Protein AF-0000000079003278 (afdb_homodimer)

Structure (mmCIF, N/CA/C/O backbone):
data_AF-0000000079003278-model_v1
#
loop_
_entity.id
_entity.type
_entity.pdbx_description
1 polymer 'Ribonuclease Z'
#
loop_
_atom_site.group_PDB
_atom_site.id
_atom_site.type_symbol
_atom_site.label_atom_id
_atom_site.label_alt_id
_atom_site.label_comp_id
_atom_site.label_asym_id
_atom_site.label_entity_id
_atom_site.label_seq_id
_atom_site.pdbx_PDB_ins_code
_atom_site.Cartn_x
_atom_site.Cartn_y
_atom_site.Cartn_z
_atom_site.occupancy
_atom_site.B_iso_or_equiv
_atom_site.auth_seq_id
_atom_site.auth_comp_id
_atom_site.auth_asym_id
_atom_site.auth_atom_id
_atom_site.pdbx_PDB_model_num
ATOM 1 N N . MET A 1 1 ? 17.031 28.234 -1.533 1 84.12 1 MET A N 1
ATOM 2 C CA . MET A 1 1 ? 16.438 26.969 -1.109 1 84.12 1 MET A CA 1
ATOM 3 C C . MET A 1 1 ? 15.188 26.656 -1.931 1 84.12 1 MET A C 1
ATOM 5 O O . MET A 1 1 ? 14.258 27.469 -1.985 1 84.12 1 MET A O 1
ATOM 9 N N . ASN A 1 2 ? 15.305 25.578 -2.766 1 93.12 2 ASN A N 1
ATOM 10 C CA . ASN A 1 2 ? 14.148 25.125 -3.52 1 93.12 2 ASN A CA 1
ATOM 11 C C . ASN A 1 2 ? 13.227 24.25 -2.66 1 93.12 2 ASN A C 1
ATOM 13 O O . ASN A 1 2 ? 13.633 23.203 -2.174 1 93.12 2 ASN A O 1
ATOM 17 N N . THR A 1 3 ? 12.016 24.797 -2.357 1 97.81 3 THR A N 1
ATOM 18 C CA . THR A 1 3 ? 11.102 24.141 -1.442 1 97.81 3 THR A CA 1
ATOM 19 C C . THR A 1 3 ? 9.773 23.828 -2.131 1 97.81 3 THR A C 1
ATOM 21 O O . THR A 1 3 ? 9.148 24.719 -2.711 1 97.81 3 THR A O 1
ATOM 24 N N . LYS A 1 4 ? 9.391 22.562 -2.125 1 98.38 4 LYS A N 1
ATOM 25 C CA . LYS A 1 4 ? 8.125 22.109 -2.697 1 98.38 4 LYS A CA 1
ATOM 26 C C . LYS A 1 4 ? 7.391 21.172 -1.735 1 98.38 4 LYS A C 1
ATOM 28 O O . LYS A 1 4 ? 8.016 20.359 -1.06 1 98.38 4 LYS A O 1
ATOM 33 N N . ILE A 1 5 ? 6.109 21.297 -1.705 1 98.88 5 ILE A N 1
ATOM 34 C CA . ILE A 1 5 ? 5.246 20.328 -1.026 1 98.88 5 ILE A CA 1
ATOM 35 C C . ILE A 1 5 ? 4.52 19.469 -2.059 1 98.88 5 ILE A C 1
ATOM 37 O O . ILE A 1 5 ? 3.855 20 -2.955 1 98.88 5 ILE A O 1
ATOM 41 N N . TYR A 1 6 ? 4.684 18.172 -1.958 1 98.94 6 TYR A N 1
ATOM 42 C CA . TYR A 1 6 ? 3.959 17.234 -2.797 1 98.94 6 TYR A CA 1
ATOM 43 C C . TYR A 1 6 ? 2.809 16.594 -2.027 1 98.94 6 TYR A C 1
ATOM 45 O O . TYR A 1 6 ? 3.027 15.867 -1.052 1 98.94 6 TYR A O 1
ATOM 53 N N . MET A 1 7 ? 1.602 16.906 -2.465 1 98.94 7 MET A N 1
ATOM 54 C CA . MET A 1 7 ? 0.432 16.219 -1.92 1 98.94 7 MET A CA 1
ATOM 55 C C . MET A 1 7 ? 0.232 14.867 -2.594 1 98.94 7 MET A C 1
ATOM 57 O O . MET A 1 7 ? -0.585 14.734 -3.508 1 98.94 7 MET A O 1
ATOM 61 N N . LEU A 1 8 ? 0.857 13.828 -2.072 1 98.88 8 LEU A N 1
ATOM 62 C CA . LEU A 1 8 ? 0.947 12.547 -2.77 1 98.88 8 LEU A CA 1
ATOM 63 C C . LEU A 1 8 ? -0.34 11.75 -2.605 1 98.88 8 LEU A C 1
ATOM 65 O O . LEU A 1 8 ? -0.763 11.047 -3.527 1 98.88 8 LEU A O 1
ATOM 69 N N . GLY A 1 9 ? -0.891 11.742 -1.476 1 98.81 9 GLY A N 1
ATOM 70 C CA . GLY A 1 9 ? -2.182 11.148 -1.172 1 98.81 9 GLY A CA 1
ATOM 71 C C . GLY A 1 9 ? -3.07 12.039 -0.329 1 98.81 9 GLY A C 1
ATOM 72 O O . GLY A 1 9 ? -2.631 12.578 0.69 1 98.81 9 GLY A O 1
ATOM 73 N N . THR A 1 10 ? -4.352 12.188 -0.745 1 98.81 10 THR A N 1
ATOM 74 C CA . THR A 1 10 ? -5.172 13.242 -0.155 1 98.81 10 THR A CA 1
ATOM 75 C C . THR A 1 10 ? -6.52 12.688 0.296 1 98.81 10 THR A C 1
ATOM 77 O O . THR A 1 10 ? -7.426 13.445 0.643 1 98.81 10 THR A O 1
ATOM 80 N N . GLY A 1 11 ? -6.629 11.352 0.242 1 98.5 11 GLY A N 1
ATOM 81 C CA . GLY A 1 11 ? -7.879 10.711 0.625 1 98.5 11 GLY A CA 1
ATOM 82 C C . GLY A 1 11 ? -7.906 10.273 2.076 1 98.5 11 GLY A C 1
ATOM 83 O O . GLY A 1 11 ? -6.867 10.242 2.74 1 98.5 11 GLY A O 1
ATOM 84 N N . ALA A 1 12 ? -9.133 9.953 2.516 1 98.25 12 ALA A N 1
ATOM 85 C CA . ALA A 1 12 ? -9.344 9.539 3.9 1 98.25 12 ALA A CA 1
ATOM 86 C C . ALA A 1 12 ? -9.758 8.07 3.975 1 98.25 12 ALA A C 1
ATOM 88 O O . ALA A 1 12 ? -10.562 7.605 3.162 1 98.25 12 ALA A O 1
ATOM 89 N N . ALA A 1 13 ? -9.211 7.301 4.848 1 97.5 13 ALA A N 1
ATOM 90 C CA . ALA A 1 13 ? -9.68 6.016 5.363 1 97.5 13 ALA A CA 1
ATOM 91 C C . ALA A 1 13 ? -9.438 4.898 4.359 1 97.5 13 ALA A C 1
ATOM 93 O O . ALA A 1 13 ? -8.695 3.951 4.641 1 97.5 13 ALA A O 1
ATOM 94 N N . MET A 1 14 ? -10.023 5 3.197 1 97.62 14 MET A N 1
ATOM 95 C CA . MET A 1 14 ? -9.898 3.969 2.17 1 97.62 14 MET A CA 1
ATOM 96 C C . MET A 1 14 ? -9.398 4.57 0.858 1 97.62 14 MET A C 1
ATOM 98 O O . MET A 1 14 ? -9.82 5.664 0.474 1 97.62 14 MET A O 1
ATOM 102 N N . PRO A 1 15 ? -8.523 3.854 0.21 1 97.75 15 PRO A N 1
ATOM 103 C CA . PRO A 1 15 ? -7.98 4.383 -1.043 1 97.75 15 PRO A CA 1
ATOM 104 C C . PRO A 1 15 ? -8.867 4.066 -2.248 1 97.75 15 PRO A C 1
ATOM 106 O O . PRO A 1 15 ? -8.422 3.395 -3.184 1 97.75 15 PRO A O 1
ATOM 109 N N . ILE A 1 16 ? -10.016 4.598 -2.311 1 96.25 16 ILE A N 1
ATOM 110 C CA . ILE A 1 16 ? -10.977 4.316 -3.367 1 96.25 16 ILE A CA 1
ATOM 111 C C . ILE A 1 16 ? -10.641 5.145 -4.605 1 96.25 16 ILE A C 1
ATOM 113 O O . ILE A 1 16 ? -10.211 4.602 -5.625 1 96.25 16 ILE A O 1
ATOM 117 N N . SER A 1 17 ? -10.719 6.512 -4.469 1 95.12 17 SER A N 1
ATOM 118 C CA . SER A 1 17 ? -10.453 7.391 -5.605 1 95.12 17 SER A CA 1
ATOM 119 C C . SER A 1 17 ? -9.195 8.219 -5.371 1 95.12 17 SER A C 1
ATOM 121 O O . SER A 1 17 ? -8.594 8.734 -6.324 1 95.12 17 SER A O 1
ATOM 123 N N . ARG A 1 18 ? -8.742 8.391 -4.184 1 97.62 18 ARG A N 1
ATOM 124 C CA . ARG A 1 18 ? -7.551 9.125 -3.779 1 97.62 18 ARG A CA 1
ATOM 125 C C . ARG A 1 18 ? -6.574 8.219 -3.029 1 97.62 18 ARG A C 1
ATOM 127 O O . ARG A 1 18 ? -6.98 7.215 -2.443 1 97.62 18 ARG A O 1
ATOM 134 N N . GLY A 1 19 ? -5.34 8.523 -3.154 1 98.25 19 GLY A N 1
ATOM 135 C CA . GLY A 1 19 ? -4.379 7.863 -2.283 1 98.25 19 GLY A CA 1
ATOM 136 C C . GLY A 1 19 ? -4.562 8.211 -0.819 1 98.25 19 GLY A C 1
ATOM 137 O O . GLY A 1 19 ? -5.207 9.211 -0.489 1 98.25 19 GLY A O 1
ATOM 138 N N . LEU A 1 20 ? -4.047 7.398 -0.023 1 98.88 20 LEU A N 1
ATOM 139 C CA . LEU A 1 20 ? -4.121 7.645 1.413 1 98.88 20 LEU A CA 1
ATOM 140 C C . LEU A 1 20 ? -3.119 8.711 1.834 1 98.88 20 LEU A C 1
ATOM 142 O O . LEU A 1 20 ? -2.23 9.078 1.059 1 98.88 20 LEU A O 1
ATOM 146 N N . PRO A 1 21 ? -3.266 9.273 3.029 1 98.94 21 PRO A N 1
ATOM 147 C CA . PRO A 1 21 ? -2.461 10.422 3.455 1 98.94 21 PRO A CA 1
ATOM 148 C C . PRO A 1 21 ? -0.96 10.18 3.299 1 98.94 21 PRO A C 1
ATOM 150 O O . PRO A 1 21 ? -0.43 9.203 3.836 1 98.94 21 PRO A O 1
ATOM 153 N N . CYS A 1 22 ? -0.345 10.961 2.584 1 98.94 22 CYS A N 1
ATOM 154 C CA . CYS A 1 22 ? 1.082 10.992 2.283 1 98.94 22 CYS A CA 1
ATOM 155 C C . CYS A 1 22 ? 1.487 12.336 1.698 1 98.94 22 CYS A C 1
ATOM 157 O O . CYS A 1 22 ? 1.108 12.672 0.573 1 98.94 22 CYS A O 1
ATOM 159 N N . ILE A 1 23 ? 2.24 13.148 2.453 1 98.94 23 ILE A N 1
ATOM 160 C CA . ILE A 1 23 ? 2.709 14.461 2.023 1 98.94 23 ILE A CA 1
ATOM 161 C C . ILE A 1 23 ? 4.234 14.516 2.09 1 98.94 23 ILE A C 1
ATOM 163 O O . ILE A 1 23 ? 4.832 14.102 3.088 1 98.94 23 ILE A O 1
ATOM 167 N N . ALA A 1 24 ? 4.859 14.961 1.03 1 98.94 24 ALA A N 1
ATOM 168 C CA . ALA A 1 24 ? 6.312 15.086 0.993 1 98.94 24 ALA A CA 1
ATOM 169 C C . ALA A 1 24 ? 6.734 16.547 0.904 1 98.94 24 ALA A C 1
ATOM 171 O O . ALA A 1 24 ? 6.273 17.281 0.025 1 98.94 24 ALA A O 1
ATOM 172 N N . LEU A 1 25 ? 7.484 17 1.872 1 98.94 25 LEU A N 1
ATOM 173 C CA . LEU A 1 25 ? 8.18 18.281 1.794 1 98.94 25 LEU A CA 1
ATOM 174 C C . LEU A 1 25 ? 9.602 18.094 1.286 1 98.94 25 LEU A C 1
ATOM 176 O O . LEU A 1 25 ? 10.406 17.406 1.916 1 98.94 25 LEU A O 1
ATOM 180 N N . ARG A 1 26 ? 9.914 18.578 0.165 1 98.75 26 ARG A N 1
ATOM 181 C CA . ARG A 1 26 ? 11.266 18.547 -0.381 1 98.75 26 ARG A CA 1
ATOM 182 C C . ARG A 1 26 ? 11.953 19.891 -0.242 1 98.75 26 ARG A C 1
ATOM 184 O O . ARG A 1 26 ? 11.43 20.922 -0.689 1 98.75 26 ARG A O 1
ATOM 191 N N . ILE A 1 27 ? 12.992 19.984 0.428 1 98.44 27 ILE A N 1
ATOM 192 C CA . ILE A 1 27 ? 13.867 21.141 0.509 1 98.44 27 ILE A CA 1
ATOM 193 C C . ILE A 1 27 ? 15.219 20.797 -0.119 1 98.44 27 ILE A C 1
ATOM 195 O O . ILE A 1 27 ? 16.016 20.062 0.467 1 98.44 27 ILE A O 1
ATOM 199 N N . ASP A 1 28 ? 15.469 21.344 -1.331 1 97.19 28 ASP A N 1
ATOM 200 C CA . ASP A 1 28 ? 16.625 20.938 -2.137 1 97.19 28 ASP A CA 1
ATOM 201 C C . ASP A 1 28 ? 16.609 19.438 -2.391 1 97.19 28 ASP A C 1
ATOM 203 O O . ASP A 1 28 ? 15.695 18.906 -3.027 1 97.19 28 ASP A O 1
ATOM 207 N N . SER A 1 29 ? 17.531 18.656 -1.759 1 96.12 29 SER A N 1
ATOM 208 C CA . SER A 1 29 ? 17.594 17.234 -2.014 1 96.12 29 SER A CA 1
ATOM 209 C C . SER A 1 29 ? 16.984 16.438 -0.863 1 96.12 29 SER A C 1
ATOM 211 O O . SER A 1 29 ? 16.75 15.227 -0.987 1 96.12 29 SER A O 1
ATOM 213 N N . ASN A 1 30 ? 16.688 17.172 0.27 1 98.12 30 ASN A N 1
ATOM 214 C CA . ASN A 1 30 ? 16.156 16.5 1.453 1 98.12 30 ASN A CA 1
ATOM 215 C C . ASN A 1 30 ? 14.641 16.328 1.366 1 98.12 30 ASN A C 1
ATOM 217 O O . ASN A 1 30 ? 13.93 17.234 0.911 1 98.12 30 ASN A O 1
ATOM 221 N N . ILE A 1 31 ? 14.188 15.188 1.794 1 98.81 31 ILE A N 1
ATOM 222 C CA . ILE A 1 31 ? 12.75 14.93 1.784 1 98.81 31 ILE A CA 1
ATOM 223 C C . ILE A 1 31 ? 12.273 14.625 3.201 1 98.81 31 ILE A C 1
ATOM 225 O O . ILE A 1 31 ? 12.945 13.906 3.947 1 98.81 31 ILE A O 1
ATOM 229 N N . TYR A 1 32 ? 11.133 15.195 3.584 1 98.94 32 TYR A N 1
ATOM 230 C CA . TYR A 1 32 ? 10.438 14.961 4.84 1 98.94 32 TYR A CA 1
ATOM 231 C C . TYR A 1 32 ? 8.992 14.531 4.586 1 98.94 32 TYR A C 1
ATOM 233 O O . TYR A 1 32 ? 8.281 15.164 3.797 1 98.94 32 TYR A O 1
ATOM 241 N N . LEU A 1 33 ? 8.617 13.453 5.234 1 98.94 33 LEU A N 1
ATOM 242 C CA . LEU A 1 33 ? 7.277 12.953 4.969 1 98.94 33 LEU A CA 1
ATOM 243 C C . LEU A 1 33 ? 6.348 13.234 6.148 1 98.94 33 LEU A C 1
ATOM 245 O O . LEU A 1 33 ? 6.754 13.109 7.305 1 98.94 33 LEU A O 1
ATOM 249 N N . LEU A 1 34 ? 5.141 13.633 5.824 1 98.94 34 LEU A N 1
ATOM 250 C CA . LEU A 1 34 ? 4.027 13.727 6.758 1 98.94 34 LEU A CA 1
ATOM 251 C C . LEU A 1 34 ? 2.99 12.641 6.477 1 98.94 34 LEU A C 1
ATOM 253 O O . LEU A 1 34 ? 2.328 12.664 5.438 1 98.94 34 LEU A O 1
ATOM 257 N N . ASP A 1 35 ? 2.855 11.672 7.406 1 98.94 35 ASP A N 1
ATOM 258 C CA . ASP A 1 35 ? 2.045 10.461 7.289 1 98.94 35 ASP A CA 1
ATOM 259 C C . ASP A 1 35 ? 2.447 9.648 6.062 1 98.94 35 ASP A C 1
ATOM 261 O O . ASP A 1 35 ? 2.953 10.195 5.086 1 98.94 35 ASP A O 1
ATOM 265 N N . VAL A 1 36 ? 2.301 8.383 6.203 1 98.88 36 VAL A N 1
ATOM 266 C CA . VAL A 1 36 ? 2.68 7.414 5.176 1 98.88 36 VAL A CA 1
ATOM 267 C C . VAL A 1 36 ? 1.614 6.324 5.074 1 98.88 36 VAL A C 1
ATOM 269 O O . VAL A 1 36 ? 1.79 5.227 5.602 1 98.88 36 VAL A O 1
ATOM 272 N N . GLY A 1 37 ? 0.569 6.652 4.359 1 98.81 37 GLY A N 1
ATOM 273 C CA . GLY A 1 37 ? -0.448 5.641 4.105 1 98.81 37 GLY A CA 1
ATOM 274 C C . GLY A 1 37 ? -0.027 4.617 3.072 1 98.81 37 GLY A C 1
ATOM 275 O O . GLY A 1 37 ? 0.965 4.809 2.367 1 98.81 37 GLY A O 1
ATOM 276 N N . GLU A 1 38 ? -0.725 3.553 3.053 1 98.62 38 GLU A N 1
ATOM 277 C CA . GLU A 1 38 ? -0.488 2.504 2.064 1 98.62 38 GLU A CA 1
ATOM 278 C C . GLU A 1 38 ? -0.344 3.09 0.662 1 98.62 38 GLU A C 1
ATOM 280 O O . GLU A 1 38 ? -1.167 3.902 0.236 1 98.62 38 GLU A O 1
ATOM 285 N N . GLY A 1 39 ? 0.739 2.629 -0.07 1 98.5 39 GLY A N 1
ATOM 286 C CA . GLY A 1 39 ? 0.949 3.066 -1.44 1 98.5 39 GLY A CA 1
ATOM 287 C C . GLY A 1 39 ? 1.789 4.324 -1.544 1 98.5 39 GLY A C 1
ATOM 288 O O . GLY A 1 39 ? 2.098 4.785 -2.646 1 98.5 39 GLY A O 1
ATOM 289 N N . CYS A 1 40 ? 2.205 4.887 -0.444 1 98.75 40 CYS A N 1
ATOM 290 C CA . CYS A 1 40 ? 2.967 6.129 -0.432 1 98.75 40 CYS A CA 1
ATOM 291 C C . CYS A 1 40 ? 4.23 6 -1.272 1 98.75 40 CYS A C 1
ATOM 293 O O . CYS A 1 40 ? 4.539 6.883 -2.074 1 98.75 40 CYS A O 1
ATOM 295 N N . GLN A 1 41 ? 4.953 4.895 -1.107 1 98.75 41 GLN A N 1
ATOM 296 C CA . GLN A 1 41 ? 6.23 4.777 -1.806 1 98.75 41 GLN A CA 1
ATOM 297 C C . GLN A 1 41 ? 6.027 4.734 -3.318 1 98.75 41 GLN A C 1
ATOM 299 O O . GLN A 1 41 ? 6.836 5.277 -4.074 1 98.75 41 GLN A O 1
ATOM 304 N N . GLN A 1 42 ? 5.02 4.09 -3.748 1 98.25 42 GLN A N 1
ATOM 305 C CA . GLN A 1 42 ? 4.754 4.086 -5.184 1 98.25 42 GLN A CA 1
ATOM 306 C C . GLN A 1 42 ? 4.48 5.496 -5.695 1 98.25 42 GLN A C 1
ATOM 308 O O . GLN A 1 42 ? 4.926 5.863 -6.785 1 98.25 42 GLN A O 1
ATOM 313 N N . ARG A 1 43 ? 3.758 6.273 -4.945 1 98.5 43 ARG A N 1
ATOM 314 C CA . ARG A 1 43 ? 3.453 7.645 -5.34 1 98.5 43 ARG A CA 1
ATOM 315 C C . ARG A 1 43 ? 4.703 8.516 -5.285 1 98.5 43 ARG A C 1
ATOM 317 O O . ARG A 1 43 ? 4.855 9.438 -6.09 1 98.5 43 ARG A O 1
ATOM 324 N N . LEU A 1 44 ? 5.59 8.234 -4.34 1 98.75 44 LEU A N 1
ATOM 325 C CA . LEU A 1 44 ? 6.887 8.898 -4.32 1 98.75 44 LEU A CA 1
ATOM 326 C C . LEU A 1 44 ? 7.645 8.648 -5.617 1 98.75 44 LEU A C 1
ATOM 328 O O . LEU A 1 44 ? 8.117 9.594 -6.258 1 98.75 44 LEU A O 1
ATOM 332 N N . PHE A 1 45 ? 7.727 7.395 -6.039 1 98.06 45 PHE A N 1
ATOM 333 C CA . PHE A 1 45 ? 8.445 7.039 -7.258 1 98.06 45 PHE A CA 1
ATOM 334 C C . PHE A 1 45 ? 7.84 7.75 -8.461 1 98.06 45 PHE A C 1
ATOM 336 O O . PHE A 1 45 ? 8.562 8.312 -9.289 1 98.06 45 PHE A O 1
ATOM 343 N N . LYS A 1 46 ? 6.527 7.727 -8.539 1 97.56 46 LYS A N 1
ATOM 344 C CA . LYS A 1 46 ? 5.824 8.359 -9.648 1 97.56 46 LYS A CA 1
ATOM 345 C C . LYS A 1 46 ? 6.105 9.859 -9.695 1 97.56 46 LYS A C 1
ATOM 347 O O . LYS A 1 46 ? 6.164 10.453 -10.773 1 97.56 46 LYS A O 1
ATOM 352 N N . ALA A 1 47 ? 6.27 10.445 -8.547 1 98.25 47 ALA A N 1
ATOM 353 C CA . ALA A 1 47 ? 6.52 11.883 -8.453 1 98.25 47 ALA A CA 1
ATOM 354 C C . ALA A 1 47 ? 8 12.195 -8.656 1 98.25 47 ALA A C 1
ATOM 356 O O . ALA A 1 47 ? 8.414 13.352 -8.57 1 98.25 47 ALA A O 1
ATOM 357 N N . GLY A 1 48 ? 8.828 11.164 -8.852 1 97.38 48 GLY A N 1
ATOM 358 C CA . GLY A 1 48 ? 10.25 11.359 -9.078 1 97.38 48 GLY A CA 1
ATOM 359 C C . GLY A 1 48 ? 11.031 11.594 -7.805 1 97.38 48 GLY A C 1
ATOM 360 O O . GLY A 1 48 ? 12.102 12.203 -7.832 1 97.38 48 GLY A O 1
ATOM 361 N N . LEU A 1 49 ? 10.492 11.195 -6.66 1 98.06 49 LEU A N 1
ATOM 362 C CA . LEU A 1 49 ? 11.133 11.391 -5.363 1 98.06 49 LEU A CA 1
ATOM 363 C C . LEU A 1 49 ? 11.797 10.102 -4.887 1 98.06 49 LEU A C 1
ATOM 365 O O . LEU A 1 49 ? 11.148 9.055 -4.812 1 98.06 49 LEU A O 1
ATOM 369 N N . GLY A 1 50 ? 13.055 10.125 -4.512 1 96.69 50 GLY A N 1
ATOM 370 C CA . GLY A 1 50 ? 13.805 8.945 -4.109 1 96.69 50 GLY A CA 1
ATOM 371 C C . GLY A 1 50 ? 13.688 8.641 -2.627 1 96.69 50 GLY A C 1
ATOM 372 O O . GLY A 1 50 ? 13.727 9.555 -1.797 1 96.69 50 GLY A O 1
ATOM 373 N N . LEU A 1 51 ? 13.617 7.438 -2.326 1 97.62 51 LEU A N 1
ATOM 374 C CA . LEU A 1 51 ? 13.453 7 -0.945 1 97.62 51 LEU A CA 1
ATOM 375 C C . LEU A 1 51 ? 14.688 7.332 -0.115 1 97.62 51 LEU A C 1
ATOM 377 O O . LEU A 1 51 ? 14.586 7.594 1.085 1 97.62 51 LEU A O 1
ATOM 381 N N . VAL A 1 52 ? 15.875 7.281 -0.755 1 95.75 52 VAL A N 1
ATOM 382 C CA . VAL A 1 52 ? 17.141 7.43 -0.044 1 95.75 52 VAL A CA 1
ATOM 383 C C . VAL A 1 52 ? 17.297 8.867 0.439 1 95.75 52 VAL A C 1
ATOM 385 O O . VAL A 1 52 ? 18.109 9.148 1.323 1 95.75 52 VAL A O 1
ATOM 388 N N . LYS A 1 53 ? 16.531 9.812 -0.137 1 97.19 53 LYS A N 1
ATOM 389 C CA . LYS A 1 53 ? 16.641 11.234 0.187 1 97.19 53 LYS A CA 1
ATOM 390 C C . LYS A 1 53 ? 15.742 11.602 1.36 1 97.19 53 LYS A C 1
ATOM 392 O O . LYS A 1 53 ? 15.75 12.75 1.824 1 97.19 53 LYS A O 1
ATOM 397 N N . ILE A 1 54 ? 14.961 10.664 1.883 1 98.75 54 ILE A N 1
ATOM 398 C CA . ILE A 1 54 ? 14.055 10.914 2.998 1 98.75 54 ILE A CA 1
ATOM 399 C C . ILE A 1 54 ? 14.844 10.953 4.305 1 98.75 54 ILE A C 1
ATOM 401 O O . ILE A 1 54 ? 15.5 9.977 4.676 1 98.75 54 ILE A O 1
ATOM 405 N N . ASN A 1 55 ? 14.734 12.039 5 1 98.75 55 ASN A N 1
ATOM 406 C CA . ASN A 1 55 ? 15.484 12.227 6.234 1 98.75 55 ASN A CA 1
ATOM 407 C C . ASN A 1 55 ? 14.633 11.914 7.465 1 98.75 55 ASN A C 1
ATOM 409 O O . ASN A 1 55 ? 15.141 11.398 8.461 1 98.75 55 ASN A O 1
ATOM 413 N N . ALA A 1 56 ? 13.383 12.281 7.371 1 98.88 56 ALA A N 1
ATOM 414 C CA . ALA A 1 56 ? 12.5 12.102 8.516 1 98.88 56 ALA A CA 1
ATOM 415 C C . ALA A 1 56 ? 11.07 11.812 8.062 1 98.88 56 ALA A C 1
ATOM 417 O O . ALA A 1 56 ? 10.633 12.312 7.027 1 98.88 56 ALA A O 1
ATOM 418 N N . VAL A 1 57 ? 10.43 10.984 8.773 1 98.94 57 VAL A N 1
ATOM 419 C CA . VAL A 1 57 ? 9.016 10.656 8.602 1 98.94 57 VAL A CA 1
ATOM 420 C C . VAL A 1 57 ? 8.25 10.992 9.875 1 98.94 57 VAL A C 1
ATOM 422 O O . VAL A 1 57 ? 8.633 10.578 10.977 1 98.94 57 VAL A O 1
ATOM 425 N N . MET A 1 58 ? 7.219 11.789 9.766 1 98.94 58 MET A N 1
ATOM 426 C CA . MET A 1 58 ? 6.355 12.164 10.883 1 98.94 58 MET A CA 1
ATOM 427 C C . MET A 1 58 ? 4.977 11.531 10.742 1 98.94 58 MET A C 1
ATOM 429 O O . MET A 1 58 ? 4.238 11.844 9.805 1 98.94 58 MET A O 1
ATOM 433 N N . ILE A 1 59 ? 4.621 10.656 11.648 1 98.94 59 ILE A N 1
ATOM 434 C CA . ILE A 1 59 ? 3.311 10.016 11.672 1 98.94 59 ILE A CA 1
ATOM 435 C C . ILE A 1 59 ? 2.416 10.711 12.695 1 98.94 59 ILE A C 1
ATOM 437 O O . ILE A 1 59 ? 2.775 10.828 13.875 1 98.94 59 ILE A O 1
ATOM 441 N N . THR A 1 60 ? 1.271 11.133 12.258 1 98.94 60 THR A N 1
ATOM 442 C CA . THR A 1 60 ? 0.383 11.898 13.125 1 98.94 60 THR A CA 1
ATOM 443 C C . THR A 1 60 ? -0.27 11 14.172 1 98.94 60 THR A C 1
ATOM 445 O O . THR A 1 60 ? -0.343 11.359 15.344 1 98.94 60 THR A O 1
ATOM 448 N N . HIS A 1 61 ? -0.783 9.859 13.711 1 98.81 61 HIS A N 1
ATOM 449 C CA . HIS A 1 61 ? -1.449 8.93 14.609 1 98.81 61 HIS A CA 1
ATOM 450 C C . HIS A 1 61 ? -1.569 7.543 13.977 1 98.81 61 HIS A C 1
ATOM 452 O O . HIS A 1 61 ? -1.195 7.355 12.812 1 98.81 61 HIS A O 1
ATOM 458 N N . LEU A 1 62 ? -2.125 6.605 14.781 1 98.5 62 LEU A N 1
ATOM 459 C CA . LEU A 1 62 ? -2 5.215 14.359 1 98.5 62 LEU A CA 1
ATOM 460 C C . LEU A 1 62 ? -3.336 4.68 13.852 1 98.5 62 LEU A C 1
ATOM 462 O O . LEU A 1 62 ? -3.736 3.566 14.211 1 98.5 62 LEU A O 1
ATOM 466 N N . HIS A 1 63 ? -4.117 5.469 13.164 1 98.38 63 HIS A N 1
ATOM 467 C CA . HIS A 1 63 ? -5.055 4.887 12.211 1 98.38 63 HIS A CA 1
ATOM 468 C C . HIS A 1 63 ? -4.328 4.383 10.969 1 98.38 63 HIS A C 1
ATOM 470 O O . HIS A 1 63 ? -3.355 4.992 10.523 1 98.38 63 HIS A O 1
ATOM 476 N N . GLY A 1 64 ? -4.809 3.342 10.438 1 98.25 64 GLY A N 1
ATOM 477 C CA . GLY A 1 64 ? -4.086 2.604 9.414 1 98.25 64 GLY A CA 1
ATOM 478 C C . GLY A 1 64 ? -3.766 3.441 8.188 1 98.25 64 GLY A C 1
ATOM 479 O O . GLY A 1 64 ? -2.691 3.303 7.602 1 98.25 64 GLY A O 1
ATOM 480 N N . ASP A 1 65 ? -4.695 4.293 7.816 1 98.5 65 ASP A N 1
ATOM 481 C CA . ASP A 1 65 ? -4.512 5.043 6.578 1 98.5 65 ASP A CA 1
ATOM 482 C C . ASP A 1 65 ? -3.402 6.078 6.723 1 98.5 65 ASP A C 1
ATOM 484 O O . ASP A 1 65 ? -3.008 6.715 5.746 1 98.5 65 ASP A O 1
ATOM 488 N N . HIS A 1 66 ? -2.783 6.191 7.863 1 98.88 66 HIS A N 1
ATOM 489 C CA . HIS A 1 66 ? -1.755 7.207 8.047 1 98.88 66 HIS A CA 1
ATOM 490 C C . HIS A 1 66 ? -0.37 6.578 8.156 1 98.88 66 HIS A C 1
ATOM 492 O O . HIS A 1 66 ? 0.643 7.273 8.055 1 98.88 66 HIS A O 1
ATOM 498 N N . TYR A 1 67 ? -0.273 5.223 8.336 1 98.75 67 TYR A N 1
ATOM 499 C CA . TYR A 1 67 ? 1.081 4.754 8.609 1 98.75 67 TYR A CA 1
ATOM 500 C C . TYR A 1 67 ? 1.341 3.408 7.949 1 98.75 67 TYR A C 1
ATOM 502 O O . TYR A 1 67 ? 2.488 2.961 7.867 1 98.75 67 TYR A O 1
ATOM 510 N N . LEU A 1 68 ? 0.398 2.754 7.398 1 98.56 68 LEU A N 1
ATOM 511 C CA . LEU A 1 68 ? 0.544 1.359 6.992 1 98.56 68 LEU A CA 1
ATOM 512 C C . LEU A 1 68 ? 1.425 1.244 5.754 1 98.56 68 LEU A C 1
ATOM 514 O O . LEU A 1 68 ? 1.822 0.142 5.371 1 98.56 68 LEU A O 1
ATOM 518 N N . GLY A 1 69 ? 1.762 2.295 5.109 1 98.69 69 GLY A N 1
ATOM 519 C CA . GLY A 1 69 ? 2.719 2.287 4.016 1 98.69 69 GLY A CA 1
ATOM 520 C C . GLY A 1 69 ? 4.16 2.207 4.484 1 98.69 69 GLY A C 1
ATOM 521 O O . GLY A 1 69 ? 5.066 1.968 3.682 1 98.69 69 GLY A O 1
ATOM 522 N N . LEU A 1 70 ? 4.449 2.344 5.777 1 98.5 70 LEU A N 1
ATOM 523 C CA . LEU A 1 70 ? 5.793 2.428 6.332 1 98.5 70 LEU A CA 1
ATOM 524 C C . LEU A 1 70 ? 6.562 1.134 6.094 1 98.5 70 LEU A C 1
ATOM 526 O O . LEU A 1 70 ? 7.742 1.165 5.738 1 98.5 70 LEU A O 1
ATOM 530 N N . PHE A 1 71 ? 5.895 0.046 6.281 1 97.88 71 PHE A N 1
ATOM 531 C CA . PHE A 1 71 ? 6.582 -1.24 6.297 1 97.88 71 PHE A CA 1
ATOM 532 C C . PHE A 1 71 ? 7.156 -1.564 4.922 1 97.88 71 PHE A C 1
ATOM 534 O O . PHE A 1 71 ? 8.312 -1.985 4.809 1 97.88 71 PHE A O 1
ATOM 541 N N . GLY A 1 72 ? 6.285 -1.363 3.912 1 98 72 GLY A N 1
ATOM 542 C CA . GLY A 1 72 ? 6.797 -1.525 2.561 1 98 72 GLY A CA 1
ATOM 543 C C . GLY A 1 72 ? 7.934 -0.574 2.232 1 98 72 GLY A C 1
ATOM 544 O O . GLY A 1 72 ? 8.906 -0.96 1.584 1 98 72 GLY A O 1
ATOM 545 N N . MET A 1 73 ? 7.812 0.613 2.705 1 98.38 73 MET A N 1
ATOM 546 C CA . MET A 1 73 ? 8.82 1.632 2.438 1 98.38 73 MET A CA 1
ATOM 547 C C . MET A 1 73 ? 10.148 1.271 3.1 1 98.38 73 MET A C 1
ATOM 549 O O . MET A 1 73 ? 11.211 1.424 2.496 1 98.38 73 MET A O 1
ATOM 553 N N . PHE A 1 74 ? 10.117 0.795 4.387 1 97.94 74 PHE A N 1
ATOM 554 C CA . PHE A 1 74 ? 11.328 0.372 5.082 1 97.94 74 PHE A CA 1
ATOM 555 C C . PHE A 1 74 ? 12.047 -0.721 4.305 1 97.94 74 PHE A C 1
ATOM 557 O O . PHE A 1 74 ? 13.273 -0.685 4.16 1 97.94 74 PHE A O 1
ATOM 564 N N . GLN A 1 75 ? 11.297 -1.641 3.818 1 96.94 75 GLN A N 1
ATOM 565 C CA . GLN A 1 75 ? 11.859 -2.738 3.043 1 96.94 75 GLN A CA 1
ATOM 566 C C . GLN A 1 75 ? 12.516 -2.225 1.765 1 96.94 75 GLN A C 1
ATOM 568 O O . GLN A 1 75 ? 13.633 -2.635 1.424 1 96.94 75 GLN A O 1
ATOM 573 N N . SER A 1 76 ? 11.789 -1.371 1.067 1 98 76 SER A N 1
ATOM 574 C CA . SER A 1 76 ? 12.328 -0.805 -0.166 1 98 76 SER A CA 1
ATOM 575 C C . SER A 1 76 ? 13.609 -0.02 0.097 1 98 76 SER A C 1
ATOM 577 O O . SER A 1 76 ? 14.539 -0.062 -0.705 1 98 76 SER A O 1
ATOM 579 N N . MET A 1 77 ? 13.656 0.709 1.216 1 98.06 77 MET A N 1
ATOM 580 C CA . MET A 1 77 ? 14.852 1.451 1.595 1 98.06 77 MET A CA 1
ATOM 581 C C . MET A 1 77 ? 16.031 0.506 1.828 1 98.06 77 MET A C 1
ATOM 583 O O . MET A 1 77 ? 17.156 0.801 1.431 1 98.06 77 MET A O 1
ATOM 587 N N . HIS A 1 78 ? 15.766 -0.6 2.482 1 96.94 78 HIS A N 1
ATOM 588 C CA . HIS A 1 78 ? 16.797 -1.616 2.695 1 96.94 78 HIS A CA 1
ATOM 589 C C . HIS A 1 78 ? 17.297 -2.176 1.369 1 96.94 78 HIS A C 1
ATOM 591 O O . HIS A 1 78 ? 18.5 -2.256 1.145 1 96.94 78 HIS A O 1
ATOM 597 N N . LEU A 1 79 ? 16.391 -2.523 0.488 1 96.19 79 LEU A N 1
ATOM 598 C CA . LEU A 1 79 ? 16.719 -3.119 -0.802 1 96.19 79 LEU A CA 1
ATOM 599 C C . LEU A 1 79 ? 17.484 -2.127 -1.681 1 96.19 79 LEU A C 1
ATOM 601 O O . LEU A 1 79 ? 18.219 -2.525 -2.58 1 96.19 79 LEU A O 1
ATOM 605 N N . SER A 1 80 ? 17.266 -0.842 -1.383 1 96 80 SER A N 1
ATOM 606 C CA . SER A 1 80 ? 17.953 0.209 -2.123 1 96 80 SER A CA 1
ATOM 607 C C . SER A 1 80 ? 19.328 0.505 -1.515 1 96 80 SER A C 1
ATOM 609 O O . SER A 1 80 ? 19.984 1.48 -1.889 1 96 80 SER A O 1
ATOM 611 N N . ASN A 1 81 ? 19.734 -0.247 -0.542 1 95.75 81 ASN A N 1
ATOM 612 C CA . ASN A 1 81 ? 21.031 -0.153 0.127 1 95.75 81 ASN A CA 1
ATOM 613 C C . ASN A 1 81 ? 21.219 1.202 0.803 1 95.75 81 ASN A C 1
ATOM 615 O O . ASN A 1 81 ? 22.281 1.809 0.708 1 95.75 81 ASN A O 1
ATOM 619 N N . ARG A 1 82 ? 20.078 1.68 1.37 1 96.56 82 ARG A N 1
ATOM 620 C CA . ARG A 1 82 ? 20.172 2.912 2.148 1 96.56 82 ARG A CA 1
ATOM 621 C C . ARG A 1 82 ? 21.234 2.803 3.227 1 96.56 82 ARG A C 1
ATOM 623 O O . ARG A 1 82 ? 21.344 1.781 3.908 1 96.56 82 ARG A O 1
ATOM 630 N N . LYS A 1 83 ? 22.016 3.885 3.326 1 96.38 83 LYS A N 1
ATOM 631 C CA . LYS A 1 83 ? 23.047 3.938 4.359 1 96.38 83 LYS A CA 1
ATOM 632 C C . LYS A 1 83 ? 22.781 5.074 5.344 1 96.38 83 LYS A C 1
ATOM 634 O O . LYS A 1 83 ? 23.188 5 6.504 1 96.38 83 LYS A O 1
ATOM 639 N N . ASN A 1 84 ? 22.141 6.078 4.883 1 96.5 84 ASN A N 1
ATOM 640 C CA . ASN A 1 84 ? 21.875 7.25 5.715 1 96.5 84 ASN A CA 1
ATOM 641 C C . ASN A 1 84 ? 20.828 6.961 6.777 1 96.5 84 ASN A C 1
ATOM 643 O O . ASN A 1 84 ? 19.984 6.082 6.598 1 96.5 84 ASN A O 1
ATOM 647 N N . GLU A 1 85 ? 20.844 7.723 7.809 1 97.81 85 GLU A N 1
ATOM 648 C CA . GLU A 1 85 ? 19.891 7.57 8.914 1 97.81 85 GLU A CA 1
ATOM 649 C C . GLU A 1 85 ? 18.5 8.016 8.508 1 97.81 85 GLU A C 1
ATOM 651 O O . GLU A 1 85 ? 18.344 8.875 7.641 1 97.81 85 GLU A O 1
ATOM 656 N N . LEU A 1 86 ? 17.562 7.402 9.062 1 98.69 86 LEU A N 1
ATOM 657 C CA . LEU A 1 86 ? 16.156 7.785 8.969 1 98.69 86 LEU A CA 1
ATOM 658 C C . LEU A 1 86 ? 15.562 8.039 10.352 1 98.69 86 LEU A C 1
ATOM 660 O O . LEU A 1 86 ? 15.711 7.223 11.258 1 98.69 86 LEU A O 1
ATOM 664 N N . TYR A 1 87 ? 14.961 9.234 10.531 1 98.88 87 TYR A N 1
ATOM 665 C CA . TYR A 1 87 ? 14.234 9.523 11.766 1 98.88 87 TYR A CA 1
ATOM 666 C C . TYR A 1 87 ? 12.742 9.266 11.586 1 98.88 87 TYR A C 1
ATOM 668 O O . TYR A 1 87 ? 12.133 9.75 10.633 1 98.88 87 TYR A O 1
ATOM 676 N N . LEU A 1 88 ? 12.195 8.445 12.445 1 98.88 88 LEU A N 1
ATOM 677 C CA . LEU A 1 88 ? 10.766 8.172 12.477 1 98.88 88 LEU A CA 1
ATOM 678 C C . LEU A 1 88 ? 10.125 8.742 13.734 1 98.88 88 LEU A C 1
ATOM 680 O O . LEU A 1 88 ? 10.352 8.234 14.836 1 98.88 88 LEU A O 1
ATOM 684 N N . ILE A 1 89 ? 9.383 9.797 13.586 1 98.94 89 ILE A N 1
ATOM 685 C CA . ILE A 1 89 ? 8.602 10.383 14.672 1 98.94 89 ILE A CA 1
ATOM 686 C C . ILE A 1 89 ? 7.188 9.805 14.664 1 98.94 89 ILE A C 1
ATOM 688 O O . ILE A 1 89 ? 6.453 9.977 13.688 1 98.94 89 ILE A O 1
ATOM 692 N N . ALA A 1 90 ? 6.781 9.109 15.703 1 98.81 90 ALA A N 1
ATOM 693 C CA . ALA A 1 90 ? 5.484 8.438 15.719 1 98.81 90 ALA A CA 1
ATOM 694 C C . ALA A 1 90 ? 5.051 8.117 17.141 1 98.81 90 ALA A C 1
ATOM 696 O O . ALA A 1 90 ? 5.863 8.156 18.078 1 98.81 90 ALA A O 1
ATOM 697 N N . PRO A 1 91 ? 3.715 7.863 17.344 1 98.31 91 PRO A N 1
ATOM 698 C CA . PRO A 1 91 ? 3.256 7.391 18.656 1 98.31 91 PRO A CA 1
ATOM 699 C C . PRO A 1 91 ? 3.959 6.109 19.094 1 98.31 91 PRO A C 1
ATOM 701 O O . PRO A 1 91 ? 4.309 5.273 18.266 1 98.31 91 PRO A O 1
ATOM 704 N N . ALA A 1 92 ? 4.074 5.879 20.391 1 97.19 92 ALA A N 1
ATOM 705 C CA . ALA A 1 92 ? 4.934 4.879 21.016 1 97.19 92 ALA A CA 1
ATOM 706 C C . ALA A 1 92 ? 4.531 3.467 20.594 1 97.19 92 ALA A C 1
ATOM 708 O O . ALA A 1 92 ? 5.387 2.594 20.422 1 97.19 92 ALA A O 1
ATOM 709 N N . LYS A 1 93 ? 3.262 3.217 20.375 1 96.69 93 LYS A N 1
ATOM 710 C CA . LYS A 1 93 ? 2.775 1.873 20.078 1 96.69 93 LYS A CA 1
ATOM 711 C C . LYS A 1 93 ? 3.365 1.355 18.766 1 96.69 93 LYS A C 1
ATOM 713 O O . LYS A 1 93 ? 3.496 0.145 18.578 1 96.69 93 LYS A O 1
ATOM 718 N N . LEU A 1 94 ? 3.701 2.273 17.891 1 97.81 94 LEU A N 1
ATOM 719 C CA . LEU A 1 94 ? 4.289 1.85 16.625 1 97.81 94 LEU A CA 1
ATOM 720 C C . LEU A 1 94 ? 5.645 1.186 16.859 1 97.81 94 LEU A C 1
ATOM 722 O O . LEU A 1 94 ? 6.02 0.269 16.125 1 97.81 94 LEU A O 1
ATOM 726 N N . LYS A 1 95 ? 6.391 1.691 17.828 1 97.56 95 LYS A N 1
ATOM 727 C CA . LYS A 1 95 ? 7.688 1.105 18.141 1 97.56 95 LYS A CA 1
ATOM 728 C C . LYS A 1 95 ? 7.551 -0.375 18.484 1 97.56 95 LYS A C 1
ATOM 730 O O . LYS A 1 95 ? 8.359 -1.196 18.062 1 97.56 95 LYS A O 1
ATOM 735 N N . ASP A 1 96 ? 6.543 -0.682 19.297 1 96.06 96 ASP A N 1
ATOM 736 C CA . ASP A 1 96 ? 6.297 -2.061 19.703 1 96.06 96 ASP A CA 1
ATOM 737 C C . ASP A 1 96 ? 5.965 -2.938 18.484 1 96.06 96 ASP A C 1
ATOM 739 O O . ASP A 1 96 ? 6.43 -4.078 18.406 1 96.06 96 ASP A O 1
ATOM 743 N N . LEU A 1 97 ? 5.211 -2.432 17.641 1 95.81 97 LEU A N 1
ATOM 744 C CA . LEU A 1 97 ? 4.859 -3.188 16.453 1 95.81 97 LEU A CA 1
ATOM 745 C C . LEU A 1 97 ? 6.086 -3.436 15.578 1 95.81 97 LEU A C 1
ATOM 747 O O . LEU A 1 97 ? 6.281 -4.543 15.07 1 95.81 97 LEU A O 1
ATOM 751 N N . LEU A 1 98 ? 6.875 -2.398 15.383 1 96.44 98 LEU A N 1
ATOM 752 C CA . LEU A 1 98 ? 8.094 -2.518 14.602 1 96.44 98 LEU A CA 1
ATOM 753 C C . LEU A 1 98 ? 9.031 -3.564 15.195 1 96.44 98 LEU A C 1
ATOM 755 O O . LEU A 1 98 ? 9.625 -4.363 14.469 1 96.44 98 LEU A O 1
ATOM 759 N N . LYS A 1 99 ? 9.133 -3.559 16.469 1 95.88 99 LYS A N 1
ATOM 760 C CA . LYS A 1 99 ? 9.953 -4.547 17.172 1 95.88 99 LYS A CA 1
ATOM 761 C C . LYS A 1 99 ? 9.484 -5.965 16.859 1 95.88 99 LYS A C 1
ATOM 763 O O . LYS A 1 99 ? 10.297 -6.848 16.562 1 95.88 99 LYS A O 1
ATOM 768 N N . GLU A 1 100 ? 8.18 -6.172 16.969 1 95.12 100 GLU A N 1
ATOM 769 C CA . GLU A 1 100 ? 7.625 -7.488 16.688 1 95.12 100 GLU A CA 1
ATOM 770 C C . GLU A 1 100 ? 7.879 -7.887 15.227 1 95.12 100 GLU A C 1
ATOM 772 O O . GLU A 1 100 ? 8.195 -9.047 14.945 1 95.12 100 GLU A O 1
ATOM 777 N N . PHE A 1 101 ? 7.711 -6.945 14.383 1 95.31 101 PHE A N 1
ATOM 778 C CA . PHE A 1 101 ? 7.926 -7.145 12.953 1 95.31 101 PHE A CA 1
ATOM 779 C C . PHE A 1 101 ? 9.352 -7.617 12.68 1 95.31 101 PHE A C 1
ATOM 781 O O . PHE A 1 101 ? 9.562 -8.531 11.883 1 95.31 101 PHE A O 1
ATOM 788 N N . ILE A 1 102 ? 10.305 -7.082 13.336 1 94.94 102 ILE A N 1
ATOM 789 C CA . ILE A 1 102 ? 11.711 -7.414 13.188 1 94.94 102 ILE A CA 1
ATOM 790 C C . ILE A 1 102 ? 12 -8.742 13.891 1 94.94 102 ILE A C 1
ATOM 792 O O . ILE A 1 102 ? 12.672 -9.609 13.328 1 94.94 102 ILE A O 1
ATOM 796 N N . GLU A 1 103 ? 11.523 -8.93 15.086 1 94.81 103 GLU A N 1
ATOM 797 C CA . GLU A 1 103 ? 11.781 -10.117 15.891 1 94.81 103 GLU A CA 1
ATOM 798 C C . GLU A 1 103 ? 11.266 -11.375 15.203 1 94.81 103 GLU A C 1
ATOM 800 O O . GLU A 1 103 ? 11.852 -12.453 15.328 1 94.81 103 GLU A O 1
ATOM 805 N N . LEU A 1 104 ? 10.156 -11.211 14.461 1 95.25 104 LEU A N 1
ATOM 806 C CA . LEU A 1 104 ? 9.578 -12.344 13.75 1 95.25 104 LEU A CA 1
ATOM 807 C C . LEU A 1 104 ? 10.336 -12.625 12.461 1 95.25 104 LEU A C 1
ATOM 809 O O . LEU A 1 104 ? 10 -13.562 11.727 1 95.25 104 LEU A O 1
ATOM 813 N N . GLY A 1 105 ? 11.383 -11.781 12.117 1 93.81 105 GLY A N 1
ATOM 814 C CA . GLY A 1 105 ? 12.172 -11.961 10.914 1 93.81 105 GLY A CA 1
ATOM 815 C C . GLY A 1 105 ? 11.461 -11.5 9.656 1 93.81 105 GLY A C 1
ATOM 816 O O . GLY A 1 105 ? 11.773 -11.953 8.555 1 93.81 105 GLY A O 1
ATOM 817 N N . LEU A 1 106 ? 10.445 -10.617 9.805 1 94.25 106 LEU A N 1
ATOM 818 C CA . LEU A 1 106 ? 9.602 -10.203 8.688 1 94.25 106 LEU A CA 1
ATOM 819 C C . LEU A 1 106 ? 10.133 -8.922 8.055 1 94.25 106 LEU A C 1
ATOM 821 O O . LEU A 1 106 ? 9.625 -8.477 7.023 1 94.25 106 LEU A O 1
ATOM 825 N N . ALA A 1 107 ? 11.055 -8.336 8.664 1 91.62 107 ALA A N 1
ATOM 826 C CA . ALA A 1 107 ? 11.672 -7.133 8.117 1 91.62 107 ALA A CA 1
ATOM 827 C C . ALA A 1 107 ? 13.188 -7.152 8.328 1 91.62 107 ALA A C 1
ATOM 829 O O . ALA A 1 107 ? 13.672 -7.598 9.375 1 91.62 107 ALA A O 1
ATOM 830 N N . LYS A 1 108 ? 13.875 -6.766 7.234 1 91.5 108 LYS A N 1
ATOM 831 C CA . LYS A 1 108 ? 15.305 -6.504 7.32 1 91.5 108 LYS A CA 1
ATOM 832 C C . LYS A 1 108 ? 15.602 -5.016 7.141 1 91.5 108 LYS A C 1
ATOM 834 O O . LYS A 1 108 ? 15.234 -4.422 6.125 1 91.5 108 LYS A O 1
ATOM 839 N N . ILE A 1 109 ? 16.062 -4.359 8.203 1 94.12 109 ILE A N 1
ATOM 840 C CA . ILE A 1 109 ? 16.453 -2.955 8.188 1 94.12 109 ILE A CA 1
ATOM 841 C C . ILE A 1 109 ? 17.938 -2.832 8.531 1 94.12 109 ILE A C 1
ATOM 843 O O . ILE A 1 109 ? 18.344 -3.059 9.672 1 94.12 109 ILE A O 1
ATOM 847 N N . GLU A 1 110 ? 18.734 -2.471 7.555 1 94.56 110 GLU A N 1
ATOM 848 C CA . GLU A 1 110 ? 20.188 -2.463 7.738 1 94.56 110 GLU A CA 1
ATOM 849 C C . GLU A 1 110 ? 20.75 -1.043 7.691 1 94.56 110 GLU A C 1
ATOM 851 O O . GLU A 1 110 ? 21.906 -0.837 7.348 1 94.56 110 GLU A O 1
ATOM 856 N N . TYR A 1 111 ? 20.016 -0.073 7.816 1 97 111 TYR A N 1
ATOM 857 C CA . TYR A 1 111 ? 20.391 1.327 7.977 1 97 111 TYR A CA 1
ATOM 858 C C . TYR A 1 111 ? 19.938 1.859 9.336 1 97 111 TYR A C 1
ATOM 860 O O . TYR A 1 111 ? 19.062 1.272 9.977 1 97 111 TYR A O 1
ATOM 868 N N . PRO A 1 112 ? 20.562 2.922 9.844 1 97.75 112 PRO A N 1
ATOM 869 C CA . PRO A 1 112 ? 20.172 3.451 11.148 1 97.75 112 PRO A CA 1
ATOM 870 C C . PRO A 1 112 ? 18.75 4.039 11.141 1 97.75 112 PRO A C 1
ATOM 872 O O . PRO A 1 112 ? 18.5 5.012 10.43 1 97.75 112 PRO A O 1
ATOM 875 N N . LEU A 1 113 ? 17.859 3.412 11.812 1 97.81 113 LEU A N 1
ATOM 876 C CA . LEU A 1 113 ? 16.5 3.906 12.039 1 97.81 113 LEU A CA 1
ATOM 877 C C . LEU A 1 113 ? 16.344 4.414 13.469 1 97.81 113 LEU A C 1
ATOM 879 O O . LEU A 1 113 ? 16.391 3.631 14.422 1 97.81 113 LEU A O 1
ATOM 883 N N . TYR A 1 114 ? 16.156 5.719 13.625 1 98.44 114 TYR A N 1
ATOM 884 C CA . TYR A 1 114 ? 15.977 6.332 14.938 1 98.44 114 TYR A CA 1
ATOM 885 C C . TYR A 1 114 ? 14.508 6.621 15.211 1 98.44 114 TYR A C 1
ATOM 887 O O . TYR A 1 114 ? 13.906 7.488 14.57 1 98.44 114 TYR A O 1
ATOM 895 N N . PHE A 1 115 ? 13.922 5.938 16.172 1 98.62 115 PHE A N 1
ATOM 896 C CA . PHE A 1 115 ? 12.539 6.152 16.578 1 98.62 115 PHE A CA 1
ATOM 897 C C . PHE A 1 115 ? 12.445 7.281 17.594 1 98.62 115 PHE A C 1
ATOM 899 O O . PHE A 1 115 ? 13.117 7.254 18.625 1 98.62 115 PHE A O 1
ATOM 906 N N . VAL A 1 116 ? 11.703 8.289 17.266 1 98.75 116 VAL A N 1
ATOM 907 C CA . VAL A 1 116 ? 11.414 9.398 18.172 1 98.75 116 VAL A CA 1
ATOM 908 C C . VAL A 1 116 ? 9.938 9.367 18.578 1 98.75 116 VAL A C 1
ATOM 910 O O . VAL A 1 116 ? 9.055 9.523 17.719 1 98.75 116 VAL A O 1
ATOM 913 N N . GLU A 1 117 ? 9.734 9.172 19.859 1 98.62 117 GLU A N 1
ATOM 914 C CA . GLU A 1 117 ? 8.352 9.148 20.328 1 98.62 117 GLU A CA 1
ATOM 915 C C . GLU A 1 117 ? 7.691 10.516 20.188 1 98.62 117 GLU A C 1
ATOM 917 O O . GLU A 1 117 ? 8.25 11.531 20.609 1 98.62 117 GLU A O 1
ATOM 922 N N . ALA A 1 118 ? 6.512 10.523 19.547 1 98.38 118 ALA A N 1
ATOM 923 C CA . ALA A 1 118 ? 5.773 11.773 19.375 1 98.38 118 ALA A CA 1
ATOM 924 C C . ALA A 1 118 ? 5.344 12.336 20.719 1 98.38 118 ALA A C 1
ATOM 926 O O . ALA A 1 118 ? 4.801 11.609 21.562 1 98.38 118 ALA A O 1
ATOM 927 N N . ARG A 1 119 ? 5.566 13.539 20.938 1 98.25 119 ARG A N 1
ATOM 928 C CA . ARG A 1 119 ? 5.184 14.352 22.094 1 98.25 119 ARG A CA 1
ATOM 929 C C . ARG A 1 119 ? 5.207 15.836 21.75 1 98.25 119 ARG A C 1
ATOM 931 O O . ARG A 1 119 ? 5.762 16.234 20.734 1 98.25 119 ARG A O 1
ATOM 938 N N . GLU A 1 120 ? 4.602 16.609 22.594 1 98.25 120 GLU A N 1
ATOM 939 C CA . GLU A 1 120 ? 4.594 18.031 22.328 1 98.25 120 GLU A CA 1
ATOM 940 C C . GLU A 1 120 ? 5.996 18.625 22.422 1 98.25 120 GLU A C 1
ATOM 942 O O . GLU A 1 120 ? 6.789 18.234 23.266 1 98.25 120 GLU A O 1
ATOM 947 N N . GLY A 1 121 ? 6.258 19.531 21.5 1 98.12 121 GLY A N 1
ATOM 948 C CA . GLY A 1 121 ? 7.539 20.219 21.5 1 98.12 121 GLY A CA 1
ATOM 949 C C . GLY A 1 121 ? 8.414 19.844 20.328 1 98.12 121 GLY A C 1
ATOM 950 O O . GLY A 1 121 ? 7.945 19.234 19.359 1 98.12 121 GLY A O 1
ATOM 951 N N . GLU A 1 122 ? 9.672 20.344 20.344 1 98.19 122 GLU A N 1
ATOM 952 C CA . GLU A 1 122 ? 10.586 20.078 19.234 1 98.19 122 GLU A CA 1
ATOM 953 C C . GLU A 1 122 ? 11.07 18.625 19.266 1 98.19 122 GLU A C 1
ATOM 955 O O . GLU A 1 122 ? 11.531 18.141 20.297 1 98.19 122 GLU A O 1
ATOM 960 N N . LEU A 1 123 ? 11.047 17.984 18.109 1 98.44 123 LEU A N 1
ATOM 961 C CA . LEU A 1 123 ? 11.344 16.547 18.047 1 98.44 123 LEU A CA 1
ATOM 962 C C . LEU A 1 123 ? 12.477 16.266 17.078 1 98.44 123 LEU A C 1
ATOM 964 O O . LEU A 1 123 ? 13.086 15.195 17.125 1 98.44 123 LEU A O 1
ATOM 968 N N . TYR 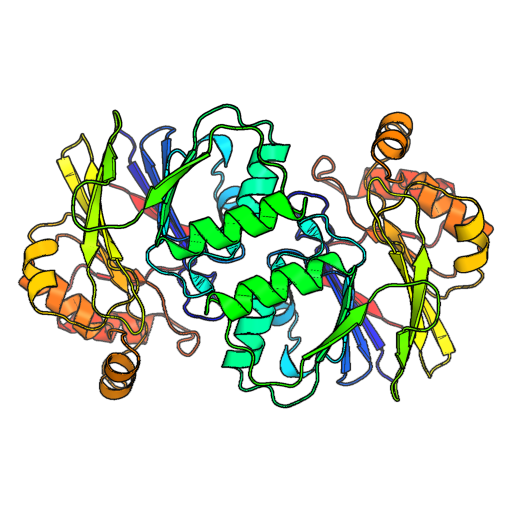A 1 124 ? 12.688 17.156 16.156 1 98.62 124 TYR A N 1
ATOM 969 C CA . TYR A 1 124 ? 13.656 16.938 15.094 1 98.62 124 TYR A CA 1
ATOM 970 C C . TYR A 1 124 ? 14.203 18.266 14.586 1 98.62 124 TYR A C 1
ATOM 972 O O . TYR A 1 124 ? 13.484 19.266 14.539 1 98.62 124 TYR A O 1
ATOM 980 N N . ARG A 1 125 ? 15.492 18.312 14.289 1 98.56 125 ARG A N 1
ATOM 981 C CA . ARG A 1 125 ? 16.125 19.469 13.68 1 98.56 125 ARG A CA 1
ATOM 982 C C . ARG A 1 125 ? 17.312 19.047 12.812 1 98.56 125 ARG A C 1
ATOM 984 O O . ARG A 1 125 ? 18.078 18.156 13.188 1 98.56 125 ARG A O 1
ATOM 991 N N . ASP A 1 126 ? 17.438 19.609 11.656 1 98 126 ASP A N 1
ATOM 992 C CA . ASP A 1 126 ? 18.641 19.484 10.844 1 98 126 ASP A CA 1
ATOM 993 C C . ASP A 1 126 ? 18.984 20.812 10.18 1 98 126 ASP A C 1
ATOM 995 O O . ASP A 1 126 ? 18.594 21.875 10.656 1 98 126 ASP A O 1
ATOM 999 N N . SER A 1 127 ? 19.766 20.844 9.164 1 97.19 127 SER A N 1
ATOM 1000 C CA . SER A 1 127 ? 20.281 22.078 8.562 1 97.19 127 SER A CA 1
ATOM 1001 C C . SER A 1 127 ? 19.188 22.797 7.773 1 97.19 127 SER A C 1
ATOM 1003 O O . SER A 1 127 ? 19.344 23.969 7.406 1 97.19 127 SER A O 1
ATOM 1005 N N . LYS A 1 128 ? 18 22.062 7.59 1 98.12 128 LYS A N 1
ATOM 1006 C CA . LYS A 1 128 ? 17 22.641 6.699 1 98.12 128 LYS A CA 1
ATOM 1007 C C . LYS A 1 128 ? 15.75 23.031 7.469 1 98.12 128 LYS A C 1
ATOM 1009 O O . LYS A 1 128 ? 15.047 23.984 7.09 1 98.12 128 LYS A O 1
ATOM 1014 N N . ILE A 1 129 ? 15.477 22.203 8.531 1 98.44 129 ILE A N 1
ATOM 1015 C CA . ILE A 1 129 ? 14.195 22.453 9.188 1 98.44 129 ILE A CA 1
ATOM 1016 C C . ILE A 1 129 ? 14.281 22.078 10.664 1 98.44 129 ILE A C 1
ATOM 1018 O O . ILE A 1 129 ? 15.211 21.391 11.078 1 98.44 129 ILE A O 1
ATOM 1022 N N . SER A 1 130 ? 13.383 22.625 11.398 1 98.69 130 SER A N 1
ATOM 1023 C CA . SER A 1 130 ? 13.016 22.062 12.703 1 98.69 130 SER A CA 1
ATOM 1024 C C . SER A 1 130 ? 11.555 21.641 12.727 1 98.69 130 SER A C 1
ATOM 1026 O O . SER A 1 130 ? 10.719 22.234 12.047 1 98.69 130 SER A O 1
ATOM 1028 N N . VAL A 1 131 ? 11.242 20.547 13.5 1 98.88 131 VAL A N 1
ATOM 1029 C CA . VAL A 1 131 ? 9.898 19.969 13.555 1 98.88 131 VAL A CA 1
ATOM 1030 C C . VAL A 1 131 ? 9.406 19.953 14.992 1 98.88 131 VAL A C 1
ATOM 1032 O O . VAL A 1 131 ? 10.078 19.438 15.883 1 98.88 131 VAL A O 1
ATOM 1035 N N . GLU A 1 132 ? 8.273 20.562 15.211 1 98.81 132 GLU A N 1
ATOM 1036 C CA . GLU A 1 132 ? 7.578 20.516 16.5 1 98.81 132 GLU A CA 1
ATOM 1037 C C . GLU A 1 132 ? 6.234 19.797 16.375 1 98.81 132 GLU A C 1
ATOM 1039 O O . GLU A 1 132 ? 5.562 19.906 15.344 1 98.81 132 GLU A O 1
ATOM 1044 N N . ALA A 1 133 ? 5.906 19.062 17.422 1 98.88 133 ALA A N 1
ATOM 1045 C CA . ALA A 1 133 ? 4.586 18.438 17.453 1 98.88 133 ALA A CA 1
ATOM 1046 C C . ALA A 1 133 ? 3.672 19.141 18.453 1 98.88 133 ALA A C 1
ATOM 1048 O O . ALA A 1 133 ? 4.145 19.75 19.406 1 98.88 133 ALA A O 1
ATOM 1049 N N . PHE A 1 134 ? 2.408 19.125 18.188 1 98.75 134 PHE A N 1
ATOM 1050 C CA . PHE A 1 134 ? 1.375 19.578 19.109 1 98.75 134 PHE A CA 1
ATOM 1051 C C . PHE A 1 134 ? 0.226 18.578 19.172 1 98.75 134 PHE A C 1
ATOM 1053 O O . PHE A 1 134 ? -0.02 17.844 18.203 1 98.75 134 PHE A O 1
ATOM 1060 N N . LYS A 1 135 ? -0.46 18.5 20.266 1 98.44 135 LYS A N 1
ATOM 1061 C CA . LYS A 1 135 ? -1.582 17.578 20.422 1 98.44 135 LYS A CA 1
ATOM 1062 C C . LYS A 1 135 ? -2.816 18.078 19.688 1 98.44 135 LYS A C 1
ATOM 1064 O O . LYS A 1 135 ? -3.104 19.281 19.688 1 98.44 135 LYS A O 1
ATOM 1069 N N . VAL A 1 136 ? -3.461 17.188 19.031 1 98.81 136 VAL A N 1
ATOM 1070 C CA . VAL A 1 136 ? -4.738 17.5 18.406 1 98.81 136 VAL A CA 1
ATOM 1071 C C . VAL A 1 136 ? -5.859 16.719 19.094 1 98.81 136 VAL A C 1
ATOM 1073 O O . VAL A 1 136 ? -5.617 16 20.062 1 98.81 136 VAL A O 1
ATOM 1076 N N . VAL A 1 137 ? -7.121 16.953 18.672 1 98.62 137 VAL A N 1
ATOM 1077 C CA . VAL A 1 137 ? -8.266 16.297 19.297 1 98.62 137 VAL A CA 1
ATOM 1078 C C . VAL A 1 137 ? -8.852 15.258 18.344 1 98.62 137 VAL A C 1
ATOM 1080 O O . VAL A 1 137 ? -9.562 15.609 17.391 1 98.62 137 VAL A O 1
ATOM 1083 N N . HIS A 1 138 ? -8.555 14.07 18.578 1 98.19 138 HIS A N 1
ATOM 1084 C CA . HIS A 1 138 ? -9 12.922 17.797 1 98.19 138 HIS A CA 1
ATOM 1085 C C . HIS A 1 138 ? -9.328 11.734 18.688 1 98.19 138 HIS A C 1
ATOM 1087 O O . HIS A 1 138 ? -9.25 11.828 19.922 1 98.19 138 HIS A O 1
ATOM 1093 N N . GLY A 1 139 ? -9.922 10.648 18.172 1 95.81 139 GLY A N 1
ATOM 1094 C CA . GLY A 1 139 ? -10.391 9.508 18.938 1 95.81 139 GLY A CA 1
ATOM 1095 C C . GLY A 1 139 ? -9.266 8.703 19.578 1 95.81 139 GLY A C 1
ATOM 1096 O O . GLY A 1 139 ? -9.492 7.957 20.531 1 95.81 139 GLY A O 1
ATOM 1097 N N . ILE A 1 140 ? -8.094 8.797 19.141 1 97.31 140 ILE A N 1
ATOM 1098 C CA . ILE A 1 140 ? -6.891 8.172 19.672 1 97.31 140 ILE A CA 1
ATOM 1099 C C . ILE A 1 140 ? -5.777 9.203 19.797 1 97.31 140 ILE A C 1
ATOM 1101 O O . ILE A 1 140 ? -5.934 10.352 19.359 1 97.31 140 ILE A O 1
ATOM 1105 N N . GLU A 1 141 ? -4.66 8.852 20.484 1 98 141 GLU A N 1
ATOM 1106 C CA . GLU A 1 141 ? -3.512 9.742 20.562 1 98 141 GLU A CA 1
ATOM 1107 C C . GLU A 1 141 ? -3.094 10.227 19.172 1 98 141 GLU A C 1
ATOM 1109 O O . GLU A 1 141 ? -2.85 9.414 18.281 1 98 141 GLU A O 1
ATOM 1114 N N . ALA A 1 142 ? -3.045 11.5 19 1 98.69 142 ALA A N 1
ATOM 1115 C CA . ALA A 1 142 ? -2.768 12.078 17.688 1 98.69 142 ALA A CA 1
ATOM 1116 C C . ALA A 1 142 ? -2.047 13.414 17.812 1 98.69 142 ALA A C 1
ATOM 1118 O O . ALA A 1 142 ? -2.258 14.148 18.781 1 98.69 142 ALA A O 1
ATOM 1119 N N . TYR A 1 143 ? -1.235 13.727 16.859 1 98.88 143 TYR A N 1
ATOM 1120 C CA . TYR A 1 143 ? -0.42 14.938 16.859 1 98.88 143 TYR A CA 1
ATOM 1121 C C . TYR A 1 143 ? -0.477 15.625 15.508 1 98.88 143 TYR A C 1
ATOM 1123 O O . TYR A 1 143 ? -0.621 14.969 14.469 1 98.88 143 TYR A O 1
ATOM 1131 N N . GLY A 1 144 ? -0.429 16.938 15.508 1 98.88 144 GLY A N 1
ATOM 1132 C CA . GLY A 1 144 ? -0.037 17.719 14.352 1 98.88 144 GLY A CA 1
ATOM 1133 C C . GLY A 1 144 ? 1.421 18.141 14.383 1 98.88 144 GLY A C 1
ATOM 1134 O O . GLY A 1 144 ? 2.117 17.906 15.375 1 98.88 144 GLY A O 1
ATOM 1135 N N . TYR A 1 145 ? 1.873 18.734 13.266 1 98.94 145 TYR A N 1
ATOM 1136 C CA . TYR A 1 145 ? 3.285 19.078 13.18 1 98.94 145 TYR A CA 1
ATOM 1137 C C . TYR A 1 145 ? 3.463 20.5 12.656 1 98.94 145 TYR A C 1
ATOM 1139 O O . TYR A 1 145 ? 2.719 20.953 11.781 1 98.94 145 TYR A O 1
ATOM 1147 N N . ILE A 1 146 ? 4.398 21.203 13.266 1 98.94 146 ILE A N 1
ATOM 1148 C CA . ILE A 1 146 ? 4.883 22.484 12.781 1 98.94 146 ILE A CA 1
ATOM 1149 C C . ILE A 1 146 ? 6.273 22.328 12.18 1 98.94 146 ILE A C 1
ATOM 1151 O O . ILE A 1 146 ? 7.195 21.844 12.852 1 98.94 146 ILE A O 1
ATOM 1155 N N . LEU A 1 147 ? 6.406 22.594 10.938 1 98.88 147 LEU A N 1
ATOM 1156 C CA . LEU A 1 147 ? 7.699 22.594 10.258 1 98.88 147 LEU A CA 1
ATOM 1157 C C . LEU A 1 147 ? 8.203 24.016 10.055 1 98.88 147 LEU A C 1
ATOM 1159 O O . LEU A 1 147 ? 7.578 24.812 9.344 1 98.88 147 LEU A O 1
ATOM 1163 N N . MET A 1 148 ? 9.242 24.344 10.758 1 98.56 148 MET A N 1
ATOM 1164 C CA . MET A 1 148 ? 9.906 25.641 10.586 1 98.56 148 MET A CA 1
ATOM 1165 C C . MET A 1 148 ? 11.117 25.5 9.664 1 98.56 148 MET A C 1
ATOM 1167 O O . MET A 1 148 ? 12.094 24.844 10 1 98.56 148 MET A O 1
ATOM 1171 N N . LEU A 1 149 ? 11.023 26.125 8.516 1 98.31 149 LEU A N 1
ATOM 1172 C CA . LEU A 1 149 ? 12.094 26.031 7.527 1 98.31 149 LEU A CA 1
ATOM 1173 C C . LEU A 1 149 ? 13.164 27.094 7.785 1 98.31 149 LEU A C 1
ATOM 1175 O O . LEU A 1 149 ? 12.867 28.172 8.305 1 98.31 149 LEU A O 1
ATOM 1179 N N . LYS A 1 150 ? 14.352 26.812 7.383 1 95.81 150 LYS A N 1
ATOM 1180 C CA . LYS A 1 150 ? 15.469 27.734 7.602 1 95.81 150 LYS A CA 1
ATOM 1181 C C . LYS A 1 150 ? 15.273 29.031 6.84 1 95.81 150 LYS A C 1
ATOM 1183 O O . LYS A 1 150 ? 15.781 30.078 7.246 1 95.81 150 LYS A O 1
ATOM 1188 N N . ASN A 1 151 ? 14.539 29.031 5.797 1 93.56 151 ASN A N 1
ATOM 1189 C CA . ASN A 1 151 ? 14.32 30.25 5.02 1 93.56 151 ASN A CA 1
ATOM 1190 C C . ASN A 1 151 ? 13.227 31.109 5.629 1 93.56 151 ASN A C 1
ATOM 1192 O O . ASN A 1 151 ? 12.797 32.094 5.023 1 93.56 151 ASN A O 1
ATOM 1196 N N . GLY A 1 152 ? 12.625 30.672 6.73 1 95.75 152 GLY A N 1
ATOM 1197 C CA . GLY A 1 152 ? 11.68 31.5 7.461 1 95.75 152 GLY A CA 1
ATOM 1198 C C . GLY A 1 152 ? 10.234 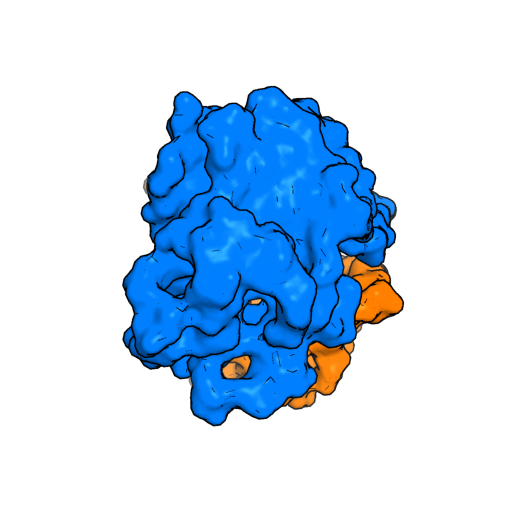31.078 7.254 1 95.75 152 GLY A C 1
ATOM 1199 O O . GLY A 1 152 ? 9.328 31.609 7.906 1 95.75 152 GLY A O 1
ATOM 1200 N N . LYS A 1 153 ? 10 30.141 6.383 1 97.75 153 LYS A N 1
ATOM 1201 C CA . LYS A 1 153 ? 8.633 29.672 6.125 1 97.75 153 LYS A CA 1
ATOM 1202 C C . LYS A 1 153 ? 8.164 28.719 7.219 1 97.75 153 LYS A C 1
ATOM 1204 O O . LYS A 1 153 ? 8.953 27.953 7.773 1 97.75 153 LYS A O 1
ATOM 1209 N N . ARG A 1 154 ? 6.891 28.844 7.48 1 98.5 154 ARG A N 1
ATOM 1210 C CA . ARG A 1 154 ? 6.266 28.047 8.523 1 98.5 154 ARG A CA 1
ATOM 1211 C C . ARG A 1 154 ? 5.082 27.25 7.965 1 98.5 154 ARG A C 1
ATOM 1213 O O . ARG A 1 154 ? 4.16 27.828 7.383 1 98.5 154 ARG A O 1
ATOM 1220 N N . ILE A 1 155 ? 5.141 25.922 8.086 1 98.88 155 ILE A N 1
ATOM 1221 C CA . ILE A 1 155 ? 4.078 25.016 7.629 1 98.88 155 ILE A CA 1
ATOM 1222 C C . ILE A 1 155 ? 3.453 24.312 8.828 1 98.88 155 ILE A C 1
ATOM 1224 O O . ILE A 1 155 ? 4.164 23.812 9.703 1 98.88 155 ILE A O 1
ATOM 1228 N N . VAL A 1 156 ? 2.182 24.297 8.898 1 98.94 156 VAL A N 1
ATOM 1229 C CA . VAL A 1 156 ? 1.464 23.578 9.945 1 98.94 156 VAL A CA 1
ATOM 1230 C C . VAL A 1 156 ? 0.599 22.484 9.32 1 98.94 156 VAL A C 1
ATOM 1232 O O . VAL A 1 156 ? -0.161 22.75 8.383 1 98.94 156 VAL A O 1
ATOM 1235 N N . TYR A 1 157 ? 0.745 21.297 9.75 1 98.94 157 TYR A N 1
ATOM 1236 C CA . TYR A 1 157 ? -0.04 20.141 9.328 1 98.94 157 TYR A CA 1
ATOM 1237 C C . TYR A 1 157 ? -0.838 19.578 10.492 1 98.94 157 TYR A C 1
ATOM 1239 O O . TYR A 1 157 ? -0.262 19.125 11.484 1 98.94 157 TYR A O 1
ATOM 1247 N N . THR A 1 158 ? -2.115 19.516 10.359 1 98.88 158 THR A N 1
ATOM 1248 C CA . THR A 1 158 ? -2.945 19.203 11.516 1 98.88 158 THR A CA 1
ATOM 1249 C C . THR A 1 158 ? -3.041 17.688 11.727 1 98.88 158 THR A C 1
ATOM 1251 O O . THR A 1 158 ? -3.297 17.219 12.836 1 98.88 158 THR A O 1
ATOM 1254 N N . GLY A 1 159 ? -2.871 16.875 10.633 1 98.81 159 GLY A N 1
ATOM 1255 C CA . GLY A 1 159 ? -3.412 15.523 10.734 1 98.81 159 GLY A CA 1
ATOM 1256 C C . GLY A 1 159 ? -4.914 15.5 10.945 1 98.81 159 GLY A C 1
ATOM 1257 O O . GLY A 1 159 ? -5.625 16.406 10.5 1 98.81 159 GLY A O 1
ATOM 1258 N N . ASP A 1 160 ? -5.391 14.43 11.523 1 98.88 160 ASP A N 1
ATOM 1259 C CA . ASP A 1 160 ? -6.82 14.328 11.797 1 98.88 160 ASP A CA 1
ATOM 1260 C C . ASP A 1 160 ? -7.176 15.008 13.117 1 98.88 160 ASP A C 1
ATOM 1262 O O . ASP A 1 160 ? -6.531 14.773 14.141 1 98.88 160 ASP A O 1
ATOM 1266 N N . THR A 1 161 ? -8.219 15.836 13.078 1 98.88 161 THR A N 1
ATOM 1267 C CA . THR A 1 161 ? -8.633 16.516 14.297 1 98.88 161 THR A CA 1
ATOM 1268 C C . THR A 1 161 ? -10.016 17.125 14.141 1 98.88 161 THR A C 1
ATOM 1270 O O . THR A 1 161 ? -10.375 17.594 13.055 1 98.88 161 THR A O 1
ATOM 1273 N N . LYS A 1 162 ? -10.773 17.156 15.195 1 98.62 162 LYS A N 1
ATOM 1274 C CA . LYS A 1 162 ? -11.875 18.109 15.273 1 98.62 162 LYS A CA 1
ATOM 1275 C C . LYS A 1 162 ? -11.391 19.484 15.695 1 98.62 162 LYS A C 1
ATOM 1277 O O . LYS A 1 162 ? -10.25 19.641 16.141 1 98.62 162 LYS A O 1
ATOM 1282 N N . PRO A 1 163 ? -12.203 20.547 15.453 1 98.12 163 PRO A N 1
ATOM 1283 C CA . PRO A 1 163 ? -11.766 21.875 15.875 1 98.12 163 PRO A CA 1
ATOM 1284 C C . PRO A 1 163 ? -11.461 21.953 17.375 1 98.12 163 PRO A C 1
ATOM 1286 O O . PRO A 1 163 ? -12.125 21.297 18.172 1 98.12 163 PRO A O 1
ATOM 1289 N N . PHE A 1 164 ? -10.414 22.672 17.703 1 97.94 164 PHE A N 1
ATOM 1290 C CA . PHE A 1 164 ? -10.078 22.938 19.094 1 97.94 164 PHE A CA 1
ATOM 1291 C C . PHE A 1 164 ? -9.438 24.312 19.234 1 97.94 164 PHE A C 1
ATOM 1293 O O . PHE A 1 164 ? -8.836 24.828 18.297 1 97.94 164 PHE A O 1
ATOM 1300 N N . GLU A 1 165 ? -9.578 24.953 20.312 1 93.75 165 GLU A N 1
ATOM 1301 C CA . GLU A 1 165 ? -9.328 26.375 20.531 1 93.75 165 GLU A CA 1
ATOM 1302 C C . GLU A 1 165 ? -7.855 26.719 20.297 1 93.75 165 GLU A C 1
ATOM 1304 O O . GLU A 1 165 ? -7.539 27.766 19.719 1 93.75 165 GLU A O 1
ATOM 1309 N N . GLU A 1 166 ? -6.91 25.875 20.656 1 97.88 166 GLU A N 1
ATOM 1310 C CA . GLU A 1 166 ? -5.48 26.172 20.609 1 97.88 166 GLU A CA 1
ATOM 1311 C C . GLU A 1 166 ? -4.957 26.203 19.188 1 97.88 166 GLU A C 1
ATOM 1313 O O . GLU A 1 166 ? -3.867 26.719 18.922 1 97.88 166 GLU A O 1
ATOM 1318 N N . LEU A 1 167 ? -5.715 25.656 18.25 1 98.56 167 LEU A N 1
ATOM 1319 C CA . LEU A 1 167 ? -5.215 25.5 16.891 1 98.56 167 LEU A CA 1
ATOM 1320 C C . LEU A 1 167 ? -4.984 26.859 16.234 1 98.56 167 LEU A C 1
ATOM 1322 O O . LEU A 1 167 ? -4.039 27.016 15.461 1 98.56 167 LEU A O 1
ATOM 1326 N N . GLU A 1 168 ? -5.855 27.812 16.531 1 98.31 168 GLU A N 1
ATOM 1327 C CA . GLU A 1 168 ? -5.715 29.156 15.984 1 98.31 168 GLU A CA 1
ATOM 1328 C C . GLU A 1 168 ? -4.375 29.781 16.375 1 98.31 168 GLU A C 1
ATOM 1330 O O . GLU A 1 168 ? -3.688 30.359 15.523 1 98.31 168 GLU A O 1
ATOM 1335 N N . SER A 1 169 ? -4.059 29.641 17.625 1 98.62 169 SER A N 1
ATOM 1336 C CA . SER A 1 169 ? -2.793 30.172 18.109 1 98.62 169 SER A CA 1
ATOM 1337 C C . SER A 1 169 ? -1.605 29.406 17.531 1 98.62 169 SER A C 1
ATOM 1339 O O . SER A 1 169 ? -0.583 30.016 17.188 1 98.62 169 SER A O 1
ATOM 1341 N N . ILE A 1 170 ? -1.699 28.156 17.391 1 98.69 170 ILE A N 1
ATOM 1342 C CA . ILE A 1 170 ? -0.645 27.297 16.875 1 98.69 170 ILE A CA 1
ATOM 1343 C C . ILE A 1 170 ? -0.357 27.641 15.414 1 98.69 170 ILE A C 1
ATOM 1345 O O . ILE A 1 170 ? 0.804 27.719 15.008 1 98.69 170 ILE A O 1
ATOM 1349 N N . ALA A 1 171 ? -1.373 27.938 14.633 1 98.75 171 ALA A N 1
ATOM 1350 C CA . ALA A 1 171 ? -1.251 28.156 13.195 1 98.75 171 ALA A CA 1
ATOM 1351 C C . ALA A 1 171 ? -1.058 29.641 12.875 1 98.75 171 ALA A C 1
ATOM 1353 O O . ALA A 1 171 ? -1.047 30.031 11.703 1 98.75 171 ALA A O 1
ATOM 1354 N N . LYS A 1 172 ? -0.928 30.469 13.898 1 98.62 172 LYS A N 1
ATOM 1355 C CA . LYS A 1 172 ? -0.893 31.922 13.719 1 98.62 172 LYS A CA 1
ATOM 1356 C C . LYS A 1 172 ? 0.19 32.312 12.727 1 98.62 172 LYS A C 1
ATOM 1358 O O . LYS A 1 172 ? 1.35 31.922 12.867 1 98.62 172 LYS A O 1
ATOM 1363 N N . ASN A 1 173 ? -0.198 33 11.703 1 98.19 173 ASN A N 1
ATOM 1364 C CA . ASN A 1 173 ? 0.646 33.594 10.688 1 98.19 173 ASN A CA 1
ATOM 1365 C C . ASN A 1 173 ? 1.46 32.562 9.93 1 98.19 173 ASN A C 1
ATOM 1367 O O . ASN A 1 173 ? 2.553 32.844 9.438 1 98.19 173 ASN A O 1
ATOM 1371 N N . ALA A 1 174 ? 1.022 31.312 9.945 1 98.69 174 ALA A N 1
ATOM 1372 C CA . ALA A 1 174 ? 1.696 30.297 9.148 1 98.69 174 ALA A CA 1
ATOM 1373 C C . ALA A 1 174 ? 1.645 30.641 7.66 1 98.69 174 ALA A C 1
ATOM 1375 O O . ALA A 1 174 ? 0.686 31.266 7.195 1 98.69 174 ALA A O 1
ATOM 1376 N N . ASP A 1 175 ? 2.719 30.297 6.938 1 98.75 175 ASP A N 1
ATOM 1377 C CA . ASP A 1 175 ? 2.703 30.469 5.488 1 98.75 175 ASP A CA 1
ATOM 1378 C C . ASP A 1 175 ? 1.714 29.516 4.832 1 98.75 175 ASP A C 1
ATOM 1380 O O . ASP A 1 175 ? 1.031 29.875 3.873 1 98.75 175 ASP A O 1
ATOM 1384 N N . ILE A 1 176 ? 1.685 28.281 5.328 1 98.88 176 ILE A N 1
ATOM 1385 C CA . ILE A 1 176 ? 0.759 27.281 4.828 1 98.88 176 ILE A CA 1
ATOM 1386 C C . ILE A 1 176 ? 0.164 26.5 6 1 98.88 176 ILE A C 1
ATOM 1388 O O . ILE A 1 176 ? 0.89 26.062 6.895 1 98.88 176 ILE A O 1
ATOM 1392 N N . LEU A 1 177 ? -1.087 26.391 6.004 1 98.94 177 LEU A N 1
ATOM 1393 C CA . LEU A 1 177 ? -1.816 25.469 6.871 1 98.94 177 LEU A CA 1
ATOM 1394 C C . LEU A 1 177 ? -2.406 24.312 6.062 1 98.94 177 LEU A C 1
ATOM 1396 O O . LEU A 1 177 ? -3.285 24.531 5.223 1 98.94 177 LEU A O 1
ATOM 1400 N N . ILE A 1 178 ? -1.831 23.156 6.211 1 99 178 ILE A N 1
ATOM 1401 C CA . ILE A 1 178 ? -2.422 21.938 5.672 1 99 178 ILE A CA 1
ATOM 1402 C C . ILE A 1 178 ? -3.379 21.328 6.695 1 99 178 ILE A C 1
ATOM 1404 O O . ILE A 1 178 ? -2.949 20.844 7.75 1 99 178 ILE A O 1
ATOM 1408 N N . HIS A 1 179 ? -4.621 21.344 6.43 1 98.94 179 HIS A N 1
ATOM 1409 C CA . HIS A 1 179 ? -5.664 21 7.395 1 98.94 179 HIS A CA 1
ATOM 1410 C C . HIS A 1 179 ? -6.586 19.922 6.844 1 98.94 179 HIS A C 1
ATOM 1412 O O . HIS A 1 179 ? -6.969 19.953 5.672 1 98.94 179 HIS A O 1
ATOM 1418 N N . GLU A 1 180 ? -6.891 18.938 7.664 1 98.88 180 GLU A N 1
ATOM 1419 C CA . GLU A 1 180 ? -7.871 17.953 7.203 1 98.88 180 GLU A CA 1
ATOM 1420 C C . GLU A 1 180 ? -9.227 18.609 6.957 1 98.88 180 GLU A C 1
ATOM 1422 O O . GLU A 1 180 ? -9.586 19.578 7.629 1 98.88 180 GLU A O 1
ATOM 1427 N N . ALA A 1 181 ? -9.875 18.172 6.012 1 98.75 181 ALA A N 1
ATOM 1428 C CA . ALA A 1 181 ? -11.25 18.531 5.66 1 98.75 181 ALA A CA 1
ATOM 1429 C C . ALA A 1 181 ? -12.039 17.312 5.199 1 98.75 181 ALA A C 1
ATOM 1431 O O . ALA A 1 181 ? -12.555 17.297 4.078 1 98.75 181 ALA A O 1
ATOM 1432 N N . THR A 1 182 ? -12.18 16.406 6.121 1 98.56 182 THR A N 1
ATOM 1433 C CA . THR A 1 182 ? -12.797 15.125 5.801 1 98.56 182 THR A CA 1
ATOM 1434 C C . THR A 1 182 ? -14.234 15.32 5.305 1 98.56 182 THR A C 1
ATOM 1436 O O . THR A 1 182 ? -14.688 14.617 4.406 1 98.56 182 THR A O 1
ATOM 1439 N N . PHE A 1 183 ? -14.906 16.344 5.883 1 98.62 183 PHE A N 1
ATOM 1440 C CA . PHE A 1 183 ? -16.328 16.516 5.59 1 98.62 183 PHE A CA 1
ATOM 1441 C C . PHE A 1 183 ? -16.625 17.969 5.238 1 98.62 183 PHE A C 1
ATOM 1443 O O . PHE A 1 183 ? -15.773 18.844 5.402 1 98.62 183 PHE A O 1
ATOM 1450 N N . THR A 1 184 ? -17.828 18.172 4.629 1 98.69 184 THR A N 1
ATOM 1451 C CA . THR A 1 184 ? -18.375 19.5 4.5 1 98.69 184 THR A CA 1
ATOM 1452 C C . THR A 1 184 ? -19.266 19.844 5.703 1 98.69 184 THR A C 1
ATOM 1454 O O . THR A 1 184 ? -19.594 18.969 6.504 1 98.69 184 THR A O 1
ATOM 1457 N N . SER A 1 185 ? -19.641 21.078 5.805 1 98.5 185 SER A N 1
ATOM 1458 C CA . SER A 1 185 ? -20.312 21.609 6.98 1 98.5 185 SER A CA 1
ATOM 1459 C C . SER A 1 185 ? -21.672 20.953 7.203 1 98.5 185 SER A C 1
ATOM 1461 O O . SER A 1 185 ? -22.172 20.906 8.328 1 98.5 185 SER A O 1
ATOM 1463 N N . ASP A 1 186 ? -22.344 20.422 6.121 1 98.12 186 ASP A N 1
ATOM 1464 C CA . ASP A 1 186 ? -23.625 19.75 6.254 1 98.12 186 ASP A CA 1
ATOM 1465 C C . ASP A 1 186 ? -23.5 18.484 7.094 1 98.12 186 ASP A C 1
ATOM 1467 O O . ASP A 1 186 ? -24.484 17.969 7.602 1 98.12 186 ASP A O 1
ATOM 1471 N N . LEU A 1 187 ? -22.281 17.984 7.312 1 98.38 187 LEU A N 1
ATOM 1472 C CA . LEU A 1 187 ? -22.031 16.797 8.117 1 98.38 187 LEU A CA 1
ATOM 1473 C C . LEU A 1 187 ? -21.234 17.141 9.367 1 98.38 187 LEU A C 1
ATOM 1475 O O . LEU A 1 187 ? -20.469 16.312 9.867 1 98.38 187 LEU A O 1
ATOM 1479 N N . ARG A 1 188 ? -21.328 18.328 9.836 1 98.44 188 ARG A N 1
ATOM 1480 C CA . ARG A 1 188 ? -20.516 18.844 10.922 1 98.44 188 ARG A CA 1
ATOM 1481 C C . ARG A 1 188 ? -20.672 17.984 12.18 1 98.44 188 ARG A C 1
ATOM 1483 O O . ARG A 1 188 ? -19.672 17.641 12.828 1 98.44 188 ARG A O 1
ATOM 1490 N N . LYS A 1 189 ? -21.906 17.625 12.539 1 98.31 189 LYS A N 1
ATOM 1491 C CA . LYS A 1 189 ? -22.125 16.812 13.734 1 98.31 189 LYS A CA 1
ATOM 1492 C C . LYS A 1 189 ? -21.391 15.477 13.656 1 98.31 189 LYS A C 1
ATOM 1494 O O . LYS A 1 189 ? -20.703 15.094 14.594 1 98.31 189 LYS A O 1
ATOM 1499 N N . GLU A 1 190 ? -21.562 14.812 12.57 1 97.69 190 GLU A N 1
ATOM 1500 C CA . GLU A 1 190 ? -20.875 13.539 12.336 1 97.69 190 GLU A CA 1
ATOM 1501 C C . GLU A 1 190 ? -19.359 13.727 12.344 1 97.69 190 GLU A C 1
ATOM 1503 O O . GLU A 1 190 ? -18.641 12.898 12.906 1 97.69 190 GLU A O 1
ATOM 1508 N N . ALA A 1 191 ? -18.922 14.75 11.688 1 98.31 191 ALA A N 1
ATOM 1509 C CA . ALA A 1 191 ? -17.484 15.047 11.617 1 98.31 191 ALA A CA 1
ATOM 1510 C C . ALA A 1 191 ? -16.891 15.164 13.016 1 98.31 191 ALA A C 1
ATOM 1512 O O . ALA A 1 191 ? -15.914 14.484 13.344 1 98.31 191 ALA A O 1
ATOM 1513 N N . TRP A 1 192 ? -17.484 15.992 13.828 1 98.44 192 TRP A N 1
ATOM 1514 C CA . TRP A 1 192 ? -16.984 16.25 15.164 1 98.44 192 TRP A CA 1
ATOM 1515 C C . TRP A 1 192 ? -17.062 14.992 16.031 1 98.44 192 TRP A C 1
ATOM 1517 O O . TRP A 1 192 ? -16.156 14.711 16.812 1 98.44 192 TRP A O 1
ATOM 1527 N N . GLU A 1 193 ? -18.141 14.234 15.906 1 98.06 193 GLU A N 1
ATOM 1528 C CA . GLU A 1 193 ? -18.312 12.992 16.656 1 98.06 193 GLU A CA 1
ATOM 1529 C C . GLU A 1 193 ? -17.219 11.992 16.328 1 98.06 193 GLU A C 1
ATOM 1531 O O . GLU A 1 193 ? -16.766 11.242 17.188 1 98.06 193 GLU A O 1
ATOM 1536 N N . GLN A 1 194 ? -16.781 12.016 15.125 1 97.75 194 GLN A N 1
ATOM 1537 C CA . GLN A 1 194 ? -15.758 11.078 14.672 1 97.75 194 GLN A CA 1
ATOM 1538 C C . GLN A 1 19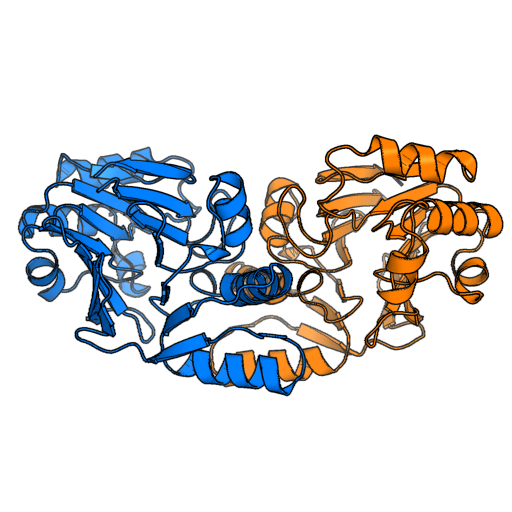4 ? -14.359 11.656 14.828 1 97.75 194 GLN A C 1
ATOM 1540 O O . GLN A 1 194 ? -13.375 11.055 14.398 1 97.75 194 GLN A O 1
ATOM 1545 N N . GLY A 1 195 ? -14.281 12.867 15.383 1 98.62 195 GLY A N 1
ATOM 1546 C CA . GLY A 1 195 ? -12.984 13.484 15.633 1 98.62 195 GLY A CA 1
ATOM 1547 C C . GLY A 1 195 ? -12.375 14.109 14.398 1 98.62 195 GLY A C 1
ATOM 1548 O O . GLY A 1 195 ? -11.156 14.117 14.242 1 98.62 195 GLY A O 1
ATOM 1549 N N . HIS A 1 196 ? -13.219 14.555 13.484 1 98.81 196 HIS A N 1
ATOM 1550 C CA . HIS A 1 196 ? -12.742 15.164 12.242 1 98.81 196 HIS A CA 1
ATOM 1551 C C . HIS A 1 196 ? -13.273 16.578 12.094 1 98.81 196 HIS A C 1
ATOM 1553 O O . HIS A 1 196 ? -14.078 17.047 12.914 1 98.81 196 HIS A O 1
ATOM 1559 N N . SER A 1 197 ? -12.812 17.312 11.109 1 98.88 197 SER A N 1
ATOM 1560 C CA . SER A 1 197 ? -13.219 18.672 10.812 1 98.88 197 SER A CA 1
ATOM 1561 C C . SER A 1 197 ? -13.961 18.766 9.484 1 98.88 197 SER A C 1
ATOM 1563 O O . SER A 1 197 ? -13.883 17.844 8.664 1 98.88 197 SER A O 1
ATOM 1565 N N . THR A 1 198 ? -14.703 19.844 9.328 1 98.88 198 THR A N 1
ATOM 1566 C CA . THR A 1 198 ? -15.266 20.203 8.031 1 98.88 198 THR A CA 1
ATOM 1567 C C . THR A 1 198 ? -14.359 21.203 7.305 1 98.88 198 THR A C 1
ATOM 1569 O O . THR A 1 198 ? -13.469 21.797 7.91 1 98.88 198 THR A O 1
ATOM 1572 N N . ALA A 1 199 ? -14.609 21.312 6.004 1 98.94 199 ALA A N 1
ATOM 1573 C CA . ALA A 1 199 ? -13.875 22.312 5.23 1 98.94 199 ALA A CA 1
ATOM 1574 C C . ALA A 1 199 ? -14.078 23.703 5.809 1 98.94 199 ALA A C 1
ATOM 1576 O O . ALA A 1 199 ? -13.141 24.5 5.859 1 98.94 199 ALA A O 1
ATOM 1577 N N . ALA A 1 200 ? -15.211 24.016 6.254 1 98.88 200 ALA A N 1
ATOM 1578 C CA . ALA A 1 200 ? -15.5 25.297 6.887 1 98.88 200 ALA A CA 1
ATOM 1579 C C . ALA A 1 200 ? -14.695 25.469 8.172 1 98.88 200 ALA A C 1
ATOM 1581 O O . ALA A 1 200 ? -14.172 26.547 8.445 1 98.88 200 ALA A O 1
ATOM 1582 N N . ASP A 1 201 ? -14.641 24.422 8.984 1 98.88 201 ASP A N 1
ATOM 1583 C CA . ASP A 1 201 ? -13.844 24.469 10.203 1 98.88 201 ASP A CA 1
ATOM 1584 C C . ASP A 1 201 ? -12.398 24.875 9.898 1 98.88 201 ASP A C 1
ATOM 1586 O O . ASP A 1 201 ? -11.836 25.734 10.57 1 98.88 201 ASP A O 1
ATOM 1590 N N . ALA A 1 202 ? -11.836 24.234 8.891 1 98.94 202 ALA A N 1
ATOM 1591 C CA . ALA A 1 202 ? -10.461 24.516 8.477 1 98.94 202 ALA A CA 1
ATOM 1592 C C . ALA A 1 202 ? -10.312 25.969 8.039 1 98.94 202 ALA A C 1
ATOM 1594 O O . ALA A 1 202 ? -9.352 26.641 8.414 1 98.94 202 ALA A O 1
ATOM 1595 N N . ALA A 1 203 ? -11.25 26.422 7.258 1 98.88 203 ALA A N 1
ATOM 1596 C CA . ALA A 1 203 ? -11.203 27.781 6.711 1 98.88 203 ALA A CA 1
ATOM 1597 C C . ALA A 1 203 ? -11.352 28.828 7.812 1 98.88 203 ALA A C 1
ATOM 1599 O O . ALA A 1 203 ? -10.672 29.859 7.793 1 98.88 203 ALA A O 1
ATOM 1600 N N . ILE A 1 204 ? -12.227 28.578 8.719 1 98.81 204 ILE A N 1
ATOM 1601 C CA . ILE A 1 204 ? -12.43 29.484 9.844 1 98.81 204 ILE A CA 1
ATOM 1602 C C . ILE A 1 204 ? -11.141 29.578 10.664 1 98.81 204 ILE A C 1
ATOM 1604 O O . ILE A 1 204 ? -10.719 30.672 11.047 1 98.81 204 ILE A O 1
ATOM 1608 N N . THR A 1 205 ? -10.531 28.422 10.914 1 98.81 205 THR A N 1
ATOM 1609 C CA . THR A 1 205 ? -9.25 28.406 11.602 1 98.81 205 THR A CA 1
ATOM 1610 C C . THR A 1 205 ? -8.219 29.234 10.844 1 98.81 205 THR A C 1
ATOM 1612 O O . THR A 1 205 ? -7.492 30.031 11.438 1 98.81 205 THR A O 1
ATOM 1615 N N . ALA A 1 206 ? -8.133 29.016 9.555 1 98.81 206 ALA A N 1
ATOM 1616 C CA . ALA A 1 206 ? -7.18 29.734 8.711 1 98.81 206 ALA A CA 1
ATOM 1617 C C . ALA A 1 206 ? -7.395 31.234 8.812 1 98.81 206 ALA A C 1
ATOM 1619 O O . ALA A 1 206 ? -6.438 32 8.961 1 98.81 206 ALA A O 1
ATOM 1620 N N . TYR A 1 207 ? -8.641 31.609 8.711 1 98.62 207 TYR A N 1
ATOM 1621 C CA . TYR A 1 207 ? -9 33.031 8.797 1 98.62 207 TYR A CA 1
ATOM 1622 C C . TYR A 1 207 ? -8.57 33.625 10.133 1 98.62 207 TYR A C 1
ATOM 1624 O O . TYR A 1 207 ? -7.875 34.625 10.164 1 98.62 207 TYR A O 1
ATOM 1632 N N . LYS A 1 208 ? -8.938 33 11.219 1 98.5 208 LYS A N 1
ATOM 1633 C CA . LYS A 1 208 ? -8.656 33.5 12.562 1 98.5 208 LYS A CA 1
ATOM 1634 C C . LYS A 1 208 ? -7.16 33.5 12.852 1 98.5 208 LYS A C 1
ATOM 1636 O O . LYS A 1 208 ? -6.664 34.375 13.57 1 98.5 208 LYS A O 1
ATOM 1641 N N . ALA A 1 209 ? -6.434 32.562 12.289 1 98.62 209 ALA A N 1
ATOM 1642 C CA . ALA A 1 209 ? -5 32.438 12.539 1 98.62 209 ALA A CA 1
ATOM 1643 C C . ALA A 1 209 ? -4.195 33.344 11.633 1 98.62 209 ALA A C 1
ATOM 1645 O O . ALA A 1 209 ? -2.998 33.562 11.852 1 98.62 209 ALA A O 1
ATOM 1646 N N . GLY A 1 210 ? -4.824 33.906 10.609 1 98.25 210 GLY A N 1
ATOM 1647 C CA . GLY A 1 210 ? -4.121 34.781 9.672 1 98.25 210 GLY A CA 1
ATOM 1648 C C . GLY A 1 210 ? -3.123 34.031 8.805 1 98.25 210 GLY A C 1
ATOM 1649 O O . GLY A 1 210 ? -2.016 34.5 8.562 1 98.25 210 GLY A O 1
ATOM 1650 N N . VAL A 1 211 ? -3.469 32.781 8.43 1 98.25 211 VAL A N 1
ATOM 1651 C CA . VAL A 1 211 ? -2.541 32.031 7.602 1 98.25 211 VAL A CA 1
ATOM 1652 C C . VAL A 1 211 ? -2.514 32.625 6.188 1 98.25 211 VAL A C 1
ATOM 1654 O O . VAL A 1 211 ? -3.455 33.281 5.773 1 98.25 211 VAL A O 1
ATOM 1657 N N . LYS A 1 212 ? -1.427 32.438 5.477 1 98.69 212 LYS A N 1
ATOM 1658 C CA . LYS A 1 212 ? -1.318 32.969 4.121 1 98.69 212 LYS A CA 1
ATOM 1659 C C . LYS A 1 212 ? -2.059 32.062 3.123 1 98.69 212 LYS A C 1
ATOM 1661 O O . LYS A 1 212 ? -2.723 32.562 2.215 1 98.69 212 LYS A O 1
ATOM 1666 N N . GLU A 1 213 ? -1.946 30.75 3.25 1 98.81 213 GLU A N 1
ATOM 1667 C CA . GLU A 1 213 ? -2.596 29.812 2.346 1 98.81 213 GLU A CA 1
ATOM 1668 C C . GLU A 1 213 ? -3.109 28.578 3.098 1 98.81 213 GLU A C 1
ATOM 1670 O O . GLU A 1 213 ? -2.422 28.047 3.971 1 98.81 213 GLU A O 1
ATOM 1675 N N . LEU A 1 214 ? -4.359 28.172 2.801 1 98.94 214 LEU A N 1
ATOM 1676 C CA . LEU A 1 214 ? -4.98 26.969 3.367 1 98.94 214 LEU A CA 1
ATOM 1677 C C . LEU A 1 214 ? -5.047 25.859 2.334 1 98.94 214 LEU A C 1
ATOM 1679 O O . LEU A 1 214 ? -5.531 26.062 1.219 1 98.94 214 LEU A O 1
ATOM 1683 N N . VAL A 1 215 ? -4.492 24.703 2.664 1 98.94 215 VAL A N 1
ATOM 1684 C CA . VAL A 1 215 ? -4.574 23.516 1.827 1 98.94 215 VAL A CA 1
ATOM 1685 C C . VAL A 1 215 ? -5.414 22.438 2.525 1 98.94 215 VAL A C 1
ATOM 1687 O O . VAL A 1 215 ? -5.07 22 3.621 1 98.94 215 VAL A O 1
ATOM 1690 N N . LEU A 1 216 ? -6.52 22.078 1.885 1 98.94 216 LEU A N 1
ATOM 1691 C CA . LEU A 1 216 ? -7.414 21.062 2.434 1 98.94 216 LEU A CA 1
ATOM 1692 C C . LEU A 1 216 ? -7.012 19.672 1.956 1 98.94 216 LEU A C 1
ATOM 1694 O O . LEU A 1 216 ? -6.738 19.469 0.77 1 98.94 216 LEU A O 1
ATOM 1698 N N . THR A 1 217 ? -6.98 18.703 2.914 1 98.88 217 THR A N 1
ATOM 1699 C CA . THR A 1 217 ? -6.633 17.328 2.58 1 98.88 217 THR A CA 1
ATOM 1700 C C . THR A 1 217 ? -7.473 16.344 3.393 1 98.88 217 THR A C 1
ATOM 1702 O O . THR A 1 217 ? -8.438 16.734 4.043 1 98.88 217 THR A O 1
ATOM 1705 N N . HIS A 1 218 ? -7.148 14.992 3.273 1 98.81 218 HIS A N 1
ATOM 1706 C CA . HIS A 1 218 ? -7.867 13.938 3.973 1 98.81 218 HIS A CA 1
ATOM 1707 C C . HIS A 1 218 ? -9.344 13.938 3.6 1 98.81 218 HIS A C 1
ATOM 1709 O O . HIS A 1 218 ? -10.211 13.984 4.477 1 98.81 218 HIS A O 1
ATOM 1715 N N . ILE A 1 219 ? -9.625 13.938 2.344 1 98.75 219 ILE A N 1
ATOM 1716 C CA . ILE A 1 219 ? -10.953 14.125 1.773 1 98.75 219 ILE A CA 1
ATOM 1717 C C . ILE A 1 219 ? -11.695 12.789 1.728 1 98.75 219 ILE A C 1
ATOM 1719 O O . ILE A 1 219 ? -11.188 11.812 1.175 1 98.75 219 ILE A O 1
ATOM 1723 N N . SER A 1 220 ? -12.867 12.766 2.242 1 98.06 220 SER A N 1
ATOM 1724 C CA . SER A 1 220 ? -13.703 11.562 2.225 1 98.06 220 SER A CA 1
ATOM 1725 C C . SER A 1 220 ? -14.008 11.125 0.798 1 98.06 220 SER A C 1
ATOM 1727 O O . SER A 1 220 ? -14.25 11.953 -0.077 1 98.06 220 SER A O 1
ATOM 1729 N N . SER A 1 221 ? -14.078 9.828 0.633 1 96.31 221 SER A N 1
ATOM 1730 C CA . SER A 1 221 ? -14.352 9.273 -0.688 1 96.31 221 SER A CA 1
ATOM 1731 C C . SER A 1 221 ? -15.781 9.578 -1.128 1 96.31 221 SER A C 1
ATOM 1733 O O . SER A 1 221 ? -16.125 9.391 -2.295 1 96.31 221 SER A O 1
ATOM 1735 N N . ARG A 1 222 ? -16.547 10.094 -0.242 1 96.44 222 ARG A N 1
ATOM 1736 C CA . ARG A 1 222 ? -17.938 10.445 -0.566 1 96.44 222 ARG A CA 1
ATOM 1737 C C . ARG A 1 222 ? -17.984 11.602 -1.562 1 96.44 222 ARG A C 1
ATOM 1739 O O . ARG A 1 222 ? -19 11.797 -2.238 1 96.44 222 ARG A O 1
ATOM 1746 N N . TYR A 1 223 ? -16.938 12.352 -1.567 1 96.69 223 TYR A N 1
ATOM 1747 C CA . TYR A 1 223 ? -16.875 13.492 -2.471 1 96.69 223 TYR A CA 1
ATOM 1748 C C . TYR A 1 223 ? -16.156 13.133 -3.764 1 96.69 223 TYR A C 1
ATOM 1750 O O . TYR A 1 223 ? -14.961 12.844 -3.754 1 96.69 223 TYR A O 1
ATOM 1758 N N . LYS A 1 224 ? -16.828 13.156 -4.883 1 90.12 224 LYS A N 1
ATOM 1759 C CA . LYS A 1 224 ? -16.266 12.805 -6.188 1 90.12 224 LYS A CA 1
ATOM 1760 C C . LYS A 1 224 ? -15.469 13.969 -6.77 1 90.12 224 LYS A C 1
ATOM 1762 O O . LYS A 1 224 ? -14.562 13.758 -7.578 1 90.12 224 LYS A O 1
ATOM 1767 N N . ASP A 1 225 ? -15.906 15.141 -6.426 1 93.56 225 ASP A N 1
ATOM 1768 C CA . ASP A 1 225 ? -15.188 16.344 -6.855 1 93.56 225 ASP A CA 1
ATOM 1769 C C . ASP A 1 225 ? -14.875 17.25 -5.668 1 93.56 225 ASP A C 1
ATOM 1771 O O . ASP A 1 225 ? -15.406 17.047 -4.574 1 93.56 225 ASP A O 1
ATOM 1775 N N . VAL A 1 226 ? -14.07 18.203 -5.957 1 95.81 226 VAL A N 1
ATOM 1776 C CA . VAL A 1 226 ? -13.547 19.016 -4.867 1 95.81 226 VAL A CA 1
ATOM 1777 C C . VAL A 1 226 ? -14.469 20.203 -4.605 1 95.81 226 VAL A C 1
ATOM 1779 O O . VAL A 1 226 ? -14.352 20.891 -3.586 1 95.81 226 VAL A O 1
ATOM 1782 N N . GLU A 1 227 ? -15.383 20.469 -5.434 1 97.81 227 GLU A N 1
ATOM 1783 C CA . GLU A 1 227 ? -16.156 21.719 -5.434 1 97.81 227 GLU A CA 1
ATOM 1784 C C . GLU A 1 227 ? -16.891 21.906 -4.113 1 97.81 227 GLU A C 1
ATOM 1786 O O . GLU A 1 227 ? -16.875 22.984 -3.529 1 97.81 227 GLU A O 1
ATOM 1791 N N . PRO A 1 228 ? -17.562 20.828 -3.625 1 98.38 228 PRO A N 1
ATOM 1792 C CA . PRO A 1 228 ? -18.281 21.031 -2.365 1 98.38 228 PRO A CA 1
ATOM 1793 C C . PRO A 1 228 ? -17.359 21.453 -1.223 1 98.38 228 PRO A C 1
ATOM 1795 O O . PRO A 1 228 ? -17.75 22.281 -0.388 1 98.38 228 PRO A O 1
ATOM 1798 N N . LEU A 1 229 ? -16.188 20.938 -1.192 1 98.88 229 LEU A N 1
ATOM 1799 C CA . LEU A 1 229 ? -15.234 21.297 -0.151 1 98.88 229 LEU A CA 1
ATOM 1800 C C . LEU A 1 229 ? -14.711 22.719 -0.36 1 98.88 229 LEU A C 1
ATOM 1802 O O . LEU A 1 229 ? -14.594 23.484 0.598 1 98.88 229 LEU A O 1
ATOM 1806 N N . PHE A 1 230 ? -14.406 23 -1.61 1 98.75 230 PHE A N 1
ATOM 1807 C CA . PHE A 1 230 ? -13.898 24.328 -1.953 1 98.75 230 PHE A CA 1
ATOM 1808 C C . PHE A 1 230 ? -14.898 25.406 -1.559 1 98.75 230 PHE A C 1
ATOM 1810 O O . PHE A 1 230 ? -14.539 26.375 -0.891 1 98.75 230 PHE A O 1
ATOM 1817 N N . VAL A 1 231 ? -16.141 25.234 -1.967 1 98.69 231 VAL A N 1
ATOM 1818 C CA . VAL A 1 231 ? -17.172 26.219 -1.708 1 98.69 231 VAL A CA 1
ATOM 1819 C C . VAL A 1 231 ? -17.391 26.359 -0.203 1 98.69 231 VAL A C 1
ATOM 1821 O O . VAL A 1 231 ? -17.516 27.484 0.31 1 98.69 231 VAL A O 1
ATOM 1824 N N . ASP A 1 232 ? -17.391 25.219 0.46 1 98.81 232 ASP A N 1
ATOM 1825 C CA . ASP A 1 232 ? -17.609 25.188 1.903 1 98.81 232 ASP A CA 1
ATOM 1826 C C . ASP A 1 232 ? -16.516 25.969 2.639 1 98.81 232 ASP A C 1
ATOM 1828 O O . ASP A 1 232 ? -16.781 26.594 3.666 1 98.81 232 ASP A O 1
ATOM 1832 N N . ALA A 1 233 ? -15.344 25.984 2.174 1 98.88 233 ALA A N 1
ATOM 1833 C CA . ALA A 1 233 ? -14.211 26.656 2.805 1 98.88 233 ALA A CA 1
ATOM 1834 C C . ALA A 1 233 ? -14.094 28.109 2.326 1 98.88 233 ALA A C 1
ATOM 1836 O O . ALA A 1 233 ? -13.844 29.016 3.121 1 98.88 233 ALA A O 1
ATOM 1837 N N . TYR A 1 234 ? -14.289 28.266 1.047 1 98.62 234 TYR A N 1
ATOM 1838 C CA . TYR A 1 234 ? -14.047 29.547 0.379 1 98.62 234 TYR A CA 1
ATOM 1839 C C . TYR A 1 234 ? -14.898 30.641 0.995 1 98.62 234 TYR A C 1
ATOM 1841 O O . TYR A 1 234 ? -14.477 31.812 1.036 1 98.62 234 TYR A O 1
ATOM 1849 N N . ARG A 1 235 ? -16.016 30.359 1.503 1 97.56 235 ARG A N 1
ATOM 1850 C CA . ARG A 1 235 ? -16.922 31.312 2.125 1 97.56 235 ARG A CA 1
ATOM 1851 C C . ARG A 1 235 ? -16.266 32 3.314 1 97.56 235 ARG A C 1
ATOM 1853 O O . ARG A 1 235 ? -16.641 33.125 3.666 1 97.56 235 ARG A O 1
ATOM 1860 N N . TYR A 1 236 ? -15.273 31.375 3.879 1 98.44 236 TYR A N 1
ATOM 1861 C CA . TYR A 1 236 ? -14.695 31.891 5.117 1 98.44 236 TYR A CA 1
ATOM 1862 C C . TYR A 1 236 ? -13.25 32.312 4.902 1 98.44 236 TYR A C 1
ATOM 1864 O O . TYR A 1 236 ? -12.727 33.156 5.656 1 98.44 236 TYR A O 1
ATOM 1872 N N . PHE A 1 237 ? -12.609 31.781 3.959 1 98.69 237 PHE A N 1
ATOM 1873 C CA . PHE A 1 237 ? -11.203 32.062 3.686 1 98.69 237 PHE A CA 1
ATOM 1874 C C . PHE A 1 237 ? -10.906 31.938 2.197 1 98.69 237 PHE A C 1
ATOM 1876 O O . PHE A 1 237 ? -11.016 30.844 1.631 1 98.69 237 PHE A O 1
ATOM 1883 N N . ARG A 1 238 ? -10.391 32.969 1.547 1 98.38 238 ARG A N 1
ATOM 1884 C CA . ARG A 1 238 ? -10.375 33.031 0.09 1 98.38 238 ARG A CA 1
ATOM 1885 C C . ARG A 1 238 ? -9.156 32.312 -0.481 1 98.38 238 ARG A C 1
ATOM 1887 O O . ARG A 1 238 ? -9.227 31.75 -1.571 1 98.38 238 ARG A O 1
ATOM 1894 N N . ASN A 1 239 ? -8.023 32.375 0.205 1 98.62 239 ASN A N 1
ATOM 1895 C CA . ASN A 1 239 ? -6.816 31.719 -0.303 1 98.62 239 ASN A CA 1
ATOM 1896 C C . ASN A 1 239 ? -6.746 30.25 0.117 1 98.62 239 ASN A C 1
ATOM 1898 O O . ASN A 1 239 ? -5.879 29.859 0.906 1 98.62 239 ASN A O 1
ATOM 1902 N N . VAL A 1 240 ? -7.703 29.484 -0.45 1 98.81 240 VAL A N 1
ATOM 1903 C CA . VAL A 1 240 ? -7.844 28.078 -0.097 1 98.81 240 VAL A CA 1
ATOM 1904 C C . VAL A 1 240 ? -7.73 27.219 -1.354 1 98.81 240 VAL A C 1
ATOM 1906 O O . VAL A 1 240 ? -8.203 27.594 -2.426 1 98.81 240 VAL A O 1
ATOM 1909 N N . VAL A 1 241 ? -7.051 26.078 -1.234 1 98.69 241 VAL A N 1
ATOM 1910 C CA . VAL A 1 241 ? -7.027 25.062 -2.289 1 98.69 241 VAL A CA 1
ATOM 1911 C C . VAL A 1 241 ? -7.395 23.703 -1.709 1 98.69 241 VAL A C 1
ATOM 1913 O O . VAL A 1 241 ? -7.027 23.391 -0.577 1 98.69 241 VAL A O 1
ATOM 1916 N N . VAL A 1 242 ? -8.188 22.938 -2.389 1 98.88 242 VAL A N 1
ATOM 1917 C CA . VAL A 1 242 ? -8.43 21.547 -2.055 1 98.88 242 VAL A CA 1
ATOM 1918 C C . VAL A 1 242 ? -7.391 20.656 -2.742 1 98.88 242 VAL A C 1
ATOM 1920 O O . VAL A 1 242 ? -7.344 20.594 -3.973 1 98.88 242 VAL A O 1
ATOM 1923 N N . ALA A 1 243 ? -6.621 19.984 -1.941 1 98.75 243 ALA A N 1
ATOM 1924 C CA . ALA A 1 243 ? -5.516 19.203 -2.484 1 98.75 243 ALA A CA 1
ATOM 1925 C C . ALA A 1 243 ? -6.031 18.047 -3.35 1 98.75 243 ALA A C 1
ATOM 1927 O O . ALA A 1 243 ? -7.09 17.484 -3.074 1 98.75 243 ALA A O 1
ATOM 1928 N N . GLU A 1 244 ? -5.336 17.75 -4.348 1 98.38 244 GLU A N 1
ATOM 1929 C CA . GLU A 1 244 ? -5.496 16.562 -5.172 1 98.38 244 GLU A CA 1
ATOM 1930 C C . GLU A 1 244 ? -4.219 15.719 -5.188 1 98.38 244 GLU A C 1
ATOM 1932 O O . GLU A 1 244 ? -3.127 16.25 -4.949 1 98.38 244 GLU A O 1
ATOM 1937 N N . ASP A 1 245 ? -4.391 14.461 -5.418 1 98.5 245 ASP A N 1
ATOM 1938 C CA . ASP A 1 245 ? -3.199 13.617 -5.496 1 98.5 245 ASP A CA 1
ATOM 1939 C C . ASP A 1 245 ? -2.195 14.188 -6.496 1 98.5 245 ASP A C 1
ATOM 1941 O O . ASP A 1 245 ? -2.568 14.586 -7.602 1 98.5 245 ASP A O 1
ATOM 1945 N N . TYR A 1 246 ? -0.904 14.297 -6.086 1 98.69 246 TYR A N 1
ATOM 1946 C CA . TYR A 1 246 ? 0.252 14.695 -6.883 1 98.69 246 TYR A CA 1
ATOM 1947 C C . TYR A 1 246 ? 0.298 16.203 -7.059 1 98.69 246 TYR A C 1
ATOM 1949 O O . TYR A 1 246 ? 1.152 16.734 -7.777 1 98.69 246 TYR A O 1
ATOM 1957 N N . MET A 1 247 ? -0.654 16.922 -6.461 1 98.69 247 MET A N 1
ATOM 1958 C CA . MET A 1 247 ? -0.571 18.375 -6.473 1 98.69 247 MET A CA 1
ATOM 1959 C C . MET A 1 247 ? 0.749 18.859 -5.871 1 98.69 247 MET A C 1
ATOM 1961 O O . MET A 1 247 ? 1.198 18.328 -4.852 1 98.69 247 MET A O 1
ATOM 1965 N N . VAL A 1 248 ? 1.348 19.828 -6.504 1 98.69 248 VAL A N 1
ATOM 1966 C CA . VAL A 1 248 ? 2.607 20.391 -6.02 1 98.69 248 VAL A CA 1
ATOM 1967 C C . VAL A 1 248 ? 2.412 21.844 -5.625 1 98.69 248 VAL A C 1
ATOM 1969 O O . VAL A 1 248 ? 1.818 22.625 -6.375 1 98.69 248 VAL A O 1
ATOM 1972 N N . ILE A 1 249 ? 2.83 22.188 -4.438 1 98.31 249 ILE A N 1
ATOM 1973 C CA . ILE A 1 249 ? 2.816 23.562 -3.939 1 98.31 249 ILE A CA 1
ATOM 1974 C C . ILE A 1 249 ? 4.246 24.094 -3.832 1 98.31 249 ILE A C 1
ATOM 1976 O O . ILE A 1 249 ? 5.09 23.484 -3.174 1 98.31 249 ILE A O 1
ATOM 1980 N N . TYR A 1 250 ? 4.516 25.234 -4.438 1 95.69 250 TYR A N 1
ATOM 1981 C CA . TYR A 1 250 ? 5.836 25.859 -4.418 1 95.69 250 TYR A CA 1
ATOM 1982 C C . TYR A 1 250 ? 5.93 26.906 -3.316 1 95.69 250 TYR A C 1
ATOM 1984 O O . TYR A 1 250 ? 5.004 27.703 -3.121 1 95.69 250 TYR A O 1
ATOM 1992 N N . LEU A 1 251 ? 7.012 26.844 -2.533 1 93.69 251 LEU A N 1
ATOM 1993 C CA . LEU A 1 251 ? 7.215 27.812 -1.458 1 93.69 251 LEU A CA 1
ATOM 1994 C C . LEU A 1 251 ? 8.453 28.672 -1.725 1 93.69 251 LEU A C 1
ATOM 1996 O O . LEU A 1 251 ? 9.438 28.188 -2.279 1 93.69 251 LEU A O 1
ATOM 2000 N N . MET B 1 1 ? -20.203 -20.516 -15.664 1 83.75 1 MET B N 1
ATOM 2001 C CA . MET B 1 1 ? -19.375 -19.828 -14.688 1 83.75 1 MET B CA 1
ATOM 2002 C C . MET B 1 1 ? -18.469 -18.797 -15.359 1 83.75 1 MET B C 1
ATOM 2004 O O . MET B 1 1 ? -17.719 -19.141 -16.281 1 83.75 1 MET B O 1
ATOM 2008 N N . ASN B 1 2 ? -18.734 -17.5 -15.055 1 93 2 ASN B N 1
ATOM 2009 C CA . ASN B 1 2 ? -17.859 -16.438 -15.547 1 93 2 ASN B CA 1
ATOM 2010 C C . ASN B 1 2 ? -16.578 -16.344 -14.734 1 93 2 ASN B C 1
ATOM 2012 O O . ASN B 1 2 ? -16.625 -16.047 -13.539 1 93 2 ASN B O 1
ATOM 2016 N N . THR B 1 3 ? -15.438 -16.75 -15.367 1 97.75 3 THR B N 1
ATOM 2017 C CA . THR B 1 3 ? -14.164 -16.828 -14.656 1 97.75 3 THR B CA 1
ATOM 2018 C C . THR B 1 3 ? -13.125 -15.914 -15.305 1 97.75 3 THR B C 1
ATOM 2020 O O . THR B 1 3 ? -12.898 -15.984 -16.516 1 97.75 3 THR B O 1
ATOM 2023 N N . LYS B 1 4 ? -12.57 -15.008 -14.508 1 98.38 4 LYS B N 1
ATOM 2024 C CA . LYS B 1 4 ? -11.531 -14.086 -14.953 1 98.38 4 LYS B CA 1
ATOM 2025 C C . LYS B 1 4 ? -10.375 -14.047 -13.961 1 98.38 4 LYS B C 1
ATOM 2027 O O . LYS B 1 4 ? -10.586 -14.086 -12.75 1 98.38 4 LYS B O 1
ATOM 2032 N N . ILE B 1 5 ? -9.203 -13.945 -14.469 1 98.88 5 ILE B N 1
ATOM 2033 C CA . ILE B 1 5 ? -8.016 -13.656 -13.664 1 98.88 5 ILE B CA 1
ATOM 2034 C C . ILE B 1 5 ? -7.57 -12.219 -13.906 1 98.88 5 ILE B C 1
ATOM 2036 O O . ILE B 1 5 ? -7.355 -11.812 -15.055 1 98.88 5 ILE B O 1
ATOM 2040 N N . TYR B 1 6 ? -7.484 -11.445 -12.852 1 98.94 6 TYR B N 1
ATOM 2041 C CA . TYR B 1 6 ? -6.957 -10.086 -12.906 1 98.94 6 TYR B CA 1
ATOM 2042 C C . TYR B 1 6 ? -5.527 -10.031 -12.391 1 98.94 6 TYR B C 1
ATOM 2044 O O . TYR B 1 6 ? -5.277 -10.289 -11.211 1 98.94 6 TYR B O 1
ATOM 2052 N N . MET B 1 7 ? -4.605 -9.734 -13.297 1 98.94 7 MET B N 1
ATOM 2053 C CA . MET B 1 7 ? -3.229 -9.484 -12.883 1 98.94 7 MET B CA 1
ATOM 2054 C C . MET B 1 7 ? -3.068 -8.055 -12.375 1 98.94 7 MET B C 1
ATOM 2056 O O . MET B 1 7 ? -2.605 -7.18 -13.109 1 98.94 7 MET B O 1
ATOM 2060 N N . LEU B 1 8 ? -3.316 -7.836 -11.094 1 98.88 8 LEU B N 1
ATOM 2061 C CA . LEU B 1 8 ? -3.443 -6.484 -10.555 1 98.88 8 LEU B CA 1
ATOM 2062 C C . LEU B 1 8 ? -2.07 -5.863 -10.32 1 98.88 8 LEU B C 1
ATOM 2064 O O . LEU B 1 8 ? -1.885 -4.664 -10.539 1 98.88 8 LEU B O 1
ATOM 2068 N N . GLY B 1 9 ? -1.174 -6.582 -9.812 1 98.81 9 GLY B N 1
ATOM 2069 C CA . GLY B 1 9 ? 0.219 -6.199 -9.648 1 98.81 9 GLY B CA 1
ATOM 2070 C C . GLY B 1 9 ? 1.19 -7.273 -10.109 1 98.81 9 GLY B C 1
ATOM 2071 O O . GLY B 1 9 ? 1.048 -8.438 -9.742 1 98.81 9 GLY B O 1
ATOM 2072 N N . THR B 1 10 ? 2.213 -6.867 -10.906 1 98.81 10 THR B N 1
ATOM 2073 C CA . THR B 1 10 ? 3.006 -7.875 -11.602 1 98.81 10 THR B CA 1
ATOM 2074 C C . THR B 1 10 ? 4.496 -7.621 -11.398 1 98.81 10 THR B C 1
ATOM 2076 O O . THR B 1 10 ? 5.332 -8.25 -12.047 1 98.81 10 THR B O 1
ATOM 2079 N N . GLY B 1 11 ? 4.797 -6.664 -10.508 1 98.5 11 GLY B N 1
ATOM 2080 C CA . GLY B 1 11 ? 6.191 -6.324 -10.25 1 98.5 11 GLY B CA 1
ATOM 2081 C C . GLY B 1 11 ? 6.785 -7.078 -9.078 1 98.5 11 GLY B C 1
ATOM 2082 O O . GLY B 1 11 ? 6.062 -7.707 -8.305 1 98.5 11 GLY B O 1
ATOM 2083 N N . ALA B 1 12 ? 8.117 -6.992 -9.016 1 98.25 12 ALA B N 1
ATOM 2084 C CA . ALA B 1 12 ? 8.859 -7.688 -7.961 1 98.25 12 ALA B CA 1
ATOM 2085 C C . ALA B 1 12 ? 9.492 -6.695 -6.992 1 98.25 12 ALA B C 1
ATOM 2087 O O . ALA B 1 12 ? 10.031 -5.668 -7.414 1 98.25 12 ALA B O 1
ATOM 2088 N N . ALA B 1 13 ? 9.406 -6.902 -5.723 1 97.44 13 ALA B N 1
ATOM 2089 C CA . ALA B 1 13 ? 10.227 -6.348 -4.645 1 97.44 13 ALA B CA 1
ATOM 2090 C C . ALA B 1 13 ? 9.82 -4.906 -4.34 1 97.44 13 ALA B C 1
ATOM 2092 O O . ALA B 1 13 ? 9.406 -4.598 -3.223 1 97.44 13 ALA B O 1
ATOM 2093 N N . MET B 1 14 ? 9.938 -4.047 -5.312 1 97.62 14 MET B N 1
ATOM 2094 C CA . MET B 1 14 ? 9.625 -2.635 -5.125 1 97.62 14 MET B CA 1
ATOM 2095 C C . MET B 1 14 ? 8.617 -2.158 -6.168 1 97.62 14 MET B C 1
ATOM 2097 O O . MET B 1 14 ? 8.695 -2.543 -7.332 1 97.62 14 MET B O 1
ATOM 2101 N N . PRO B 1 15 ? 7.695 -1.346 -5.719 1 97.81 15 PRO B N 1
ATOM 2102 C CA . PRO B 1 15 ? 6.68 -0.873 -6.66 1 97.81 15 PRO B CA 1
ATOM 2103 C C . PRO B 1 15 ? 7.129 0.354 -7.449 1 97.81 15 PRO B C 1
ATOM 2105 O O . PRO B 1 15 ? 6.5 1.413 -7.363 1 97.81 15 PRO B O 1
ATOM 2108 N N . ILE B 1 16 ? 8.094 0.231 -8.266 1 96.31 16 ILE B N 1
ATOM 2109 C CA . ILE B 1 16 ? 8.664 1.341 -9.016 1 96.31 16 ILE B CA 1
ATOM 2110 C C . ILE B 1 16 ? 7.801 1.636 -10.242 1 96.31 16 ILE B C 1
ATOM 2112 O O . ILE B 1 16 ? 7.129 2.668 -10.297 1 96.31 16 ILE B O 1
ATOM 2116 N N . SER B 1 17 ? 7.703 0.648 -11.188 1 95.25 17 SER B N 1
ATOM 2117 C CA . SER B 1 17 ? 6.922 0.842 -12.406 1 95.25 17 SER B CA 1
ATOM 2118 C C . SER B 1 17 ? 5.707 -0.08 -12.438 1 95.25 17 SER B C 1
ATOM 2120 O O . SER B 1 17 ? 4.746 0.178 -13.164 1 95.25 17 SER B O 1
ATOM 2122 N N . ARG B 1 18 ? 5.688 -1.137 -11.703 1 97.69 18 ARG B N 1
ATOM 2123 C CA . ARG B 1 18 ? 4.609 -2.113 -11.586 1 97.69 18 ARG B CA 1
ATOM 2124 C C . ARG B 1 18 ? 4.109 -2.209 -10.148 1 97.69 18 ARG B C 1
ATOM 2126 O O . ARG B 1 18 ? 4.84 -1.881 -9.211 1 97.69 18 ARG B O 1
ATOM 2133 N N . GLY B 1 19 ? 2.877 -2.525 -10.008 1 98.25 19 GLY B N 1
ATOM 2134 C CA . GLY B 1 19 ? 2.395 -2.867 -8.68 1 98.25 19 GLY B CA 1
ATOM 2135 C C . GLY B 1 19 ? 3.027 -4.129 -8.125 1 98.25 19 GLY B C 1
ATOM 2136 O O . GLY B 1 19 ? 3.604 -4.922 -8.875 1 98.25 19 GLY B O 1
ATOM 2137 N N . LEU B 1 20 ? 2.939 -4.25 -6.887 1 98.88 20 LEU B N 1
ATOM 2138 C CA . LEU B 1 20 ? 3.465 -5.445 -6.234 1 98.88 20 LEU B CA 1
ATOM 2139 C C . LEU B 1 20 ? 2.518 -6.625 -6.414 1 98.88 20 LEU B C 1
ATOM 2141 O O . LEU B 1 20 ? 1.37 -6.449 -6.828 1 98.88 20 LEU B O 1
ATOM 2145 N N . PRO B 1 21 ? 2.986 -7.848 -6.164 1 98.94 21 PRO B N 1
ATOM 2146 C CA . PRO B 1 21 ? 2.205 -9.047 -6.465 1 98.94 21 PRO B CA 1
ATOM 2147 C C . PRO B 1 21 ? 0.804 -9.008 -5.859 1 98.94 21 PRO B C 1
ATOM 2149 O O . PRO B 1 21 ? 0.654 -8.836 -4.648 1 98.94 21 PRO B O 1
ATOM 2152 N N . CYS B 1 22 ? -0.142 -9.102 -6.641 1 98.94 22 CYS B N 1
ATOM 2153 C CA . CYS B 1 22 ? -1.571 -9.125 -6.348 1 98.94 22 CYS B CA 1
ATOM 2154 C C . CYS B 1 22 ? -2.363 -9.664 -7.531 1 98.94 22 CYS B C 1
ATOM 2156 O O . CYS B 1 22 ? -2.469 -9.008 -8.57 1 98.94 22 CYS B O 1
ATOM 2158 N N . ILE B 1 23 ? -2.906 -10.875 -7.418 1 98.94 23 ILE B N 1
ATOM 2159 C CA . ILE B 1 23 ? -3.689 -11.523 -8.469 1 98.94 23 ILE B CA 1
ATOM 2160 C C . ILE B 1 23 ? -5.082 -11.852 -7.938 1 98.94 23 ILE B C 1
ATOM 2162 O O . ILE B 1 23 ? -5.223 -12.414 -6.848 1 98.94 23 ILE B O 1
ATOM 2166 N N . ALA B 1 24 ? -6.102 -11.484 -8.68 1 98.94 24 ALA B N 1
ATOM 2167 C CA . ALA B 1 24 ? -7.477 -11.781 -8.289 1 98.94 24 ALA B CA 1
ATOM 2168 C C . ALA B 1 24 ? -8.125 -12.766 -9.258 1 98.94 24 ALA B C 1
ATOM 2170 O O . ALA B 1 24 ? -8.109 -12.547 -10.477 1 98.94 24 ALA B O 1
ATOM 2171 N N . LEU B 1 25 ? -8.555 -13.883 -8.75 1 98.94 25 LEU B N 1
ATOM 2172 C CA . LEU B 1 25 ? -9.422 -14.797 -9.492 1 98.94 25 LEU B CA 1
ATOM 2173 C C . LEU B 1 25 ? -10.891 -14.531 -9.164 1 98.94 25 LEU B C 1
ATOM 2175 O O . LEU B 1 25 ? -11.305 -14.656 -8.008 1 98.94 25 LEU B O 1
ATOM 2179 N N . ARG B 1 26 ? -11.641 -14.094 -10.078 1 98.75 26 ARG B N 1
ATOM 2180 C CA . ARG B 1 26 ? -13.078 -13.883 -9.906 1 98.75 26 ARG B CA 1
ATOM 2181 C C . ARG B 1 26 ? -13.875 -15 -10.57 1 98.75 26 ARG B C 1
ATOM 2183 O O . ARG B 1 26 ? -13.703 -15.273 -11.758 1 98.75 26 ARG B O 1
ATOM 2190 N N . ILE B 1 27 ? -14.609 -15.711 -9.875 1 98.44 27 ILE B N 1
ATOM 2191 C CA . ILE B 1 27 ? -15.578 -16.688 -10.367 1 98.44 27 ILE B CA 1
ATOM 2192 C C . ILE B 1 27 ? -16.984 -16.219 -10.031 1 98.44 27 ILE B C 1
ATOM 2194 O O . ILE B 1 27 ? -17.406 -16.281 -8.875 1 98.44 27 ILE B O 1
ATOM 2198 N N . ASP B 1 28 ? -17.719 -15.742 -11.047 1 97.19 28 ASP B N 1
ATOM 2199 C CA . ASP B 1 28 ? -19 -15.07 -10.836 1 97.19 28 ASP B CA 1
ATOM 2200 C C . ASP B 1 28 ? -18.859 -13.875 -9.898 1 97.19 28 ASP B C 1
ATOM 2202 O O . ASP B 1 28 ? -18.156 -12.914 -10.211 1 97.19 28 ASP B O 1
ATOM 2206 N N . SER B 1 29 ? -19.359 -13.969 -8.648 1 96.06 29 SER B N 1
ATOM 2207 C CA . SER B 1 29 ? -19.297 -12.836 -7.738 1 96.06 29 SER B CA 1
ATOM 2208 C C . SER B 1 29 ? -18.203 -13.039 -6.691 1 96.06 29 SER B C 1
ATOM 2210 O O . SER B 1 29 ? -17.844 -12.102 -5.973 1 96.06 29 SER B O 1
ATOM 2212 N N . ASN B 1 30 ? -17.656 -14.312 -6.648 1 98.12 30 ASN B N 1
ATOM 2213 C CA . ASN B 1 30 ? -16.641 -14.633 -5.641 1 98.12 30 ASN B CA 1
ATOM 2214 C C . ASN B 1 30 ? -15.25 -14.219 -6.094 1 98.12 30 ASN B C 1
ATOM 2216 O O . ASN B 1 30 ? -14.891 -14.383 -7.262 1 98.12 30 ASN B O 1
ATOM 2220 N N . ILE B 1 31 ? -14.508 -13.688 -5.176 1 98.81 31 ILE B N 1
ATOM 2221 C CA . ILE B 1 31 ? -13.141 -13.281 -5.488 1 98.81 31 ILE B CA 1
ATOM 2222 C C . ILE B 1 31 ? -12.156 -14.023 -4.586 1 98.81 31 ILE B C 1
ATOM 2224 O O . ILE B 1 31 ? -12.406 -14.195 -3.393 1 98.81 31 ILE B O 1
ATOM 2228 N N . TYR B 1 32 ? -11.07 -14.508 -5.168 1 98.94 32 TYR B N 1
ATOM 2229 C CA . TYR B 1 32 ? -9.945 -15.148 -4.488 1 98.94 32 TYR B CA 1
ATOM 2230 C C . TYR B 1 32 ? -8.633 -14.445 -4.828 1 98.94 32 TYR B C 1
ATOM 2232 O O . TYR B 1 32 ? -8.359 -14.172 -6 1 98.94 32 TYR B O 1
ATOM 2240 N N . LEU B 1 33 ? -7.891 -14.141 -3.793 1 98.94 33 LEU B N 1
ATOM 2241 C CA . LEU B 1 33 ? -6.66 -13.398 -4.047 1 98.94 33 LEU B CA 1
ATOM 2242 C C . LEU B 1 33 ? -5.438 -14.297 -3.881 1 98.94 33 LEU B C 1
ATOM 2244 O O . LEU B 1 33 ? -5.391 -15.117 -2.963 1 98.94 33 LEU B O 1
ATOM 2248 N N . LEU B 1 34 ? -4.5 -14.133 -4.77 1 99 34 LEU B N 1
ATOM 2249 C CA . LEU B 1 34 ? -3.158 -14.695 -4.672 1 99 34 LEU B CA 1
ATOM 2250 C C . LEU B 1 34 ? -2.129 -13.602 -4.402 1 99 34 LEU B C 1
ATOM 2252 O O . LEU B 1 34 ? -1.876 -12.758 -5.262 1 99 34 LEU B O 1
ATOM 2256 N N . ASP B 1 35 ? -1.528 -13.609 -3.193 1 98.94 35 ASP B N 1
ATOM 2257 C CA . ASP B 1 35 ? -0.629 -12.586 -2.66 1 98.94 35 ASP B CA 1
ATOM 2258 C C . ASP B 1 35 ? -1.299 -11.219 -2.652 1 98.94 35 ASP B C 1
ATOM 2260 O O . ASP B 1 35 ? -2.193 -10.953 -3.459 1 98.94 35 ASP B O 1
ATOM 2264 N N . VAL B 1 36 ? -0.915 -10.445 -1.701 1 98.88 36 VAL B N 1
ATOM 2265 C CA . VAL B 1 36 ? -1.467 -9.117 -1.476 1 98.88 36 VAL B CA 1
ATOM 2266 C C . VAL B 1 36 ? -0.344 -8.141 -1.113 1 98.88 36 VAL B C 1
ATOM 2268 O O . VAL B 1 36 ? -0.139 -7.832 0.063 1 98.88 36 VAL B O 1
ATOM 2271 N N . GLY B 1 37 ? 0.315 -7.66 -2.139 1 98.81 37 GLY B N 1
ATOM 2272 C CA . GLY B 1 37 ? 1.328 -6.645 -1.906 1 98.81 37 GLY B CA 1
ATOM 2273 C C . GLY B 1 37 ? 0.742 -5.277 -1.612 1 98.81 37 GLY B C 1
ATOM 2274 O O . GLY B 1 37 ? -0.453 -5.051 -1.813 1 98.81 37 GLY B O 1
ATOM 2275 N N . GLU B 1 38 ? 1.545 -4.441 -1.087 1 98.69 38 GLU B N 1
ATOM 2276 C CA . GLU B 1 38 ? 1.144 -3.061 -0.825 1 98.69 38 GLU B CA 1
ATOM 2277 C C . GLU B 1 38 ? 0.431 -2.455 -2.031 1 98.69 38 GLU B C 1
ATOM 2279 O O . GLU B 1 38 ? 0.92 -2.549 -3.158 1 98.69 38 GLU B O 1
ATOM 2284 N N . GLY B 1 39 ? -0.763 -1.795 -1.752 1 98.5 39 GLY B N 1
ATOM 2285 C CA . GLY B 1 39 ? -1.499 -1.123 -2.811 1 98.5 39 GLY B CA 1
ATOM 2286 C C . GLY B 1 39 ? -2.516 -2.02 -3.492 1 98.5 39 GLY B C 1
ATOM 2287 O O . GLY B 1 39 ? -3.27 -1.567 -4.355 1 98.5 39 GLY B O 1
ATOM 2288 N N . CYS B 1 40 ? -2.604 -3.262 -3.109 1 98.75 40 CYS B N 1
ATOM 2289 C CA . CYS B 1 40 ? -3.496 -4.223 -3.748 1 98.75 40 CYS B CA 1
ATOM 2290 C C . CYS B 1 40 ? -4.938 -3.734 -3.713 1 98.75 40 CYS B C 1
ATOM 2292 O O . CYS B 1 40 ? -5.645 -3.795 -4.723 1 98.75 40 CYS B O 1
ATOM 2294 N N . GLN B 1 41 ? -5.371 -3.229 -2.561 1 98.75 41 GLN B N 1
ATOM 2295 C CA . GLN B 1 41 ? -6.777 -2.855 -2.447 1 98.75 41 GLN B CA 1
ATOM 2296 C C . GLN B 1 41 ? -7.113 -1.701 -3.387 1 98.75 41 GLN B C 1
ATOM 2298 O O . GLN B 1 41 ? -8.211 -1.653 -3.951 1 98.75 41 GLN B O 1
ATOM 2303 N N . GLN B 1 42 ? -6.238 -0.777 -3.521 1 98.19 42 GLN B N 1
ATOM 2304 C CA . GLN B 1 42 ? -6.492 0.309 -4.461 1 98.19 42 GLN B CA 1
ATOM 2305 C C . GLN B 1 42 ? -6.629 -0.22 -5.887 1 98.19 42 GLN B C 1
ATOM 2307 O O . GLN B 1 42 ? -7.461 0.262 -6.66 1 98.19 42 GLN B O 1
ATOM 2312 N N . ARG B 1 43 ? -5.828 -1.169 -6.242 1 98.44 43 ARG B N 1
ATOM 2313 C CA . ARG B 1 43 ? -5.879 -1.766 -7.574 1 98.44 43 ARG B CA 1
ATOM 2314 C C . ARG B 1 43 ? -7.156 -2.578 -7.762 1 98.44 43 ARG B C 1
ATOM 2316 O O . ARG B 1 43 ? -7.711 -2.633 -8.859 1 98.44 43 ARG B O 1
ATOM 2323 N N . LEU B 1 44 ? -7.613 -3.23 -6.695 1 98.75 44 LEU B N 1
ATOM 2324 C CA . LEU B 1 44 ? -8.914 -3.891 -6.727 1 98.75 44 LEU B CA 1
ATOM 2325 C C . LEU B 1 44 ? -10.023 -2.896 -7.059 1 98.75 44 LEU B C 1
ATOM 2327 O O . LEU B 1 44 ? -10.828 -3.133 -7.961 1 98.75 44 LEU B O 1
ATOM 2331 N N . PHE B 1 45 ? -10.039 -1.763 -6.359 1 98 45 PHE B N 1
ATOM 2332 C CA . PHE B 1 45 ? -11.062 -0.75 -6.582 1 98 45 PHE B CA 1
ATOM 2333 C C . PHE B 1 45 ? -11.031 -0.255 -8.023 1 98 45 PHE B C 1
ATOM 2335 O O . PHE B 1 45 ? -12.07 -0.147 -8.672 1 98 45 PHE B O 1
ATOM 2342 N N . LYS B 1 46 ? -9.836 0.017 -8.508 1 97.5 46 LYS B N 1
ATOM 2343 C CA . LYS B 1 46 ? -9.664 0.512 -9.875 1 97.5 46 LYS B CA 1
ATOM 2344 C C . LYS B 1 46 ? -10.18 -0.501 -10.891 1 97.5 46 LYS B C 1
ATOM 2346 O O . LYS B 1 46 ? -10.695 -0.124 -11.945 1 97.5 46 LYS B O 1
ATOM 2351 N N . ALA B 1 47 ? -10.039 -1.752 -10.57 1 98.25 47 ALA B N 1
ATOM 2352 C CA . ALA B 1 47 ? -10.469 -2.818 -11.477 1 98.25 47 ALA B CA 1
ATOM 2353 C C . ALA B 1 47 ? -11.961 -3.113 -11.305 1 98.25 47 ALA B C 1
ATOM 2355 O O . ALA B 1 47 ? -12.492 -4.02 -11.945 1 98.25 47 ALA B O 1
ATOM 2356 N N . GLY B 1 48 ? -12.617 -2.408 -10.391 1 97.38 48 GLY B N 1
ATOM 2357 C CA . GLY B 1 48 ? -14.047 -2.594 -10.172 1 97.38 48 GLY B CA 1
ATOM 2358 C C . GLY B 1 48 ? -14.367 -3.809 -9.32 1 97.38 48 GLY B C 1
ATOM 2359 O O . GLY B 1 48 ? -15.461 -4.363 -9.414 1 97.38 48 GLY B O 1
ATOM 2360 N N . LEU B 1 49 ? -13.406 -4.289 -8.547 1 98.06 49 LEU B N 1
ATOM 2361 C CA . LEU B 1 49 ? -13.578 -5.465 -7.699 1 98.06 49 LEU B CA 1
ATOM 2362 C C . LEU B 1 49 ? -13.828 -5.059 -6.25 1 98.06 49 LEU B C 1
ATOM 2364 O O . LEU B 1 49 ? -13.039 -4.309 -5.668 1 98.06 49 LEU B O 1
ATOM 2368 N N . GLY B 1 50 ? -14.859 -5.547 -5.617 1 96.69 50 GLY B N 1
ATOM 2369 C CA . GLY B 1 50 ? -15.227 -5.172 -4.262 1 96.69 50 GLY B CA 1
ATOM 2370 C C . GLY B 1 50 ? -14.562 -6.031 -3.205 1 96.69 50 GLY B C 1
ATOM 2371 O O . GLY B 1 50 ? -14.461 -7.25 -3.363 1 96.69 50 GLY B O 1
ATOM 2372 N N . LEU B 1 51 ? -14.211 -5.441 -2.162 1 97.69 51 LEU B N 1
ATOM 2373 C CA . LEU B 1 51 ? -13.516 -6.133 -1.085 1 97.69 51 LEU B CA 1
ATOM 2374 C C . LEU B 1 51 ? -14.43 -7.152 -0.411 1 97.69 51 LEU B C 1
ATOM 2376 O O . LEU B 1 51 ? -13.961 -8.188 0.077 1 97.69 51 LEU B O 1
ATOM 2380 N N . VAL B 1 52 ? -15.727 -6.836 -0.35 1 95.69 52 VAL B N 1
ATOM 2381 C CA . VAL B 1 52 ? -16.688 -7.648 0.394 1 95.69 52 VAL B CA 1
ATOM 2382 C C . VAL B 1 52 ? -16.875 -8.992 -0.31 1 95.69 52 VAL B C 1
ATOM 2384 O O . VAL B 1 52 ? -17.359 -9.953 0.293 1 95.69 52 VAL B O 1
ATOM 2387 N N . LYS B 1 53 ? -16.516 -9.086 -1.6 1 97.12 53 LYS B N 1
ATOM 2388 C CA . LYS B 1 53 ? -16.719 -10.289 -2.402 1 97.12 53 LYS B CA 1
ATOM 2389 C C . LYS B 1 53 ? -15.531 -11.242 -2.283 1 97.12 53 LYS B C 1
ATOM 2391 O O . LYS B 1 53 ? -15.555 -12.344 -2.838 1 97.12 53 LYS B O 1
ATOM 2396 N N . ILE B 1 54 ? -14.492 -10.867 -1.556 1 98.75 54 ILE B N 1
ATOM 2397 C CA . ILE B 1 54 ? -13.305 -11.703 -1.391 1 98.75 54 ILE B CA 1
ATOM 2398 C C . ILE B 1 54 ? -13.578 -12.805 -0.373 1 98.75 54 ILE B C 1
ATOM 2400 O O . ILE B 1 54 ? -13.906 -12.523 0.784 1 98.75 54 ILE B O 1
ATOM 2404 N N . ASN B 1 55 ? -13.398 -14 -0.783 1 98.75 55 ASN B N 1
ATOM 2405 C CA . ASN B 1 55 ? -13.695 -15.141 0.076 1 98.75 55 ASN B CA 1
ATOM 2406 C C . ASN B 1 55 ? -12.43 -15.688 0.736 1 98.75 55 ASN B C 1
ATOM 2408 O O . ASN B 1 55 ? -12.477 -16.156 1.879 1 98.75 55 ASN B O 1
ATOM 2412 N N . ALA B 1 56 ? -11.367 -15.672 -0.019 1 98.94 56 ALA B N 1
ATOM 2413 C CA . ALA B 1 56 ? -10.125 -16.234 0.487 1 98.94 56 ALA B CA 1
ATOM 2414 C C . ALA B 1 56 ? -8.914 -15.492 -0.072 1 98.94 56 ALA B C 1
ATOM 2416 O O . ALA B 1 56 ? -8.945 -15.008 -1.203 1 98.94 56 ALA B O 1
ATOM 2417 N N . VAL B 1 57 ? -7.941 -15.359 0.729 1 98.94 57 VAL B N 1
ATOM 2418 C CA . VAL B 1 57 ? -6.645 -14.789 0.379 1 98.94 57 VAL B CA 1
ATOM 2419 C C . VAL B 1 57 ? -5.547 -15.82 0.62 1 98.94 57 VAL B C 1
ATOM 2421 O O . VAL B 1 57 ? -5.461 -16.406 1.704 1 98.94 57 VAL B O 1
ATOM 2424 N N . MET B 1 58 ? -4.762 -16.094 -0.379 1 98.94 58 MET B N 1
ATOM 2425 C CA . MET B 1 58 ? -3.635 -17.016 -0.281 1 98.94 58 MET B CA 1
ATOM 2426 C C . MET B 1 58 ? -2.309 -16.281 -0.385 1 98.94 58 MET B C 1
ATOM 2428 O O . MET B 1 58 ? -2.002 -15.688 -1.423 1 98.94 58 MET B O 1
ATOM 2432 N N . ILE B 1 59 ? -1.527 -16.297 0.66 1 98.94 59 ILE B N 1
ATOM 2433 C CA . ILE B 1 59 ? -0.207 -15.68 0.691 1 98.94 59 ILE B CA 1
ATOM 2434 C C . ILE B 1 59 ? 0.868 -16.734 0.482 1 98.94 59 ILE B C 1
ATOM 2436 O O . ILE B 1 59 ? 0.929 -17.719 1.224 1 98.94 59 ILE B O 1
ATOM 2440 N N . THR B 1 60 ? 1.707 -16.516 -0.472 1 98.94 60 THR B N 1
ATOM 2441 C CA . THR B 1 60 ? 2.711 -17.516 -0.823 1 98.94 60 THR B CA 1
ATOM 2442 C C . THR B 1 60 ? 3.818 -17.562 0.225 1 98.94 60 THR B C 1
ATOM 2444 O O . THR B 1 60 ? 4.242 -18.641 0.643 1 98.94 60 THR B O 1
ATOM 2447 N N . HIS B 1 61 ? 4.309 -16.391 0.599 1 98.81 61 HIS B N 1
ATOM 2448 C CA . HIS B 1 61 ? 5.383 -16.312 1.579 1 98.81 61 HIS B CA 1
ATOM 2449 C C . HIS B 1 61 ? 5.488 -14.898 2.164 1 98.81 61 HIS B C 1
ATOM 2451 O O . HIS B 1 61 ? 4.766 -13.992 1.745 1 98.81 61 HIS B O 1
ATOM 2457 N N . LEU B 1 62 ? 6.426 -14.773 3.127 1 98.5 62 LEU B N 1
ATOM 2458 C CA . LEU B 1 62 ? 6.379 -13.555 3.93 1 98.5 62 LEU B CA 1
ATOM 2459 C C . LEU B 1 62 ? 7.523 -12.617 3.561 1 98.5 62 LEU B C 1
ATOM 2461 O O . LEU B 1 62 ? 8.18 -12.055 4.441 1 98.5 62 LEU B O 1
ATOM 2465 N N . HIS B 1 63 ? 7.902 -12.516 2.311 1 98.38 63 HIS B N 1
ATOM 2466 C CA . HIS B 1 63 ? 8.531 -11.281 1.845 1 98.38 63 HIS B CA 1
ATOM 2467 C C . HIS B 1 63 ? 7.508 -10.156 1.728 1 98.38 63 HIS B C 1
ATOM 2469 O O . HIS B 1 63 ? 6.355 -10.391 1.358 1 98.38 63 HIS B O 1
ATOM 2475 N N . GLY B 1 64 ? 7.918 -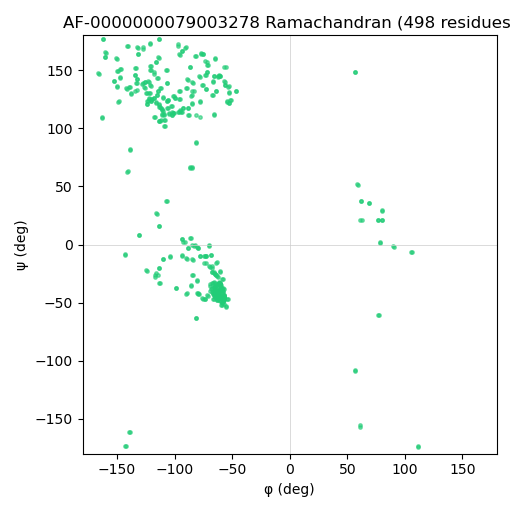9.008 1.997 1 98.25 64 GLY B N 1
ATOM 2476 C CA . GLY B 1 64 ? 7.016 -7.879 2.176 1 98.25 64 GLY B CA 1
ATOM 2477 C C . GLY B 1 64 ? 6.156 -7.605 0.956 1 98.25 64 GLY B C 1
ATOM 2478 O O . GLY B 1 64 ? 4.98 -7.258 1.083 1 98.25 64 GLY B O 1
ATOM 2479 N N . ASP B 1 65 ? 6.75 -7.754 -0.208 1 98.5 65 ASP B N 1
ATOM 2480 C CA . ASP B 1 65 ? 6.031 -7.383 -1.421 1 98.5 65 ASP B CA 1
ATOM 2481 C C . ASP B 1 65 ? 4.891 -8.359 -1.703 1 98.5 65 ASP B C 1
ATOM 2483 O O . ASP B 1 65 ? 4.086 -8.141 -2.611 1 98.5 65 ASP B O 1
ATOM 2487 N N . HIS B 1 66 ? 4.703 -9.367 -0.894 1 98.88 66 HIS B N 1
ATOM 2488 C CA . HIS B 1 66 ? 3.656 -10.344 -1.164 1 98.88 66 HIS B CA 1
ATOM 2489 C C . HIS B 1 66 ? 2.514 -10.227 -0.162 1 98.88 66 HIS B C 1
ATOM 2491 O O . HIS B 1 66 ? 1.438 -10.789 -0.368 1 98.88 66 HIS B O 1
ATOM 2497 N N . TYR B 1 67 ? 2.693 -9.469 0.959 1 98.75 67 TYR B N 1
ATOM 2498 C CA . TYR B 1 67 ? 1.613 -9.57 1.935 1 98.75 67 TYR B CA 1
ATOM 2499 C C . TYR B 1 67 ? 1.354 -8.234 2.613 1 98.75 67 TYR B C 1
ATOM 2501 O O . TYR B 1 67 ? 0.336 -8.055 3.285 1 98.75 67 TYR B O 1
ATOM 2509 N N . LEU B 1 68 ? 2.141 -7.246 2.436 1 98.56 68 LEU B N 1
ATOM 2510 C CA . LEU B 1 68 ? 2.084 -6.043 3.26 1 98.56 68 LEU B CA 1
ATOM 2511 C C . LEU B 1 68 ? 0.859 -5.203 2.912 1 98.56 68 LEU B C 1
ATOM 2513 O O . LEU B 1 68 ? 0.539 -4.242 3.617 1 98.56 68 LEU B O 1
ATOM 2517 N N . GLY B 1 69 ? 0.161 -5.496 1.89 1 98.69 69 GLY B N 1
ATOM 2518 C CA . GLY B 1 69 ? -1.104 -4.848 1.578 1 98.69 69 GLY B CA 1
ATOM 2519 C C . GLY B 1 69 ? -2.26 -5.363 2.414 1 98.69 69 GLY B C 1
ATOM 2520 O O . GLY B 1 69 ? -3.34 -4.77 2.424 1 98.69 69 GLY B O 1
ATOM 2521 N N . LEU B 1 70 ? -2.094 -6.438 3.178 1 98.5 70 LEU B N 1
ATOM 2522 C CA . LEU B 1 70 ? -3.156 -7.113 3.912 1 98.5 70 LEU B CA 1
ATOM 2523 C C . LEU B 1 70 ? -3.746 -6.199 4.98 1 98.5 70 LEU B C 1
ATOM 2525 O O . LEU B 1 70 ? -4.965 -6.148 5.156 1 98.5 70 LEU B O 1
ATOM 2529 N N . PHE B 1 71 ? -2.895 -5.508 5.648 1 97.88 71 PHE B N 1
ATOM 2530 C CA . PHE B 1 71 ? -3.32 -4.77 6.832 1 97.88 71 PHE B CA 1
ATOM 2531 C C . PHE B 1 71 ? -4.277 -3.645 6.457 1 97.88 71 PHE B C 1
ATOM 2533 O O . PHE B 1 71 ? -5.316 -3.467 7.094 1 97.88 71 PHE B O 1
ATOM 2540 N N . GLY B 1 72 ? -3.859 -2.902 5.41 1 98 72 GLY B N 1
ATOM 2541 C CA . GLY B 1 72 ? -4.777 -1.892 4.906 1 98 72 GLY B CA 1
ATOM 2542 C C . GLY B 1 72 ? -6.09 -2.471 4.41 1 98 72 GLY B C 1
ATOM 2543 O O . GLY B 1 72 ? -7.152 -1.895 4.641 1 98 72 GLY B O 1
ATOM 2544 N N . MET B 1 73 ? -6 -3.58 3.785 1 98.38 73 MET B N 1
ATOM 2545 C CA . MET B 1 73 ? -7.191 -4.227 3.234 1 98.38 73 MET B CA 1
ATOM 2546 C C . MET B 1 73 ? -8.133 -4.68 4.348 1 98.38 73 MET B C 1
ATOM 2548 O O . MET B 1 73 ? -9.344 -4.512 4.242 1 98.38 73 MET B O 1
ATOM 2552 N N . PHE B 1 74 ? -7.574 -5.297 5.438 1 97.94 74 PHE B N 1
ATOM 2553 C CA . PHE B 1 74 ? -8.383 -5.719 6.578 1 97.94 74 PHE B CA 1
ATOM 2554 C C . PHE B 1 74 ? -9.141 -4.535 7.164 1 97.94 74 PHE B C 1
ATOM 2556 O O . PHE B 1 74 ? -10.328 -4.652 7.48 1 97.94 74 PHE B O 1
ATOM 2563 N N . GLN B 1 75 ? -8.469 -3.453 7.289 1 96.94 75 GLN B N 1
ATOM 2564 C CA . GLN B 1 75 ? -9.086 -2.248 7.828 1 96.94 75 GLN B CA 1
ATOM 2565 C C . GLN B 1 75 ? -10.219 -1.764 6.93 1 96.94 75 GLN B C 1
ATOM 2567 O O . GLN B 1 75 ? -11.297 -1.419 7.414 1 96.94 75 GLN B O 1
ATOM 2572 N N . SER B 1 76 ? -9.93 -1.707 5.633 1 98 76 SER B N 1
ATOM 2573 C CA . SER B 1 76 ? -10.945 -1.274 4.68 1 98 76 SER B CA 1
ATOM 2574 C C . SER B 1 76 ? -12.164 -2.191 4.715 1 98 76 SER B C 1
ATOM 2576 O O . SER B 1 76 ? -13.297 -1.729 4.605 1 98 76 SER B O 1
ATOM 2578 N N . MET B 1 77 ? -11.938 -3.502 4.863 1 98 77 MET B N 1
ATOM 2579 C CA . MET B 1 77 ? -13.031 -4.465 4.969 1 98 77 MET B CA 1
ATOM 2580 C C . MET B 1 77 ? -13.883 -4.191 6.207 1 98 77 MET B C 1
ATOM 2582 O O . MET B 1 77 ? -15.109 -4.277 6.156 1 98 77 MET B O 1
ATOM 2586 N N . HIS B 1 78 ? -13.227 -3.887 7.305 1 96.88 78 HIS B N 1
ATOM 2587 C CA . HIS B 1 78 ? -13.93 -3.529 8.531 1 96.88 78 HIS B CA 1
ATOM 2588 C C . HIS B 1 78 ? -14.773 -2.271 8.336 1 96.88 78 HIS B C 1
ATOM 2590 O O . HIS B 1 78 ? -15.953 -2.248 8.688 1 96.88 78 HIS B O 1
ATOM 2596 N N . LEU B 1 79 ? -14.195 -1.246 7.754 1 96.06 79 LEU B N 1
ATOM 2597 C CA . LEU B 1 79 ? -14.852 0.038 7.547 1 96.06 79 LEU B CA 1
ATOM 2598 C C . LEU B 1 79 ? -16.016 -0.099 6.574 1 96.06 79 LEU B C 1
ATOM 2600 O O . LEU B 1 79 ? -16.953 0.703 6.602 1 96.06 79 LEU B O 1
ATOM 2604 N N . SER B 1 80 ? -15.922 -1.142 5.742 1 95.88 80 SER B N 1
ATOM 2605 C CA . SER B 1 80 ? -17 -1.407 4.785 1 95.88 80 SER B CA 1
ATOM 2606 C C . SER B 1 80 ? -18.094 -2.268 5.406 1 95.88 80 SER B C 1
ATOM 2608 O O . SER B 1 80 ? -18.984 -2.754 4.707 1 95.88 80 SER B O 1
ATOM 2610 N N . ASN B 1 81 ? -18 -2.549 6.668 1 95.69 81 ASN B N 1
ATOM 2611 C CA . ASN B 1 81 ? -18.969 -3.307 7.449 1 95.69 81 ASN B CA 1
ATOM 2612 C C . ASN B 1 81 ? -19.125 -4.73 6.918 1 95.69 81 ASN B C 1
ATOM 2614 O O . ASN B 1 81 ? -20.25 -5.234 6.801 1 95.69 81 ASN B O 1
ATOM 2618 N N . ARG B 1 82 ? -17.969 -5.273 6.496 1 96.5 82 ARG B N 1
ATOM 2619 C CA . ARG B 1 82 ? -17.969 -6.672 6.078 1 96.5 82 ARG B CA 1
ATOM 2620 C C . ARG B 1 82 ? -18.578 -7.562 7.164 1 96.5 82 ARG B C 1
ATOM 2622 O O . ARG B 1 82 ? -18.266 -7.398 8.352 1 96.5 82 ARG B O 1
ATOM 2629 N N . LYS B 1 83 ? -19.438 -8.492 6.699 1 96.31 83 LYS B N 1
ATOM 2630 C CA . LYS B 1 83 ? -20.031 -9.453 7.625 1 96.31 83 LYS B CA 1
ATOM 2631 C C . LYS B 1 83 ? -19.625 -10.883 7.281 1 96.31 83 LYS B C 1
ATOM 2633 O O . LYS B 1 83 ? -19.578 -11.742 8.164 1 96.31 83 LYS B O 1
ATOM 2638 N N . ASN B 1 84 ? -19.328 -11.102 6.059 1 96.44 84 ASN B N 1
ATOM 2639 C CA . ASN B 1 84 ? -19 -12.445 5.605 1 96.44 84 ASN B CA 1
ATOM 2640 C C . ASN B 1 84 ? -17.609 -12.867 6.086 1 96.44 84 ASN B C 1
ATOM 2642 O O . ASN B 1 84 ? -16.75 -12.016 6.324 1 96.44 84 ASN B O 1
ATOM 2646 N N . GLU B 1 85 ? -17.391 -14.133 6.137 1 97.81 85 GLU B N 1
ATOM 2647 C CA . GLU B 1 85 ? -16.109 -14.68 6.574 1 97.81 85 GLU B CA 1
ATOM 2648 C C . GLU B 1 85 ? -15.023 -14.461 5.527 1 97.81 85 GLU B C 1
ATOM 2650 O O . GLU B 1 85 ? -15.312 -14.375 4.332 1 97.81 85 GLU B O 1
ATOM 2655 N N . LEU B 1 86 ? -13.867 -14.312 5.973 1 98.69 86 LEU B N 1
ATOM 2656 C CA . LEU B 1 86 ? -1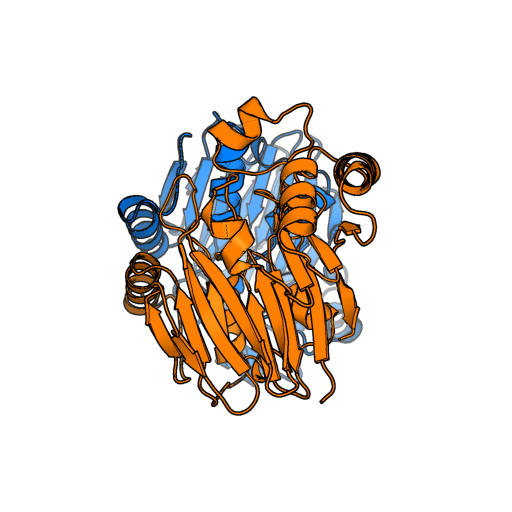2.664 -14.273 5.152 1 98.69 86 LEU B CA 1
ATOM 2657 C C . LEU B 1 86 ? -11.672 -15.352 5.582 1 98.69 86 LEU B C 1
ATOM 2659 O O . LEU B 1 86 ? -11.367 -15.484 6.766 1 98.69 86 LEU B O 1
ATOM 2663 N N . TYR B 1 87 ? -11.25 -16.188 4.621 1 98.88 87 TYR B N 1
ATOM 2664 C CA . TYR B 1 87 ? -10.188 -17.156 4.883 1 98.88 87 TYR B CA 1
ATOM 2665 C C . TYR B 1 87 ? -8.836 -16.609 4.449 1 98.88 87 TYR B C 1
ATOM 2667 O O . TYR B 1 87 ? -8.68 -16.141 3.318 1 98.88 87 TYR B O 1
ATOM 2675 N N . 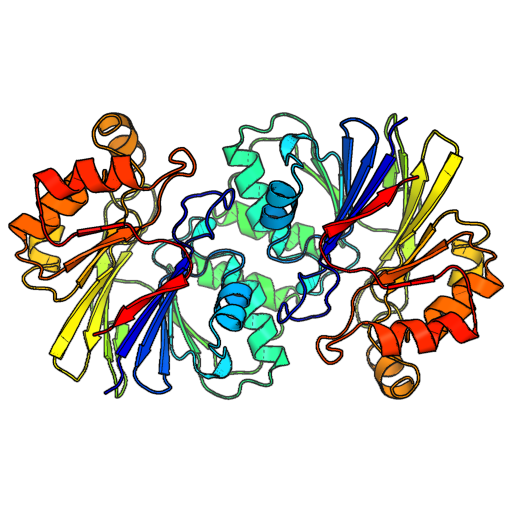LEU B 1 88 ? -7.898 -16.609 5.367 1 98.88 88 LEU B N 1
ATOM 2676 C CA . LEU B 1 88 ? -6.523 -16.219 5.086 1 98.88 88 LEU B CA 1
ATOM 2677 C C . LEU B 1 88 ? -5.578 -17.406 5.195 1 98.88 88 LEU B C 1
ATOM 2679 O O . LEU B 1 88 ? -5.324 -17.906 6.297 1 98.88 88 LEU B O 1
ATOM 2683 N N . ILE B 1 89 ? -5.117 -17.891 4.086 1 98.94 89 ILE B N 1
ATOM 2684 C CA . ILE B 1 89 ? -4.117 -18.953 4.035 1 98.94 89 ILE B CA 1
ATOM 2685 C C . ILE B 1 89 ? -2.721 -18.328 3.955 1 98.94 89 ILE B C 1
ATOM 2687 O O . ILE B 1 89 ? -2.404 -17.625 3 1 98.94 89 ILE B O 1
ATOM 2691 N N . ALA B 1 90 ? -1.873 -18.547 4.938 1 98.81 90 ALA B N 1
ATOM 2692 C CA . ALA B 1 90 ? -0.564 -17.906 4.988 1 98.81 90 ALA B CA 1
ATOM 2693 C C . ALA B 1 90 ? 0.385 -18.656 5.914 1 98.81 90 ALA B C 1
ATOM 2695 O O . ALA B 1 90 ? -0.049 -19.484 6.715 1 98.81 90 ALA B O 1
ATOM 2696 N N . PRO B 1 91 ? 1.735 -18.422 5.762 1 98.31 91 PRO B N 1
ATOM 2697 C CA . PRO B 1 91 ? 2.688 -18.969 6.723 1 98.31 91 PRO B CA 1
ATOM 2698 C C . PRO B 1 91 ? 2.391 -18.562 8.164 1 98.31 91 PRO B C 1
ATOM 2700 O O . PRO B 1 91 ? 1.903 -17.453 8.398 1 98.31 91 PRO B O 1
ATOM 2703 N N . ALA B 1 92 ? 2.764 -19.344 9.125 1 97.25 92 ALA B N 1
ATOM 2704 C CA . ALA B 1 92 ? 2.344 -19.281 10.523 1 97.25 92 ALA B CA 1
ATOM 2705 C C . ALA B 1 92 ? 2.795 -17.969 11.164 1 97.25 92 ALA B C 1
ATOM 2707 O O . ALA B 1 92 ? 2.086 -17.406 12 1 97.25 92 ALA B O 1
ATOM 2708 N N . LYS B 1 93 ? 3.934 -17.438 10.773 1 96.69 93 LYS B N 1
ATOM 2709 C CA . LYS B 1 93 ? 4.488 -16.234 11.398 1 96.69 93 LYS B CA 1
ATOM 2710 C C . LYS B 1 93 ? 3.562 -15.039 11.211 1 96.69 93 LYS B C 1
ATOM 2712 O O . LYS B 1 93 ? 3.562 -14.117 12.023 1 96.69 93 LYS B O 1
ATOM 2717 N N . LEU B 1 94 ? 2.807 -15.086 10.141 1 97.81 94 LEU B N 1
ATOM 2718 C CA . LEU B 1 94 ? 1.885 -13.977 9.906 1 97.81 94 LEU B CA 1
ATOM 2719 C C . LEU B 1 94 ? 0.817 -13.922 10.992 1 97.81 94 LEU B C 1
ATOM 2721 O O . LEU B 1 94 ? 0.358 -12.836 11.359 1 97.81 94 LEU B O 1
ATOM 2725 N N . LYS B 1 95 ? 0.389 -15.07 11.461 1 97.5 95 LYS B N 1
ATOM 2726 C CA . LYS B 1 95 ? -0.603 -15.125 12.523 1 97.5 95 LYS B CA 1
ATOM 2727 C C . LYS B 1 95 ? -0.124 -14.367 13.758 1 97.5 95 LYS B C 1
ATOM 2729 O O . LYS B 1 95 ? -0.895 -13.633 14.383 1 97.5 95 LYS B O 1
ATOM 2734 N N . ASP B 1 96 ? 1.126 -14.586 14.102 1 96.06 96 ASP B N 1
ATOM 2735 C CA . ASP B 1 96 ? 1.715 -13.922 15.266 1 96.06 96 ASP B CA 1
ATOM 2736 C C . ASP B 1 96 ? 1.74 -12.406 15.078 1 96.06 96 ASP B C 1
ATOM 2738 O O . ASP B 1 96 ? 1.459 -11.656 16.016 1 96.06 96 ASP B O 1
ATOM 2742 N N . LEU B 1 97 ? 2.061 -12.008 13.945 1 95.75 97 LEU B N 1
ATOM 2743 C CA . LEU B 1 97 ? 2.092 -10.57 13.672 1 95.75 97 LEU B CA 1
ATOM 2744 C C . LEU B 1 97 ? 0.694 -9.969 13.766 1 95.75 97 LEU B C 1
ATOM 2746 O O . LEU B 1 97 ? 0.515 -8.891 14.344 1 95.75 97 LEU B O 1
ATOM 2750 N N . LEU B 1 98 ? -0.267 -10.648 13.172 1 96.44 98 LEU B N 1
ATOM 2751 C CA . LEU B 1 98 ? -1.652 -10.195 13.219 1 96.44 98 LEU B CA 1
ATOM 2752 C C . LEU B 1 98 ? -2.141 -10.078 14.656 1 96.44 98 LEU B C 1
ATOM 2754 O O . LEU B 1 98 ? -2.816 -9.109 15.008 1 96.44 98 LEU B O 1
ATOM 2758 N N . LYS B 1 99 ? -1.792 -11.031 15.438 1 95.75 99 LYS B N 1
ATOM 2759 C CA . LYS B 1 99 ? -2.154 -11.008 16.859 1 95.75 99 LYS B CA 1
ATOM 2760 C C . LYS B 1 99 ? -1.603 -9.758 17.547 1 95.75 99 LYS B C 1
ATOM 2762 O O . LYS B 1 99 ? -2.316 -9.094 18.297 1 95.75 99 LYS B O 1
ATOM 2767 N N . GLU B 1 100 ? -0.328 -9.5 17.297 1 94.94 100 GLU B N 1
ATOM 2768 C CA . GLU B 1 100 ? 0.294 -8.32 17.891 1 94.94 100 GLU B CA 1
ATOM 2769 C C . GLU B 1 100 ? -0.382 -7.043 17.422 1 94.94 100 GLU B C 1
ATOM 2771 O O . GLU B 1 100 ? -0.59 -6.113 18.203 1 94.94 100 GLU B O 1
ATOM 2776 N N . PHE B 1 101 ? -0.663 -7.02 16.172 1 95.31 101 PHE B N 1
ATOM 2777 C CA . PHE B 1 101 ? -1.323 -5.875 15.555 1 95.31 101 PHE B CA 1
ATOM 2778 C C . PHE B 1 101 ? -2.66 -5.594 16.219 1 95.31 101 PHE B C 1
ATOM 2780 O O . PHE B 1 101 ? -2.99 -4.438 16.5 1 95.31 101 PHE B O 1
ATOM 2787 N N . ILE B 1 102 ? -3.402 -6.57 16.547 1 94.88 102 ILE B N 1
ATOM 2788 C CA . ILE B 1 102 ? -4.703 -6.473 17.203 1 94.88 102 ILE B CA 1
ATOM 2789 C C . ILE B 1 102 ? -4.52 -6.145 18.672 1 94.88 102 ILE B C 1
ATOM 2791 O O . ILE B 1 102 ? -5.199 -5.266 19.219 1 94.88 102 ILE B O 1
ATOM 2795 N N . GLU B 1 103 ? -3.631 -6.816 19.359 1 94.69 103 GLU B N 1
ATOM 2796 C CA . GLU B 1 103 ? -3.4 -6.652 20.781 1 94.69 103 GLU B CA 1
ATOM 2797 C C . GLU B 1 103 ? -2.965 -5.227 21.109 1 94.69 103 GLU B C 1
ATOM 2799 O O . GLU B 1 103 ? -3.299 -4.699 22.172 1 94.69 103 GLU B O 1
ATOM 2804 N N . LEU B 1 104 ? -2.225 -4.621 20.172 1 95.06 104 LEU B N 1
ATOM 2805 C CA . LEU B 1 104 ? -1.757 -3.252 20.375 1 95.06 104 LEU B CA 1
ATOM 2806 C C . LEU B 1 104 ? -2.865 -2.248 20.078 1 95.06 104 LEU B C 1
ATOM 2808 O O . LEU B 1 104 ? -2.666 -1.039 20.203 1 95.06 104 LEU B O 1
ATOM 2812 N N . GLY B 1 105 ? -4.074 -2.738 19.625 1 93.69 105 GLY B N 1
ATOM 2813 C CA . GLY B 1 105 ? -5.195 -1.87 19.312 1 93.69 105 GLY B CA 1
ATOM 2814 C C . GLY B 1 105 ? -5.039 -1.146 17.984 1 93.69 105 GLY B C 1
ATOM 2815 O O . GLY B 1 105 ? -5.652 -0.098 17.766 1 93.69 105 GLY B O 1
ATOM 2816 N N . LEU B 1 106 ? -4.191 -1.674 17.078 1 94.19 106 LEU B N 1
ATOM 2817 C CA . LEU B 1 106 ? -3.867 -1.002 15.82 1 94.19 106 LEU B CA 1
ATOM 2818 C C . LEU B 1 106 ? -4.777 -1.485 14.695 1 94.19 106 LEU B C 1
ATOM 2820 O O . LEU B 1 106 ? -4.742 -0.942 13.594 1 94.19 106 LEU B O 1
ATOM 2824 N N . ALA B 1 107 ? -5.5 -2.469 14.945 1 91.62 107 ALA B N 1
ATOM 2825 C CA . ALA B 1 107 ? -6.449 -2.982 13.961 1 91.62 107 ALA B CA 1
ATOM 2826 C C . ALA B 1 107 ? -7.77 -3.371 14.625 1 91.62 107 ALA B C 1
ATOM 2828 O O . ALA B 1 107 ? -7.777 -3.918 15.727 1 91.62 107 ALA B O 1
ATOM 2829 N N . LYS B 1 108 ? -8.844 -2.939 13.93 1 91.56 108 LYS B N 1
ATOM 2830 C CA . LYS B 1 108 ? -10.18 -3.408 14.289 1 91.56 108 LYS B CA 1
ATOM 2831 C C . LYS B 1 108 ? -10.758 -4.316 13.211 1 91.56 108 LYS B C 1
ATOM 2833 O O . LYS B 1 108 ? -10.867 -3.916 12.047 1 91.56 108 LYS B O 1
ATOM 2838 N N . ILE B 1 109 ? -10.914 -5.602 13.516 1 94.12 109 ILE B N 1
ATOM 2839 C CA . ILE B 1 109 ? -11.508 -6.59 12.625 1 94.12 109 ILE B CA 1
ATOM 2840 C C . ILE B 1 109 ? -12.781 -7.152 13.258 1 94.12 109 ILE B C 1
ATOM 2842 O O . ILE B 1 109 ? -12.719 -7.891 14.242 1 94.12 109 ILE B O 1
ATOM 2846 N N . GLU B 1 110 ? -13.93 -6.812 12.695 1 94.56 110 GLU B N 1
ATOM 2847 C CA . GLU B 1 110 ? -15.203 -7.18 13.297 1 94.56 110 GLU B CA 1
ATOM 2848 C C . GLU B 1 110 ? -15.961 -8.18 12.43 1 94.56 110 GLU B C 1
ATOM 2850 O O . GLU B 1 110 ? -17.188 -8.273 12.5 1 94.56 110 GLU B O 1
ATOM 2855 N N . TYR B 1 111 ? -15.383 -8.805 11.531 1 96.88 111 TYR B N 1
ATOM 2856 C CA . TYR B 1 111 ? -15.898 -9.914 10.742 1 96.88 111 TYR B CA 1
ATOM 2857 C C . TYR B 1 111 ? -15.094 -11.188 11 1 96.88 111 TYR B C 1
ATOM 2859 O O . TYR B 1 111 ? -13.977 -11.125 11.508 1 96.88 111 TYR B O 1
ATOM 2867 N N . PRO B 1 112 ? -15.68 -12.367 10.742 1 97.75 112 PRO B N 1
ATOM 2868 C CA . PRO B 1 112 ? -14.938 -13.609 10.992 1 97.75 112 PRO B CA 1
ATOM 2869 C C . PRO B 1 112 ? -13.727 -13.766 10.07 1 97.75 112 PRO B C 1
ATOM 2871 O O . PRO B 1 112 ? -13.883 -13.859 8.852 1 97.75 112 PRO B O 1
ATOM 2874 N N . LEU B 1 113 ? -12.57 -13.695 10.617 1 97.75 113 LEU B N 1
ATOM 2875 C CA . LEU B 1 113 ? -11.312 -13.977 9.922 1 97.75 113 LEU B CA 1
ATOM 2876 C C . LEU B 1 113 ? -10.75 -15.328 10.344 1 97.75 113 LEU B C 1
ATOM 2878 O O . LEU B 1 113 ? -10.344 -15.5 11.492 1 97.75 113 LEU B O 1
ATOM 2882 N N . TYR B 1 114 ? -10.727 -16.281 9.422 1 98.38 114 TYR B N 1
ATOM 2883 C CA . TYR B 1 114 ? -10.203 -17.609 9.688 1 98.38 114 TYR B CA 1
ATOM 2884 C C . TYR B 1 114 ? -8.789 -17.766 9.133 1 98.38 114 TYR B C 1
ATOM 2886 O O . TYR B 1 114 ? -8.602 -17.797 7.914 1 98.38 114 TYR B O 1
ATOM 2894 N N . PHE B 1 115 ? -7.82 -17.906 10 1 98.62 115 PHE B N 1
ATOM 2895 C CA . PHE B 1 115 ? -6.438 -18.125 9.602 1 98.62 115 PHE B CA 1
ATOM 2896 C C . PHE B 1 115 ? -6.172 -19.609 9.352 1 98.62 115 PHE B C 1
ATOM 2898 O O . PHE B 1 115 ? -6.441 -20.453 10.211 1 98.62 115 PHE B O 1
ATOM 2905 N N . VAL B 1 116 ? -5.75 -19.922 8.172 1 98.75 116 VAL B N 1
ATOM 2906 C CA . VAL B 1 116 ? -5.344 -21.281 7.805 1 98.75 116 VAL B CA 1
ATOM 2907 C C . VAL B 1 116 ? -3.838 -21.312 7.547 1 98.75 116 VAL B C 1
ATOM 2909 O O . VAL B 1 116 ? -3.344 -20.656 6.625 1 98.75 116 VAL B O 1
ATOM 2912 N N . GLU B 1 117 ? -3.162 -22.094 8.375 1 98.62 117 GLU B N 1
ATOM 2913 C CA . GLU B 1 117 ? -1.718 -22.188 8.195 1 98.62 117 GLU B CA 1
ATOM 2914 C C . GLU B 1 117 ? -1.378 -22.891 6.879 1 98.62 117 GLU B C 1
ATOM 2916 O O . GLU B 1 117 ? -1.9 -23.969 6.59 1 98.62 117 GLU B O 1
ATOM 2921 N N . ALA B 1 118 ? -0.51 -22.234 6.086 1 98.38 118 ALA B N 1
ATOM 2922 C CA . ALA B 1 118 ? -0.081 -22.828 4.824 1 98.38 118 ALA B CA 1
ATOM 2923 C C . ALA B 1 118 ? 0.703 -24.125 5.066 1 98.38 118 ALA B C 1
ATOM 2925 O O . ALA B 1 118 ? 1.611 -24.156 5.898 1 98.38 118 ALA B O 1
ATOM 2926 N N . ARG B 1 119 ? 0.383 -25.109 4.402 1 98.25 119 ARG B N 1
ATOM 2927 C CA . ARG B 1 119 ? 1.016 -26.422 4.367 1 98.25 119 ARG B CA 1
ATOM 2928 C C . ARG B 1 119 ? 0.642 -27.188 3.096 1 98.25 119 ARG B C 1
ATOM 2930 O O . ARG B 1 119 ? -0.289 -26.797 2.389 1 98.25 119 ARG B O 1
ATOM 2937 N N . GLU B 1 120 ? 1.371 -28.219 2.832 1 98.25 120 GLU B N 1
ATOM 2938 C CA . GLU B 1 120 ? 1.062 -28.969 1.624 1 98.25 120 GLU B CA 1
ATOM 2939 C C . GLU B 1 120 ? -0.299 -29.656 1.734 1 98.25 120 GLU B C 1
ATOM 2941 O O . GLU B 1 120 ? -0.673 -30.141 2.807 1 98.25 120 GLU B O 1
ATOM 2946 N N . GLY B 1 121 ? -0.995 -29.641 0.632 1 98.12 121 GLY B N 1
ATOM 2947 C CA . GLY B 1 121 ? -2.289 -30.312 0.578 1 98.12 121 GLY B CA 1
ATOM 2948 C C . GLY B 1 121 ? -3.449 -29.344 0.453 1 98.12 121 GLY B C 1
ATOM 2949 O O . GLY B 1 121 ? -3.25 -28.156 0.171 1 98.12 121 GLY B O 1
ATOM 2950 N N . GLU B 1 122 ? -4.676 -29.891 0.524 1 98.19 122 GLU B N 1
ATOM 2951 C CA . GLU B 1 122 ? -5.863 -29.062 0.378 1 98.19 122 GLU B CA 1
ATOM 2952 C C . GLU B 1 122 ? -6.082 -28.188 1.613 1 98.19 122 GLU B C 1
ATOM 2954 O O . GLU B 1 122 ? -6.078 -28.688 2.74 1 98.19 122 GLU B O 1
ATOM 2959 N N . LEU B 1 123 ? -6.363 -26.906 1.396 1 98.44 123 LEU B N 1
ATOM 2960 C CA . LEU B 1 123 ? -6.43 -25.953 2.508 1 98.44 123 LEU B CA 1
ATOM 2961 C C . LEU B 1 123 ? -7.77 -25.234 2.527 1 98.44 123 LEU B C 1
ATOM 2963 O O . LEU B 1 123 ? -8.156 -24.656 3.547 1 98.44 123 LEU B O 1
ATOM 2967 N N . TYR B 1 124 ? -8.422 -25.203 1.407 1 98.62 124 TYR B N 1
ATOM 2968 C CA . TYR B 1 124 ? -9.656 -24.453 1.259 1 98.62 124 TYR B CA 1
ATOM 2969 C C . TYR B 1 124 ? -10.547 -25.062 0.183 1 98.62 124 TYR B C 1
ATOM 2971 O O . TYR B 1 124 ? -10.055 -25.578 -0.818 1 98.62 124 TYR B O 1
ATOM 2979 N N . ARG B 1 125 ? -11.836 -25.078 0.421 1 98.56 125 ARG B N 1
ATOM 2980 C CA . ARG B 1 125 ? -12.82 -25.516 -0.562 1 98.56 125 ARG B CA 1
ATOM 2981 C C . ARG B 1 125 ? -14.156 -24.797 -0.366 1 98.56 125 ARG B C 1
ATOM 2983 O O . ARG B 1 125 ? -14.594 -24.594 0.768 1 98.56 125 ARG B O 1
ATOM 2990 N N . ASP B 1 126 ? -14.758 -24.344 -1.408 1 98 126 ASP B N 1
ATOM 2991 C CA . ASP B 1 126 ? -16.141 -23.859 -1.384 1 98 126 ASP B CA 1
ATOM 2992 C C . ASP B 1 126 ? -16.906 -24.328 -2.625 1 98 126 ASP B C 1
ATOM 2994 O O . ASP B 1 126 ? -16.531 -25.312 -3.252 1 98 126 ASP B O 1
ATOM 2998 N N . SER B 1 127 ? -17.984 -23.734 -2.982 1 97.19 127 SER B N 1
ATOM 2999 C CA . SER B 1 127 ? -18.844 -24.203 -4.059 1 97.19 127 SER B CA 1
ATOM 3000 C C . SER B 1 127 ? -18.234 -23.938 -5.426 1 97.19 127 SER B C 1
ATOM 3002 O O . SER B 1 127 ? -18.688 -24.469 -6.438 1 97.19 127 SER B O 1
ATOM 3004 N N . LYS B 1 128 ? -17.094 -23.109 -5.398 1 98.12 128 LYS B N 1
ATOM 3005 C CA . LYS B 1 128 ? -16.562 -22.688 -6.695 1 98.12 128 LYS B CA 1
ATOM 3006 C C . LYS B 1 128 ? -15.195 -23.312 -6.961 1 98.12 128 LYS B C 1
ATOM 3008 O O . LYS B 1 128 ? -14.828 -23.562 -8.109 1 98.12 128 LYS B O 1
ATOM 3013 N N . ILE B 1 129 ? -14.445 -23.5 -5.824 1 98.44 129 ILE B N 1
ATOM 3014 C CA . ILE B 1 129 ? -13.07 -23.938 -6.066 1 98.44 129 ILE B CA 1
ATOM 3015 C C . ILE B 1 129 ? -12.578 -24.766 -4.887 1 98.44 129 ILE B C 1
ATOM 3017 O O . ILE B 1 129 ? -13.188 -24.75 -3.811 1 98.44 129 ILE B O 1
ATOM 3021 N N . SER B 1 130 ? -11.578 -25.516 -5.145 1 98.69 130 SER B N 1
ATOM 3022 C CA . SER B 1 130 ? -10.703 -26.016 -4.094 1 98.69 130 SER B CA 1
ATOM 3023 C C . SER B 1 130 ? -9.273 -25.516 -4.273 1 98.69 130 SER B C 1
ATOM 3025 O O . SER B 1 130 ? -8.828 -25.281 -5.398 1 98.69 130 SER B O 1
ATOM 3027 N N . VAL B 1 131 ? -8.547 -25.312 -3.146 1 98.88 131 VAL B N 1
ATOM 3028 C CA . VAL B 1 131 ? -7.195 -24.75 -3.158 1 98.88 131 VAL B CA 1
ATOM 3029 C C . VAL B 1 131 ? -6.23 -25.703 -2.463 1 98.88 131 VAL B C 1
ATOM 3031 O O . VAL B 1 131 ? -6.465 -26.109 -1.321 1 98.88 131 VAL B O 1
ATOM 3034 N N . GLU B 1 132 ? -5.215 -26.094 -3.158 1 98.81 132 GLU B N 1
ATOM 3035 C CA . GLU B 1 132 ? -4.117 -26.875 -2.607 1 98.81 132 GLU B CA 1
ATOM 3036 C C . GLU B 1 132 ? -2.809 -26.094 -2.627 1 98.81 132 GLU B C 1
ATOM 3038 O O . GLU B 1 132 ? -2.561 -25.312 -3.545 1 98.81 132 GLU B O 1
ATOM 3043 N N . ALA B 1 133 ? -2.018 -26.312 -1.581 1 98.88 133 ALA B N 1
ATOM 3044 C CA . ALA B 1 133 ? -0.688 -25.703 -1.559 1 98.88 133 ALA B CA 1
ATOM 3045 C C . ALA B 1 133 ? 0.396 -26.75 -1.792 1 98.88 133 ALA B C 1
ATOM 3047 O O . ALA B 1 133 ? 0.197 -27.938 -1.503 1 98.88 133 ALA B O 1
ATOM 3048 N N . PHE B 1 134 ? 1.478 -26.344 -2.367 1 98.75 134 PHE B N 1
ATOM 3049 C CA . PHE B 1 134 ? 2.686 -27.156 -2.498 1 98.75 134 PHE B CA 1
ATOM 3050 C C . PHE B 1 134 ? 3.922 -26.344 -2.139 1 98.75 134 PHE B C 1
ATOM 3052 O O . PHE B 1 134 ? 3.924 -25.109 -2.273 1 98.75 134 PHE B O 1
ATOM 3059 N N . LYS B 1 135 ? 4.941 -26.984 -1.668 1 98.44 135 LYS B N 1
ATOM 3060 C CA . LYS B 1 135 ? 6.176 -26.297 -1.293 1 98.44 135 LYS B CA 1
ATOM 3061 C C . LYS B 1 135 ? 6.98 -25.906 -2.527 1 98.44 135 LYS B C 1
ATOM 3063 O O . LYS B 1 135 ? 7.066 -26.672 -3.49 1 98.44 135 LYS B O 1
ATOM 3068 N N . VAL B 1 136 ? 7.492 -24.734 -2.496 1 98.81 136 VAL B N 1
ATOM 3069 C CA . VAL B 1 136 ? 8.406 -24.281 -3.541 1 98.81 136 VAL B CA 1
ATOM 3070 C C . VAL B 1 136 ? 9.805 -24.078 -2.957 1 98.81 136 VAL B C 1
ATOM 3072 O O . VAL B 1 136 ? 10.031 -24.328 -1.774 1 98.81 136 VAL B O 1
ATOM 3075 N N . VAL B 1 137 ? 10.781 -23.719 -3.799 1 98.69 137 VAL B N 1
ATOM 3076 C CA . VAL B 1 137 ? 12.156 -23.547 -3.35 1 98.69 137 VAL B CA 1
ATOM 3077 C C . VAL B 1 137 ? 12.531 -22.062 -3.371 1 98.69 137 VAL B C 1
ATOM 3079 O O . VAL B 1 137 ? 12.789 -21.5 -4.438 1 98.69 137 VAL B O 1
ATOM 3082 N N . HIS B 1 138 ? 12.523 -21.484 -2.264 1 98.12 138 HIS B N 1
ATOM 3083 C CA . HIS B 1 138 ? 12.836 -20.078 -2.059 1 98.12 138 HIS B CA 1
ATOM 3084 C C . HIS B 1 138 ? 13.648 -19.875 -0.779 1 98.12 138 HIS B C 1
ATOM 3086 O O . HIS B 1 138 ? 13.977 -20.844 -0.089 1 98.12 138 HIS B O 1
ATOM 3092 N N . GLY B 1 139 ? 14.195 -18.688 -0.493 1 95.75 139 GLY B N 1
ATOM 3093 C CA . GLY B 1 139 ? 15.07 -18.406 0.628 1 95.75 139 GLY B CA 1
ATOM 3094 C C . GLY B 1 139 ? 14.383 -18.5 1.974 1 95.75 139 GLY B C 1
ATOM 3095 O O . GLY B 1 139 ? 15.039 -18.656 3.006 1 95.75 139 GLY B O 1
ATOM 3096 N N . ILE B 1 140 ? 13.117 -18.453 2.051 1 97.31 140 ILE B N 1
ATOM 3097 C CA . ILE B 1 140 ? 12.297 -18.609 3.244 1 97.31 140 ILE B CA 1
ATOM 3098 C C . ILE B 1 140 ? 11.148 -19.578 2.951 1 97.31 140 ILE B C 1
ATOM 3100 O O . ILE B 1 140 ? 10.961 -20 1.808 1 97.31 140 ILE B O 1
ATOM 3104 N N . GLU B 1 141 ? 10.422 -20 4 1 98 141 GLU B N 1
ATOM 3105 C CA . GLU B 1 141 ? 9.242 -20.844 3.793 1 98 141 GLU B CA 1
ATOM 3106 C C . GLU B 1 141 ? 8.297 -20.219 2.768 1 98 141 GLU B C 1
ATOM 3108 O O . GLU B 1 141 ? 7.895 -19.062 2.906 1 98 141 GLU B O 1
ATOM 3113 N N . ALA B 1 142 ? 7.992 -20.953 1.755 1 98.69 142 ALA B N 1
ATOM 3114 C CA . ALA B 1 142 ? 7.184 -20.438 0.655 1 98.69 142 ALA B CA 1
ATOM 3115 C C . ALA B 1 142 ? 6.355 -21.547 0.012 1 98.69 142 ALA B C 1
ATOM 3117 O O . ALA B 1 142 ? 6.77 -22.703 -0.012 1 98.69 142 ALA B O 1
ATOM 3118 N N . TYR B 1 143 ? 5.227 -21.188 -0.5 1 98.88 143 TYR B N 1
ATOM 3119 C CA . TYR B 1 143 ? 4.285 -22.125 -1.096 1 98.88 143 TYR B CA 1
ATOM 3120 C C . TYR B 1 143 ? 3.756 -21.594 -2.424 1 98.88 143 TYR B C 1
ATOM 3122 O O . TYR B 1 143 ? 3.639 -20.375 -2.615 1 98.88 143 TYR B O 1
ATOM 3130 N N . GLY B 1 144 ? 3.504 -22.484 -3.361 1 98.88 144 GLY B N 1
ATOM 3131 C CA . GLY B 1 144 ? 2.615 -22.25 -4.488 1 98.88 144 GLY B CA 1
ATOM 3132 C C . GLY B 1 144 ? 1.213 -22.781 -4.27 1 98.88 144 GLY B C 1
ATOM 3133 O O . GLY B 1 144 ? 0.948 -23.453 -3.271 1 98.88 144 GLY B O 1
ATOM 3134 N N . TYR B 1 145 ? 0.313 -22.422 -5.199 1 98.94 145 TYR B N 1
ATOM 3135 C CA . TYR B 1 145 ? -1.077 -22.828 -5.012 1 98.94 145 TYR B CA 1
ATOM 3136 C C . TYR B 1 145 ? -1.647 -23.422 -6.293 1 98.94 145 TYR B C 1
ATOM 3138 O O . TYR B 1 145 ? -1.342 -22.953 -7.395 1 98.94 145 TYR B O 1
ATOM 3146 N N . ILE B 1 146 ? -2.404 -24.484 -6.113 1 98.94 146 ILE B N 1
ATOM 3147 C CA . ILE B 1 146 ? -3.219 -25.078 -7.168 1 98.94 146 ILE B CA 1
ATOM 3148 C C . ILE B 1 146 ? -4.691 -24.75 -6.926 1 98.94 146 ILE B C 1
ATOM 3150 O O . ILE B 1 146 ? -5.238 -25.078 -5.867 1 98.94 146 ILE B O 1
ATOM 3154 N N . LEU B 1 147 ? -5.281 -24.047 -7.812 1 98.88 147 LEU B N 1
ATOM 3155 C CA . LEU B 1 147 ? -6.711 -23.766 -7.77 1 98.88 147 LEU B CA 1
ATOM 3156 C C . LEU B 1 147 ? -7.473 -24.656 -8.75 1 98.88 147 LEU B C 1
ATOM 3158 O O . LEU B 1 147 ? -7.266 -24.562 -9.961 1 98.88 147 LEU B O 1
ATOM 3162 N N . MET B 1 148 ? -8.234 -25.547 -8.219 1 98.56 148 MET B N 1
ATOM 3163 C CA . MET B 1 148 ? -9.117 -26.391 -9.023 1 98.56 148 MET B CA 1
ATOM 3164 C C . MET B 1 148 ? -10.531 -25.812 -9.055 1 98.56 148 MET B C 1
ATOM 3166 O O . MET B 1 148 ? -11.211 -25.781 -8.031 1 98.56 148 MET B O 1
ATOM 3170 N N . LEU B 1 149 ? -10.945 -25.391 -10.219 1 98.31 149 LEU B N 1
ATOM 3171 C CA . LEU B 1 149 ? -12.258 -24.781 -10.367 1 98.31 149 LEU B CA 1
ATOM 3172 C C . LEU B 1 149 ? -13.328 -25.844 -10.609 1 98.31 149 LEU B C 1
ATOM 3174 O O . LEU B 1 149 ? -13.047 -26.891 -11.188 1 98.31 149 LEU B O 1
ATOM 3178 N N . LYS B 1 150 ? -14.523 -25.562 -10.227 1 95.81 150 LYS B N 1
ATOM 3179 C CA . LYS B 1 150 ? -15.625 -26.516 -10.375 1 95.81 150 LYS B CA 1
ATOM 3180 C C . LYS B 1 150 ? -15.914 -26.781 -11.844 1 95.81 150 LYS B C 1
ATOM 3182 O O . LYS B 1 150 ? -16.422 -27.859 -12.188 1 95.81 150 LYS B O 1
ATOM 3187 N N . ASN B 1 151 ? -15.609 -25.891 -12.719 1 93.56 151 ASN B N 1
ATOM 3188 C CA . ASN B 1 151 ? -15.867 -26.094 -14.141 1 93.56 151 ASN B CA 1
ATOM 3189 C C . ASN B 1 151 ? -14.781 -26.953 -14.789 1 93.56 151 ASN B C 1
ATOM 3191 O O . ASN B 1 151 ? -14.75 -27.094 -16.016 1 93.56 151 ASN B O 1
ATOM 3195 N N . GLY B 1 152 ? -13.766 -27.359 -14.023 1 95.69 152 GLY B N 1
ATOM 3196 C CA . GLY B 1 152 ? -12.773 -28.297 -14.531 1 95.69 152 GLY B CA 1
ATOM 3197 C C . GLY B 1 152 ? -11.445 -27.641 -14.844 1 95.69 152 GLY B C 1
ATOM 3198 O O . GLY B 1 152 ? -10.469 -28.312 -15.156 1 95.69 152 GLY B O 1
ATOM 3199 N N . LYS B 1 153 ? -11.383 -26.344 -14.758 1 97.75 153 LYS B N 1
ATOM 3200 C CA . LYS B 1 153 ? -10.141 -25.625 -15.047 1 97.75 153 LYS B CA 1
ATOM 3201 C C . LYS B 1 153 ? -9.172 -25.719 -13.875 1 97.75 153 LYS B C 1
ATOM 3203 O O . LYS B 1 153 ? -9.594 -25.734 -12.711 1 97.75 153 LYS B O 1
ATOM 3208 N N . ARG B 1 154 ? -7.926 -25.797 -14.242 1 98.5 154 ARG B N 1
ATOM 3209 C CA . ARG B 1 154 ? -6.859 -25.906 -13.258 1 98.5 154 ARG B CA 1
ATOM 3210 C C . ARG B 1 154 ? -5.832 -24.797 -13.422 1 98.5 154 ARG B C 1
ATOM 3212 O O . ARG B 1 154 ? -5.273 -24.609 -14.508 1 98.5 154 ARG B O 1
ATOM 3219 N N . ILE B 1 155 ? -5.637 -24 -12.367 1 98.88 155 ILE B N 1
ATOM 3220 C CA . ILE B 1 155 ? -4.672 -22.906 -12.352 1 98.88 155 ILE B CA 1
ATOM 3221 C C . ILE B 1 155 ? -3.568 -23.188 -11.344 1 98.88 155 ILE B C 1
ATOM 3223 O O . ILE B 1 155 ? -3.844 -23.609 -10.219 1 98.88 155 ILE B O 1
ATOM 3227 N N . VAL B 1 156 ? -2.367 -23.031 -11.727 1 98.94 156 VAL B N 1
ATOM 3228 C CA . VAL B 1 156 ? -1.227 -23.188 -10.828 1 98.94 156 VAL B CA 1
ATOM 3229 C C . VAL B 1 156 ? -0.473 -21.875 -10.703 1 98.94 156 VAL B C 1
ATOM 3231 O O . VAL B 1 156 ? -0.137 -21.25 -11.711 1 98.94 156 VAL B O 1
ATOM 3234 N N . TYR B 1 157 ? -0.271 -21.406 -9.539 1 98.94 157 TYR B N 1
ATOM 3235 C CA . TYR B 1 157 ? 0.49 -20.203 -9.227 1 98.94 157 TYR B CA 1
ATOM 3236 C C . TYR B 1 157 ? 1.724 -20.547 -8.398 1 98.94 157 TYR B C 1
ATOM 3238 O O . TYR B 1 157 ? 1.607 -21.062 -7.285 1 98.94 157 TYR B O 1
ATOM 3246 N N . THR B 1 158 ? 2.871 -20.203 -8.859 1 98.94 158 THR B N 1
ATOM 3247 C CA . THR B 1 158 ? 4.09 -20.703 -8.234 1 98.94 158 THR B CA 1
ATOM 3248 C C . THR B 1 158 ? 4.484 -19.828 -7.047 1 98.94 158 THR B C 1
ATOM 3250 O O . THR B 1 158 ? 5.18 -20.281 -6.137 1 98.94 158 THR B O 1
ATOM 3253 N N . GLY B 1 159 ? 4.078 -18.516 -7.039 1 98.81 159 GLY B N 1
ATOM 3254 C CA . GLY B 1 159 ? 4.824 -17.609 -6.191 1 98.81 159 GLY B CA 1
ATOM 3255 C C . GLY B 1 159 ? 6.289 -17.5 -6.566 1 98.81 159 GLY B C 1
ATOM 3256 O O . GLY B 1 159 ? 6.652 -17.672 -7.734 1 98.81 159 GLY B O 1
ATOM 3257 N N . ASP B 1 160 ? 7.098 -17.109 -5.617 1 98.94 160 ASP B N 1
ATOM 3258 C CA . ASP B 1 160 ? 8.531 -17.016 -5.871 1 98.94 160 ASP B CA 1
ATOM 3259 C C . ASP B 1 160 ? 9.211 -18.375 -5.707 1 98.94 160 ASP B C 1
ATOM 3261 O O . ASP B 1 160 ? 9.008 -19.062 -4.707 1 98.94 160 ASP B O 1
ATOM 3265 N N . THR B 1 161 ? 10.031 -18.734 -6.684 1 98.88 161 THR B N 1
ATOM 3266 C CA . THR B 1 161 ? 10.734 -20 -6.59 1 98.88 161 THR B CA 1
ATOM 3267 C C . THR B 1 161 ? 11.859 -20.078 -7.617 1 98.88 161 THR B C 1
ATOM 3269 O O . THR B 1 161 ? 11.742 -19.547 -8.719 1 98.88 161 THR B O 1
ATOM 3272 N N . LYS B 1 162 ? 12.922 -20.75 -7.277 1 98.62 162 LYS B N 1
ATOM 3273 C CA . LYS B 1 162 ? 13.82 -21.25 -8.305 1 98.62 162 LYS B CA 1
ATOM 3274 C C . LYS B 1 162 ? 13.297 -22.562 -8.891 1 98.62 162 LYS B C 1
ATOM 3276 O O . LYS B 1 162 ? 12.375 -23.172 -8.344 1 98.62 162 LYS B O 1
ATOM 3281 N N . PRO B 1 163 ? 13.789 -22.969 -10.094 1 98.12 163 PRO B N 1
ATOM 3282 C CA . PRO B 1 163 ? 13.328 -24.234 -10.664 1 98.12 163 PRO B CA 1
ATOM 3283 C C . PRO B 1 163 ? 13.555 -25.422 -9.727 1 98.12 163 PRO B C 1
ATOM 3285 O O . PRO B 1 163 ? 14.555 -25.469 -9 1 98.12 163 PRO B O 1
ATOM 3288 N N . PHE B 1 164 ? 12.586 -26.312 -9.68 1 97.94 164 PHE B N 1
ATOM 3289 C CA . PHE B 1 164 ? 12.727 -27.562 -8.93 1 97.94 164 PHE B CA 1
ATOM 3290 C C . PHE B 1 164 ? 11.969 -28.688 -9.625 1 97.94 164 PHE B C 1
ATOM 3292 O O . PHE B 1 164 ? 11 -28.438 -10.344 1 97.94 164 PHE B O 1
ATOM 3299 N N . GLU B 1 165 ? 12.375 -29.875 -9.492 1 93.69 165 GLU B N 1
ATOM 3300 C CA . GLU B 1 165 ? 12 -31.016 -10.305 1 93.69 165 GLU B CA 1
ATOM 3301 C C . GLU B 1 165 ? 10.508 -31.328 -10.188 1 93.69 165 GLU B C 1
ATOM 3303 O O . GLU B 1 165 ? 9.852 -31.656 -11.18 1 93.69 165 GLU B O 1
ATOM 3308 N N . GLU B 1 166 ? 9.891 -31.156 -9.039 1 97.88 166 GLU B N 1
ATOM 3309 C CA . GLU B 1 166 ? 8.508 -31.562 -8.789 1 97.88 166 GLU B CA 1
ATOM 3310 C C . GLU B 1 166 ? 7.523 -30.625 -9.469 1 97.88 166 GLU B C 1
ATOM 3312 O O . GLU B 1 166 ? 6.344 -30.969 -9.625 1 97.88 166 GLU B O 1
ATOM 3317 N N . LEU B 1 167 ? 7.988 -29.469 -9.883 1 98.56 167 LEU B N 1
ATOM 3318 C CA . LEU B 1 167 ? 7.074 -28.453 -10.406 1 98.56 167 LEU B CA 1
ATOM 3319 C C . LEU B 1 167 ? 6.422 -28.922 -11.703 1 98.56 167 LEU B C 1
ATOM 3321 O O . LEU B 1 167 ? 5.25 -28.625 -11.953 1 98.56 167 LEU B O 1
ATOM 3325 N N . GLU B 1 168 ? 7.18 -29.641 -12.523 1 98.25 168 GLU B N 1
ATOM 3326 C CA . GLU B 1 168 ? 6.648 -30.156 -13.781 1 98.25 168 GLU B CA 1
ATOM 3327 C C . GLU B 1 168 ? 5.445 -31.062 -13.539 1 98.25 168 GLU B C 1
ATOM 3329 O O . GLU B 1 168 ? 4.426 -30.953 -14.227 1 98.25 168 GLU B O 1
ATOM 3334 N N . SER B 1 169 ? 5.609 -31.938 -12.586 1 98.62 169 SER B N 1
ATOM 3335 C CA . SER B 1 169 ? 4.527 -32.844 -12.25 1 98.62 169 SER B CA 1
ATOM 3336 C C . SER B 1 169 ? 3.348 -32.125 -11.633 1 98.62 169 SER B C 1
ATOM 3338 O O . SER B 1 169 ? 2.189 -32.438 -11.922 1 98.62 169 SER B O 1
ATOM 3340 N N . ILE B 1 170 ? 3.586 -31.156 -10.836 1 98.69 170 ILE B N 1
ATOM 3341 C CA . ILE B 1 170 ? 2.566 -30.375 -10.148 1 98.69 170 ILE B CA 1
ATOM 3342 C C . ILE B 1 170 ? 1.738 -29.594 -11.172 1 98.69 170 ILE B C 1
ATOM 3344 O O . ILE B 1 170 ? 0.512 -29.531 -11.062 1 98.69 170 ILE B O 1
ATOM 3348 N N . ALA B 1 171 ? 2.355 -29.062 -12.203 1 98.75 171 ALA B N 1
ATOM 3349 C CA . ALA B 1 171 ? 1.708 -28.188 -13.172 1 98.75 171 ALA B CA 1
ATOM 3350 C C . ALA B 1 171 ? 1.188 -28.969 -14.367 1 98.75 171 ALA B C 1
ATOM 3352 O O . ALA B 1 171 ? 0.708 -28.391 -15.344 1 98.75 171 ALA B O 1
ATOM 3353 N N . LYS B 1 172 ? 1.291 -30.297 -14.32 1 98.62 172 LYS B N 1
ATOM 3354 C CA . LYS B 1 172 ? 0.972 -31.141 -15.469 1 98.62 172 LYS B CA 1
ATOM 3355 C C . LYS B 1 172 ? -0.439 -30.859 -15.977 1 98.62 172 LYS B C 1
ATOM 3357 O O . LYS B 1 172 ? -1.4 -30.891 -15.211 1 98.62 172 LYS B O 1
ATOM 3362 N N . ASN B 1 173 ? -0.545 -30.5 -17.203 1 98.19 173 ASN B N 1
ATOM 3363 C CA . ASN B 1 173 ? -1.775 -30.312 -17.969 1 98.19 173 ASN B CA 1
ATOM 3364 C C . ASN B 1 173 ? -2.633 -29.188 -17.375 1 98.19 173 ASN B C 1
ATOM 3366 O O . ASN B 1 173 ? -3.857 -29.203 -17.5 1 98.19 173 ASN B O 1
ATOM 3370 N N . ALA B 1 174 ? -2.023 -28.297 -16.609 1 98.69 174 ALA B N 1
ATOM 3371 C CA . ALA B 1 174 ? -2.768 -27.156 -16.109 1 98.69 174 ALA B CA 1
ATOM 3372 C C . ALA B 1 174 ? -3.291 -26.297 -17.266 1 98.69 174 ALA B C 1
ATOM 3374 O O . ALA B 1 174 ? -2.66 -26.219 -18.312 1 98.69 174 ALA B O 1
ATOM 3375 N N . ASP B 1 175 ? -4.48 -25.703 -17.062 1 98.75 175 ASP B N 1
ATOM 3376 C CA . ASP B 1 175 ? -5 -24.766 -18.062 1 98.75 175 ASP B CA 1
ATOM 3377 C C . ASP B 1 175 ? -4.16 -23.484 -18.094 1 98.75 175 ASP B C 1
ATOM 3379 O O . ASP B 1 175 ? -3.918 -22.922 -19.156 1 98.75 175 ASP B O 1
ATOM 3383 N N . ILE B 1 176 ? -3.766 -23.031 -16.922 1 98.88 176 ILE B N 1
ATOM 3384 C CA . ILE B 1 176 ? -2.926 -21.844 -16.797 1 98.88 176 ILE B CA 1
ATOM 3385 C C . ILE B 1 176 ? -1.848 -22.078 -15.742 1 98.88 176 ILE B C 1
ATOM 3387 O O . ILE B 1 176 ? -2.141 -22.547 -14.641 1 98.88 176 ILE B O 1
ATOM 3391 N N . LEU B 1 177 ? -0.673 -21.812 -16.094 1 98.94 177 LEU B N 1
ATOM 3392 C CA . LEU B 1 177 ? 0.445 -21.703 -15.164 1 98.94 177 LEU B CA 1
ATOM 3393 C C . LEU B 1 177 ? 0.89 -20.25 -15.008 1 98.94 177 LEU B C 1
ATOM 3395 O O . LEU B 1 177 ? 1.379 -19.641 -15.961 1 98.94 177 LEU B O 1
ATOM 3399 N N . ILE B 1 178 ? 0.584 -19.656 -13.875 1 99 178 ILE B N 1
ATOM 3400 C CA . ILE B 1 178 ? 1.135 -18.359 -13.516 1 99 178 ILE B CA 1
ATOM 3401 C C . ILE B 1 178 ? 2.471 -18.547 -12.797 1 99 178 ILE B C 1
ATOM 3403 O O . ILE B 1 178 ? 2.518 -19.078 -11.68 1 99 178 ILE B O 1
ATOM 3407 N N . HIS B 1 179 ? 3.525 -18.172 -13.398 1 98.94 179 HIS B N 1
ATOM 3408 C CA . HIS B 1 179 ? 4.879 -18.484 -12.945 1 98.94 179 HIS B CA 1
ATOM 3409 C C . HIS B 1 179 ? 5.711 -17.203 -12.797 1 98.94 179 HIS B C 1
ATOM 3411 O O . HIS B 1 179 ? 5.652 -16.328 -13.656 1 98.94 179 HIS B O 1
ATOM 3417 N N . GLU B 1 180 ? 6.426 -17.094 -11.703 1 98.88 180 GLU B N 1
ATOM 3418 C CA . GLU B 1 180 ? 7.328 -15.938 -11.609 1 98.88 180 GLU B CA 1
ATOM 3419 C C . GLU B 1 180 ? 8.391 -15.984 -12.703 1 98.88 180 GLU B C 1
ATOM 3421 O O . GLU B 1 180 ? 8.805 -17.062 -13.133 1 98.88 180 GLU B O 1
ATOM 3426 N N . ALA B 1 181 ? 8.742 -14.898 -13.164 1 98.75 181 ALA B N 1
ATOM 3427 C CA . ALA B 1 181 ? 9.828 -14.672 -14.117 1 98.75 181 ALA B CA 1
ATOM 3428 C C . ALA B 1 181 ? 10.594 -13.398 -13.781 1 98.75 181 ALA B C 1
ATOM 3430 O O . ALA B 1 181 ? 10.68 -12.484 -14.602 1 98.75 181 ALA B O 1
ATOM 3431 N N . THR B 1 182 ? 11.18 -13.445 -12.617 1 98.56 182 THR B N 1
ATOM 3432 C CA . THR B 1 182 ? 11.844 -12.258 -12.086 1 98.56 182 THR B CA 1
ATOM 3433 C C . THR B 1 182 ? 12.961 -11.797 -13.023 1 98.56 182 THR B C 1
ATOM 3435 O O . THR B 1 182 ? 13.172 -10.594 -13.195 1 98.56 182 THR B O 1
ATOM 3438 N N . PHE B 1 183 ? 13.633 -12.789 -13.656 1 98.62 183 PHE B N 1
ATOM 3439 C CA . PHE B 1 183 ? 14.805 -12.461 -14.453 1 98.62 183 PHE B CA 1
ATOM 3440 C C . PHE B 1 183 ? 14.742 -13.125 -15.82 1 98.62 183 PHE B C 1
ATOM 3442 O O . PHE B 1 183 ? 13.875 -13.969 -16.062 1 98.62 183 PHE B O 1
ATOM 3449 N N . THR B 1 184 ? 15.602 -12.617 -16.734 1 98.69 184 THR B N 1
ATOM 3450 C CA . THR B 1 184 ? 15.859 -13.328 -17.984 1 98.69 184 THR B CA 1
ATOM 3451 C C . THR B 1 184 ? 17.031 -14.289 -17.812 1 98.69 184 THR B C 1
ATOM 3453 O O . THR B 1 184 ? 17.766 -14.227 -16.812 1 98.69 184 THR B O 1
ATOM 3456 N N . SER B 1 185 ? 17.234 -15.133 -18.781 1 98.5 185 SER B N 1
ATOM 3457 C CA . SER B 1 185 ? 18.172 -16.234 -18.703 1 98.5 185 SER B CA 1
ATOM 3458 C C . SER B 1 185 ? 19.609 -15.734 -18.562 1 98.5 185 SER B C 1
ATOM 3460 O O . SER B 1 185 ? 20.469 -16.438 -18.031 1 98.5 185 SER B O 1
ATOM 3462 N N . ASP B 1 186 ? 19.938 -14.5 -19.047 1 98.12 186 ASP B N 1
ATOM 3463 C CA . ASP B 1 186 ? 21.281 -13.93 -18.922 1 98.12 186 ASP B CA 1
ATOM 3464 C C . ASP B 1 186 ? 21.656 -13.719 -17.453 1 98.12 186 ASP B C 1
ATOM 3466 O O . ASP B 1 186 ? 22.828 -13.586 -17.125 1 98.12 186 ASP B O 1
ATOM 3470 N N . LEU B 1 187 ? 20.672 -13.758 -16.547 1 98.38 187 LEU B N 1
ATOM 3471 C CA . LEU B 1 187 ? 20.922 -13.586 -15.125 1 98.38 187 LEU B CA 1
ATOM 3472 C C . LEU B 1 187 ? 20.562 -14.852 -14.352 1 98.38 187 LEU B C 1
ATOM 3474 O O . LEU B 1 187 ? 20.156 -14.781 -13.188 1 98.38 187 LEU B O 1
ATOM 3478 N N . ARG B 1 188 ? 20.625 -15.961 -14.969 1 98.44 188 ARG B N 1
ATOM 3479 C CA . ARG B 1 188 ? 20.172 -17.234 -14.422 1 98.44 188 ARG B CA 1
ATOM 3480 C C . ARG B 1 188 ? 20.891 -17.547 -13.109 1 98.44 188 ARG B C 1
ATOM 3482 O O . ARG B 1 188 ? 20.25 -17.938 -12.133 1 98.44 188 ARG B O 1
ATOM 3489 N N . LYS B 1 189 ? 22.219 -17.359 -13.047 1 98.25 189 LYS B N 1
ATOM 3490 C CA . LYS B 1 189 ? 22.969 -17.656 -11.828 1 98.25 189 LYS B CA 1
ATOM 3491 C C . LYS B 1 189 ? 22.469 -16.812 -10.656 1 98.25 189 LYS B C 1
ATOM 3493 O O . LYS B 1 189 ? 22.203 -17.344 -9.578 1 98.25 189 LYS B O 1
ATOM 3498 N N . GLU B 1 190 ? 22.344 -15.547 -10.875 1 97.69 190 GLU B N 1
ATOM 3499 C CA . GLU B 1 190 ? 21.828 -14.641 -9.852 1 97.69 190 GLU B CA 1
ATOM 3500 C C . GLU B 1 190 ? 20.406 -15.008 -9.461 1 97.69 190 GLU B C 1
ATOM 3502 O O . GLU B 1 190 ? 20.047 -14.977 -8.281 1 97.69 190 GLU B O 1
ATOM 3507 N N . ALA B 1 191 ? 19.594 -15.297 -10.445 1 98.31 191 ALA B N 1
ATOM 3508 C CA . ALA B 1 191 ? 18.203 -15.68 -10.203 1 98.31 191 ALA B CA 1
ATOM 3509 C C . ALA B 1 191 ? 18.125 -16.859 -9.25 1 98.31 191 ALA B C 1
ATOM 3511 O O . ALA B 1 191 ? 17.453 -16.797 -8.227 1 98.31 191 ALA B O 1
ATOM 3512 N N . TRP B 1 192 ? 18.828 -17.906 -9.578 1 98.44 192 TRP B N 1
ATOM 3513 C CA . TRP B 1 192 ? 18.781 -19.141 -8.797 1 98.44 192 TRP B CA 1
ATOM 3514 C C . TRP B 1 192 ? 19.359 -18.906 -7.402 1 98.44 192 TRP B C 1
ATOM 3516 O O . TRP B 1 192 ? 18.828 -19.422 -6.414 1 98.44 192 TRP B O 1
ATOM 3526 N N . GLU B 1 193 ? 20.438 -18.125 -7.293 1 98 193 GLU B N 1
ATOM 3527 C CA . GLU B 1 193 ? 21.047 -17.812 -6.004 1 98 193 GLU B CA 1
ATOM 3528 C C . GLU B 1 193 ? 20.062 -17.078 -5.094 1 98 193 GLU B C 1
ATOM 3530 O O . GLU B 1 193 ? 20.062 -17.281 -3.877 1 98 193 GLU B O 1
ATOM 3535 N N . GLN B 1 194 ? 19.25 -16.281 -5.676 1 97.69 194 GLN B N 1
ATOM 3536 C CA . GLN B 1 194 ? 18.297 -15.484 -4.91 1 97.69 194 GLN B CA 1
ATOM 3537 C C . GLN B 1 194 ? 16.969 -16.219 -4.75 1 97.69 194 GLN B C 1
ATOM 3539 O O . GLN B 1 194 ? 16 -15.656 -4.227 1 97.69 194 GLN B O 1
ATOM 3544 N N . GLY B 1 195 ? 16.891 -17.438 -5.266 1 98.62 195 GLY B N 1
ATOM 3545 C CA . GLY B 1 195 ? 15.695 -18.25 -5.117 1 98.62 195 GLY B CA 1
ATOM 3546 C C . GLY B 1 195 ? 14.602 -17.875 -6.094 1 98.62 195 GLY B C 1
ATOM 3547 O O . GLY B 1 195 ? 13.414 -17.969 -5.77 1 98.62 195 GLY B O 1
ATOM 3548 N N . HIS B 1 196 ? 14.992 -17.375 -7.254 1 98.81 196 HIS B N 1
ATOM 3549 C CA . HIS B 1 196 ? 14.031 -16.969 -8.266 1 98.81 196 HIS B CA 1
ATOM 3550 C C . HIS B 1 196 ? 14.242 -17.719 -9.57 1 98.81 196 HIS B C 1
ATOM 3552 O O . HIS B 1 196 ? 15.195 -18.5 -9.695 1 98.81 196 HIS B O 1
ATOM 3558 N N . SER B 1 197 ? 13.367 -17.547 -10.523 1 98.88 197 SER B N 1
ATOM 3559 C CA . SER B 1 197 ? 13.422 -18.188 -11.836 1 98.88 197 SER B CA 1
ATOM 3560 C C . SER B 1 197 ? 13.633 -17.156 -12.938 1 98.88 197 SER B C 1
ATOM 3562 O O . SER B 1 197 ? 13.43 -15.961 -12.734 1 98.88 197 SER B O 1
ATOM 3564 N N . THR B 1 198 ? 14.086 -17.656 -14.086 1 98.88 198 THR B N 1
ATOM 3565 C CA . THR B 1 198 ? 14.094 -16.859 -15.312 1 98.88 198 THR B CA 1
ATOM 3566 C C . THR B 1 198 ? 12.852 -17.141 -16.156 1 98.88 198 THR B C 1
ATOM 3568 O O . THR B 1 198 ? 12.148 -18.125 -15.914 1 98.88 198 THR B O 1
ATOM 3571 N N . ALA B 1 199 ? 12.609 -16.25 -17.094 1 98.94 199 ALA B N 1
ATOM 3572 C CA . ALA B 1 199 ? 11.508 -16.469 -18.016 1 98.94 199 ALA B CA 1
ATOM 3573 C C . ALA B 1 199 ? 11.68 -17.797 -18.766 1 98.94 199 ALA B C 1
ATOM 3575 O O . ALA B 1 199 ? 10.703 -18.516 -18.984 1 98.94 199 ALA B O 1
ATOM 3576 N N . ALA B 1 200 ? 12.844 -18.141 -19.109 1 98.88 200 ALA B N 1
ATOM 3577 C CA . ALA B 1 200 ? 13.125 -19.422 -19.766 1 98.88 200 ALA B CA 1
ATOM 3578 C C . ALA B 1 200 ? 12.805 -20.594 -18.844 1 98.88 200 ALA B C 1
ATOM 3580 O O . ALA B 1 200 ? 12.242 -21.594 -19.297 1 98.88 200 ALA B O 1
ATOM 3581 N N . ASP B 1 201 ? 13.203 -20.484 -17.578 1 98.88 201 ASP B N 1
ATOM 3582 C CA . ASP B 1 201 ? 12.875 -21.531 -16.625 1 98.88 201 ASP B CA 1
ATOM 3583 C C . ASP B 1 201 ? 11.375 -21.812 -16.594 1 98.88 201 ASP B C 1
ATOM 3585 O O . ASP B 1 201 ? 10.945 -22.969 -16.625 1 98.88 201 ASP B O 1
ATOM 3589 N N . ALA B 1 202 ? 10.602 -20.75 -16.531 1 98.94 202 ALA B N 1
ATOM 3590 C CA . ALA B 1 202 ? 9.148 -20.859 -16.5 1 98.94 202 ALA B CA 1
ATOM 3591 C C . ALA B 1 202 ? 8.625 -21.531 -17.766 1 98.94 202 ALA B C 1
ATOM 3593 O O . ALA B 1 202 ? 7.762 -22.406 -17.703 1 98.94 202 ALA B O 1
ATOM 3594 N N . ALA B 1 203 ? 9.148 -21.109 -18.891 1 98.88 203 ALA B N 1
ATOM 3595 C CA . ALA B 1 203 ? 8.695 -21.625 -20.188 1 98.88 203 ALA B CA 1
ATOM 3596 C C . ALA B 1 203 ? 9.055 -23.109 -20.344 1 98.88 203 ALA B C 1
ATOM 3598 O O . ALA B 1 203 ? 8.266 -23.891 -20.875 1 98.88 203 ALA B O 1
ATOM 3599 N N . ILE B 1 204 ? 10.234 -23.453 -19.938 1 98.81 204 ILE B N 1
ATOM 3600 C CA . ILE B 1 204 ? 10.664 -24.859 -19.984 1 98.81 204 ILE B CA 1
ATOM 3601 C C . ILE B 1 204 ? 9.75 -25.719 -19.125 1 98.81 204 ILE B C 1
ATOM 3603 O O . ILE B 1 204 ? 9.32 -26.797 -19.547 1 98.81 204 ILE B O 1
ATOM 3607 N N . THR B 1 205 ? 9.453 -25.219 -17.922 1 98.81 205 THR B N 1
ATOM 3608 C CA . THR B 1 205 ? 8.508 -25.906 -17.062 1 98.81 205 THR B CA 1
ATOM 3609 C C . THR B 1 205 ? 7.156 -26.078 -17.75 1 98.81 205 THR B C 1
ATOM 3611 O O . THR B 1 205 ? 6.57 -27.156 -17.734 1 98.81 205 THR B O 1
ATOM 3614 N N . ALA B 1 206 ? 6.66 -25 -18.328 1 98.81 206 ALA B N 1
ATOM 3615 C CA . ALA B 1 206 ? 5.375 -25.031 -19.031 1 98.81 206 ALA B CA 1
ATOM 3616 C C . ALA B 1 206 ? 5.375 -26.078 -20.141 1 98.81 206 ALA B C 1
ATOM 3618 O O . ALA B 1 206 ? 4.418 -26.844 -20.281 1 98.81 206 ALA B O 1
ATOM 3619 N N . TYR B 1 207 ? 6.43 -26.047 -20.906 1 98.62 207 TYR B N 1
ATOM 3620 C CA . TYR B 1 207 ? 6.574 -27 -22 1 98.62 207 TYR B CA 1
ATOM 3621 C C . TYR B 1 207 ? 6.547 -28.438 -21.5 1 98.62 207 TYR B C 1
ATOM 3623 O O . TYR B 1 207 ? 5.754 -29.25 -21.969 1 98.62 207 TYR B O 1
ATOM 3631 N N . LYS B 1 208 ? 7.375 -28.75 -20.516 1 98.5 208 LYS B N 1
ATOM 3632 C CA . LYS B 1 208 ? 7.508 -30.109 -19.984 1 98.5 208 LYS B CA 1
ATOM 3633 C C . LYS B 1 208 ? 6.219 -30.562 -19.312 1 98.5 208 LYS B C 1
ATOM 3635 O O . LYS B 1 208 ? 5.879 -31.75 -19.344 1 98.5 208 LYS B O 1
ATOM 3640 N N . ALA B 1 209 ? 5.492 -29.641 -18.703 1 98.62 209 ALA B N 1
ATOM 3641 C CA . ALA B 1 209 ? 4.277 -29.953 -17.953 1 98.62 209 ALA B CA 1
ATOM 3642 C C . ALA B 1 209 ? 3.072 -30.047 -18.891 1 98.62 209 ALA B C 1
ATOM 3644 O O . ALA B 1 209 ? 2.016 -30.547 -18.5 1 98.62 209 ALA B O 1
ATOM 3645 N N . GLY B 1 210 ? 3.219 -29.578 -20.125 1 98.25 210 GLY B N 1
ATOM 3646 C CA . GLY B 1 210 ? 2.111 -29.594 -21.062 1 98.25 210 GLY B CA 1
ATOM 3647 C C . GLY B 1 210 ? 1 -28.625 -20.688 1 98.25 210 GLY B C 1
ATOM 3648 O O . GLY B 1 210 ? -0.182 -28.953 -20.812 1 98.25 210 GLY B O 1
ATOM 3649 N N . VAL B 1 211 ? 1.377 -27.484 -20.141 1 98.31 211 VAL B N 1
ATOM 3650 C CA . VAL B 1 211 ? 0.345 -26.516 -19.766 1 98.31 211 VAL B CA 1
ATOM 3651 C C . VAL B 1 211 ? -0.26 -25.891 -21.016 1 98.31 211 VAL B C 1
ATOM 3653 O O . VAL B 1 211 ? 0.361 -25.891 -22.078 1 98.31 211 VAL B O 1
ATOM 3656 N N . LYS B 1 212 ? -1.487 -25.422 -20.922 1 98.62 212 LYS B N 1
ATOM 3657 C CA . LYS B 1 212 ? -2.141 -24.797 -22.062 1 98.62 212 LYS B CA 1
ATOM 3658 C C . LYS B 1 212 ? -1.667 -23.375 -22.266 1 98.62 212 LYS B C 1
ATOM 3660 O O . LYS B 1 212 ? -1.441 -22.938 -23.406 1 98.62 212 LYS B O 1
ATOM 3665 N N . GLU B 1 213 ? -1.522 -22.594 -21.203 1 98.81 213 GLU B N 1
ATOM 3666 C CA . GLU B 1 213 ? -1.09 -21.203 -21.266 1 98.81 213 GLU B CA 1
ATOM 3667 C C . GLU B 1 213 ? -0.163 -20.844 -20.109 1 98.81 213 GLU B C 1
ATOM 3669 O O . GLU B 1 213 ? -0.413 -21.234 -18.969 1 98.81 213 GLU B O 1
ATOM 3674 N N . LEU B 1 214 ? 0.958 -20.156 -20.422 1 98.94 214 LEU B N 1
ATOM 3675 C CA . LEU B 1 214 ? 1.914 -19.672 -19.438 1 98.94 214 LEU B CA 1
ATOM 3676 C C . LEU B 1 214 ? 1.793 -18.156 -19.25 1 98.94 214 LEU B C 1
ATOM 3678 O O . LEU B 1 214 ? 1.816 -17.406 -20.234 1 98.94 214 LEU B O 1
ATOM 3682 N N . VAL B 1 215 ? 1.573 -17.719 -18.031 1 98.94 215 VAL B N 1
ATOM 3683 C CA . VAL B 1 215 ? 1.543 -16.297 -17.688 1 98.94 215 VAL B CA 1
ATOM 3684 C C . VAL B 1 215 ? 2.729 -15.953 -16.797 1 98.94 215 VAL B C 1
ATOM 3686 O O . VAL B 1 215 ? 2.859 -16.5 -15.695 1 98.94 215 VAL B O 1
ATOM 3689 N N . LEU B 1 216 ? 3.592 -15.07 -17.281 1 98.94 216 LEU B N 1
ATOM 3690 C CA . LEU B 1 216 ? 4.766 -14.648 -16.531 1 98.94 216 LEU B CA 1
ATOM 3691 C C . LEU B 1 216 ? 4.441 -13.43 -15.664 1 98.94 216 LEU B C 1
ATOM 3693 O O . LEU B 1 216 ? 3.807 -12.484 -16.125 1 98.94 216 LEU B O 1
ATOM 3697 N N . THR B 1 217 ? 4.902 -13.484 -14.383 1 98.88 217 THR B N 1
ATOM 3698 C CA . THR B 1 217 ? 4.68 -12.375 -13.461 1 98.88 217 THR B CA 1
ATOM 3699 C C . THR B 1 217 ? 5.891 -12.172 -12.555 1 98.88 217 THR B C 1
ATOM 3701 O O . THR B 1 217 ? 6.953 -12.758 -12.789 1 98.88 217 THR B O 1
ATOM 3704 N N . HIS B 1 218 ? 5.762 -11.242 -11.531 1 98.81 218 HIS B N 1
ATOM 3705 C CA . HIS B 1 218 ? 6.836 -10.922 -10.602 1 98.81 218 HIS B CA 1
ATOM 3706 C C . HIS B 1 218 ? 8.07 -10.422 -11.336 1 98.81 218 HIS B C 1
ATOM 3708 O O . HIS B 1 218 ? 9.172 -10.953 -11.148 1 98.81 218 HIS B O 1
ATOM 3714 N N . ILE B 1 219 ? 7.898 -9.461 -12.172 1 98.75 219 ILE B N 1
ATOM 3715 C CA . ILE B 1 219 ? 8.898 -8.961 -13.117 1 98.75 219 ILE B CA 1
ATOM 3716 C C . ILE B 1 219 ? 9.773 -7.914 -12.43 1 98.75 219 ILE B C 1
ATOM 3718 O O . ILE B 1 219 ? 9.266 -6.941 -11.867 1 98.75 219 ILE B O 1
ATOM 3722 N N . SER B 1 220 ? 11.047 -8.086 -12.508 1 98.06 220 SER B N 1
ATOM 3723 C CA . SER B 1 220 ? 12 -7.137 -11.93 1 98.06 220 SER B CA 1
ATOM 3724 C C . SER B 1 220 ? 11.844 -5.754 -12.562 1 98.06 220 SER B C 1
ATOM 3726 O O . SER B 1 220 ? 11.633 -5.637 -13.773 1 98.06 220 SER B O 1
ATOM 3728 N N . SER B 1 221 ? 12.047 -4.758 -11.742 1 96.31 221 SER B N 1
ATOM 3729 C CA . SER B 1 221 ? 11.93 -3.381 -12.219 1 96.31 221 SER B CA 1
ATOM 3730 C C . SER B 1 221 ? 13.047 -3.033 -13.195 1 96.31 221 SER B C 1
ATOM 3732 O O . SER B 1 221 ? 12.992 -2.004 -13.867 1 96.31 221 SER B O 1
ATOM 3734 N N . ARG B 1 222 ? 13.992 -3.898 -13.312 1 96.44 222 ARG B N 1
ATOM 3735 C CA . ARG B 1 222 ? 15.094 -3.672 -14.242 1 96.44 222 ARG B CA 1
ATOM 3736 C C . ARG B 1 222 ? 14.609 -3.713 -15.688 1 96.44 222 ARG B C 1
ATOM 3738 O O . ARG B 1 222 ? 15.273 -3.189 -16.578 1 96.44 222 ARG B O 1
ATOM 3745 N N . TYR 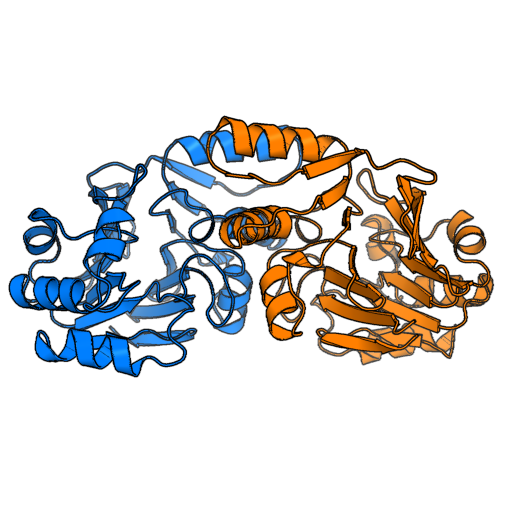B 1 223 ? 13.523 -4.379 -15.875 1 96.69 223 TYR B N 1
ATOM 3746 C CA . TYR B 1 223 ? 12.977 -4.5 -17.219 1 96.69 223 TYR B CA 1
ATOM 3747 C C . TYR B 1 223 ? 11.914 -3.436 -17.469 1 96.69 223 TYR B C 1
ATOM 3749 O O . TYR B 1 223 ? 10.852 -3.445 -16.844 1 96.69 223 TYR B O 1
ATOM 3757 N N . LYS B 1 224 ? 12.133 -2.531 -18.375 1 90.12 224 LYS B N 1
ATOM 3758 C CA . LYS B 1 224 ? 11.219 -1.443 -18.703 1 90.12 224 LYS B CA 1
ATOM 3759 C C . LYS B 1 224 ? 10.102 -1.923 -19.625 1 90.12 224 LYS B C 1
ATOM 3761 O O . LYS B 1 224 ? 9.016 -1.344 -19.641 1 90.12 224 LYS B O 1
ATOM 3766 N N . ASP B 1 225 ? 10.453 -2.885 -20.422 1 93.56 225 ASP B N 1
ATOM 3767 C CA . ASP B 1 225 ? 9.461 -3.49 -21.312 1 93.56 225 ASP B CA 1
ATOM 3768 C C . ASP B 1 225 ? 9.445 -5.008 -21.156 1 93.56 225 ASP B C 1
ATOM 3770 O O . ASP B 1 225 ? 10.344 -5.59 -20.547 1 93.56 225 ASP B O 1
ATOM 3774 N N . VAL B 1 226 ? 8.445 -5.566 -21.734 1 95.94 226 VAL B N 1
ATOM 3775 C CA . VAL B 1 226 ? 8.211 -6.988 -21.5 1 95.94 226 VAL B CA 1
ATOM 3776 C C . VAL B 1 226 ? 8.977 -7.816 -22.531 1 95.94 226 VAL B C 1
ATOM 3778 O O . VAL B 1 226 ? 9.117 -9.031 -22.375 1 95.94 226 VAL B O 1
ATOM 3781 N N . GLU B 1 227 ? 9.484 -7.254 -23.531 1 97.81 227 GLU B N 1
ATOM 3782 C CA . GLU B 1 227 ? 10.008 -7.957 -24.703 1 97.81 227 GLU B CA 1
ATOM 3783 C C . GLU B 1 227 ? 11.125 -8.922 -24.312 1 97.81 227 GLU B C 1
ATOM 3785 O O . GLU B 1 227 ? 11.133 -10.078 -24.734 1 97.81 227 GLU B O 1
ATOM 3790 N N . PRO B 1 228 ? 12.07 -8.461 -23.469 1 98.38 228 PRO B N 1
ATOM 3791 C CA . PRO B 1 228 ? 13.148 -9.391 -23.109 1 98.38 228 PRO B CA 1
ATOM 3792 C C . PRO B 1 228 ? 12.625 -10.656 -22.422 1 98.38 228 PRO B C 1
ATOM 3794 O O . PRO B 1 228 ? 13.148 -11.742 -22.672 1 98.38 228 PRO B O 1
ATOM 3797 N N . LEU B 1 229 ? 11.641 -10.516 -21.625 1 98.88 229 LEU B N 1
ATOM 3798 C CA . LEU B 1 229 ? 11.055 -11.664 -20.938 1 98.88 229 LEU B CA 1
ATOM 3799 C C . LEU B 1 229 ? 10.281 -12.547 -21.922 1 98.88 229 LEU B C 1
ATOM 3801 O O . LEU B 1 229 ? 10.391 -13.773 -21.859 1 98.88 229 LEU B O 1
ATOM 3805 N N . PHE B 1 230 ? 9.516 -11.875 -22.75 1 98.75 230 PHE B N 1
ATOM 3806 C CA . PHE B 1 230 ? 8.727 -12.594 -23.75 1 98.75 230 PHE B CA 1
ATOM 3807 C C . PHE B 1 230 ? 9.617 -13.445 -24.641 1 98.75 230 PHE B C 1
ATOM 3809 O O . PHE B 1 230 ? 9.367 -14.633 -24.828 1 98.75 230 PHE B O 1
ATOM 3816 N N . VAL B 1 231 ? 10.648 -12.836 -25.188 1 98.69 231 VAL B N 1
ATOM 3817 C CA . VAL B 1 231 ? 11.539 -13.523 -26.125 1 98.69 231 VAL B CA 1
ATOM 3818 C C . VAL B 1 231 ? 12.242 -14.672 -25.406 1 98.69 231 VAL B C 1
ATOM 3820 O O . VAL B 1 231 ? 12.375 -15.766 -25.953 1 98.69 231 VAL B O 1
ATOM 3823 N N . ASP B 1 232 ? 12.656 -14.398 -24.172 1 98.81 232 ASP B N 1
ATOM 3824 C CA . ASP B 1 232 ? 13.359 -15.391 -23.375 1 98.81 232 ASP B CA 1
ATOM 3825 C C . ASP B 1 232 ? 12.492 -16.625 -23.125 1 98.81 232 ASP B C 1
ATOM 3827 O O . ASP B 1 232 ? 13 -17.75 -23.062 1 98.81 232 ASP B O 1
ATOM 3831 N N . ALA B 1 233 ? 11.234 -16.469 -23.016 1 98.88 233 ALA B N 1
ATOM 3832 C CA . ALA B 1 233 ? 10.305 -17.562 -22.734 1 98.88 233 ALA B CA 1
ATOM 3833 C C . ALA B 1 233 ? 9.805 -18.203 -24.031 1 98.88 233 ALA B C 1
ATOM 3835 O O . ALA B 1 233 ? 9.711 -19.422 -24.125 1 98.88 233 ALA B O 1
ATOM 3836 N N . TYR B 1 234 ? 9.508 -17.359 -24.969 1 98.62 234 TYR B N 1
ATOM 3837 C CA . TYR B 1 234 ? 8.859 -17.766 -26.203 1 98.62 234 TYR B CA 1
ATOM 3838 C C . TYR B 1 234 ? 9.688 -18.812 -26.938 1 98.62 234 TYR B C 1
ATOM 3840 O O . TYR B 1 234 ? 9.141 -19.688 -27.609 1 98.62 234 TYR B O 1
ATOM 3848 N N . ARG B 1 235 ? 10.945 -18.797 -26.797 1 97.56 235 ARG B N 1
ATOM 3849 C CA . ARG B 1 235 ? 11.859 -19.734 -27.438 1 97.56 235 ARG B CA 1
ATOM 3850 C C . ARG B 1 235 ? 11.555 -21.172 -27.016 1 97.56 235 ARG B C 1
ATOM 3852 O O . ARG B 1 235 ? 11.844 -22.125 -27.75 1 97.56 235 ARG B O 1
ATOM 3859 N N . TYR B 1 236 ? 10.93 -21.328 -25.875 1 98.44 236 TYR B N 1
ATOM 3860 C CA . TYR B 1 236 ? 10.742 -22.656 -25.312 1 98.44 236 TYR B CA 1
ATOM 3861 C C . TYR B 1 236 ? 9.266 -23.031 -25.266 1 98.44 236 TYR B C 1
ATOM 3863 O O . TYR B 1 236 ? 8.914 -24.219 -25.234 1 98.44 236 TYR B O 1
ATOM 3871 N N . PHE B 1 237 ? 8.422 -22.078 -25.203 1 98.69 237 PHE B N 1
ATOM 3872 C CA . PHE B 1 237 ? 6.988 -22.297 -25.094 1 98.69 237 PHE B CA 1
ATOM 3873 C C . PHE B 1 237 ? 6.211 -21.188 -25.781 1 98.69 237 PHE B C 1
ATOM 3875 O O . PHE B 1 237 ? 6.293 -20.031 -25.359 1 98.69 237 PHE B O 1
ATOM 3882 N N . ARG B 1 238 ? 5.355 -21.484 -26.719 1 98.38 238 ARG B N 1
ATOM 3883 C CA . ARG B 1 238 ? 4.82 -20.484 -27.641 1 98.38 238 ARG B CA 1
ATOM 3884 C C . ARG B 1 238 ? 3.609 -19.781 -27.031 1 98.38 238 ARG B C 1
ATOM 3886 O O . ARG B 1 238 ? 3.377 -18.594 -27.281 1 98.38 238 ARG B O 1
ATOM 3893 N N . ASN B 1 239 ? 2.779 -20.484 -26.266 1 98.62 239 ASN B N 1
ATOM 3894 C CA . ASN B 1 239 ? 1.589 -19.875 -25.688 1 98.62 239 ASN B CA 1
ATOM 3895 C C . ASN B 1 239 ? 1.898 -19.203 -24.344 1 98.62 239 ASN B C 1
ATOM 3897 O O . ASN B 1 239 ? 1.432 -19.672 -23.297 1 98.62 239 ASN B O 1
ATOM 3901 N N . VAL B 1 240 ? 2.721 -18.141 -24.453 1 98.81 240 VAL B N 1
ATOM 3902 C CA . VAL B 1 240 ? 3.193 -17.438 -23.281 1 98.81 240 VAL B CA 1
ATOM 3903 C C . VAL B 1 240 ? 2.789 -15.961 -23.359 1 98.81 240 VAL B C 1
ATOM 3905 O O . VAL B 1 240 ? 2.789 -15.367 -24.438 1 98.81 240 VAL B O 1
ATOM 3908 N N . VAL B 1 241 ? 2.369 -15.391 -22.219 1 98.69 241 VAL B N 1
ATOM 3909 C CA . VAL B 1 241 ? 2.141 -13.953 -22.109 1 98.69 241 VAL B CA 1
ATOM 3910 C C . VAL B 1 241 ? 2.895 -13.398 -20.906 1 98.69 241 VAL B C 1
ATOM 3912 O O . VAL B 1 241 ? 2.996 -14.07 -19.875 1 98.69 241 VAL B O 1
ATOM 3915 N N . VAL B 1 242 ? 3.506 -12.273 -21.016 1 98.88 242 VAL B N 1
ATOM 3916 C CA . VAL B 1 242 ? 4.066 -11.539 -19.891 1 98.88 242 VAL B CA 1
ATOM 3917 C C . VAL B 1 242 ? 3.004 -10.617 -19.297 1 98.88 242 VAL B C 1
ATOM 3919 O O . VAL B 1 242 ? 2.545 -9.688 -19.953 1 98.88 242 VAL B O 1
ATOM 3922 N N . ALA B 1 243 ? 2.684 -10.875 -18.062 1 98.75 243 ALA B N 1
ATOM 3923 C CA . ALA B 1 243 ? 1.599 -10.133 -17.438 1 98.75 243 ALA B CA 1
ATOM 3924 C C . ALA B 1 243 ? 1.956 -8.656 -17.297 1 98.75 243 ALA B C 1
ATOM 3926 O O . ALA B 1 243 ? 3.121 -8.305 -17.094 1 98.75 243 ALA B O 1
ATOM 3927 N N . GLU B 1 244 ? 1.021 -7.836 -17.438 1 98.38 244 GLU B N 1
ATOM 3928 C CA . GLU B 1 244 ? 1.074 -6.41 -17.125 1 98.38 244 GLU B CA 1
ATOM 3929 C C . GLU B 1 244 ? 0.02 -6.039 -16.078 1 98.38 244 GLU B C 1
ATOM 3931 O O . GLU B 1 244 ? -0.992 -6.73 -15.945 1 98.38 244 GLU B O 1
ATOM 3936 N N . ASP B 1 245 ? 0.297 -5.004 -15.367 1 98.5 245 ASP B N 1
ATOM 3937 C CA . ASP B 1 245 ? -0.694 -4.566 -14.391 1 98.5 245 ASP B CA 1
ATOM 3938 C C . ASP B 1 245 ? -2.062 -4.379 -15.039 1 98.5 245 ASP B C 1
ATOM 3940 O O . ASP B 1 245 ? -2.172 -3.785 -16.109 1 98.5 245 ASP B O 1
ATOM 3944 N N . TYR B 1 246 ? -3.127 -4.961 -14.43 1 98.69 246 TYR B N 1
ATOM 3945 C CA . TYR B 1 246 ? -4.535 -4.84 -14.781 1 98.69 246 TYR B CA 1
ATOM 3946 C C . TYR B 1 246 ? -4.879 -5.727 -15.977 1 98.69 246 TYR B C 1
ATOM 3948 O O . TYR B 1 246 ? -5.996 -5.676 -16.484 1 98.69 246 TYR B O 1
ATOM 3956 N N . MET B 1 247 ? -3.906 -6.488 -16.469 1 98.69 247 MET B N 1
ATOM 3957 C CA . MET B 1 247 ? -4.219 -7.469 -17.5 1 98.69 247 MET B CA 1
ATOM 3958 C C . MET B 1 247 ? -5.305 -8.43 -17.031 1 98.69 247 MET B C 1
ATOM 3960 O O . MET B 1 247 ? -5.285 -8.883 -15.883 1 98.69 247 MET B O 1
ATOM 3964 N N . VAL B 1 248 ? -6.234 -8.719 -17.891 1 98.69 248 VAL B N 1
ATOM 3965 C CA . VAL B 1 248 ? -7.316 -9.641 -17.578 1 98.69 248 VAL B CA 1
ATOM 3966 C C . VAL B 1 248 ? -7.227 -10.875 -18.469 1 98.69 248 VAL B C 1
ATOM 3968 O O . VAL B 1 248 ? -7.059 -10.75 -19.688 1 98.69 248 VAL B O 1
ATOM 3971 N N . ILE B 1 249 ? -7.258 -12.031 -17.875 1 98.31 249 ILE B N 1
ATOM 3972 C CA . ILE B 1 249 ? -7.285 -13.305 -18.578 1 98.31 249 ILE B CA 1
ATOM 3973 C C . ILE B 1 249 ? -8.656 -13.961 -18.406 1 98.31 249 ILE B C 1
ATOM 3975 O O . ILE B 1 249 ? -9.117 -14.164 -17.281 1 98.31 249 ILE B O 1
ATOM 3979 N N . TYR B 1 250 ? -9.297 -14.336 -19.516 1 95.62 250 TYR B N 1
ATOM 3980 C CA . TYR B 1 250 ? -10.602 -14.977 -19.5 1 95.62 250 TYR B CA 1
ATOM 3981 C C . TYR B 1 250 ? -10.477 -16.484 -19.578 1 95.62 250 TYR B C 1
ATOM 3983 O O . TYR B 1 250 ? -9.672 -17.016 -20.359 1 95.62 250 TYR B O 1
ATOM 3991 N N . LEU B 1 251 ? -11.195 -17.203 -18.703 1 93.62 251 LEU B N 1
ATOM 3992 C CA . LEU B 1 251 ? -11.156 -18.656 -18.688 1 93.62 251 LEU B CA 1
ATOM 3993 C C . LEU B 1 251 ? -12.523 -19.234 -19.062 1 93.62 251 LEU B C 1
ATOM 3995 O O . LEU B 1 251 ? -13.555 -18.688 -18.688 1 93.62 251 LEU B O 1
#

Organism: Staphylothermus marinus (strain ATCC 43588 / DSM 3639 / JCM 9404 / F1) (NCBI:txid399550)

Solvent-accessible surface area (backbone atoms only — not comparable to full-atom values): 24435 Å² total; per-residue (Å²): 129,57,35,38,37,35,34,46,13,24,12,31,80,48,42,66,88,34,39,22,29,16,31,38,40,31,52,68,76,43,27,36,35,44,25,29,1,49,42,35,58,37,45,33,42,72,71,70,46,61,71,80,37,39,46,38,38,40,36,35,35,73,52,53,36,26,42,54,18,45,64,60,41,49,42,42,36,36,77,66,64,38,67,64,58,32,38,38,31,26,50,64,68,55,56,56,50,52,50,51,40,40,75,72,66,55,49,64,74,81,40,54,71,46,79,37,68,60,54,74,41,81,79,46,73,62,94,57,36,37,34,29,30,40,78,46,48,40,89,54,80,33,30,20,39,37,41,40,36,69,89,69,50,32,39,32,36,39,47,67,26,24,89,58,81,64,51,32,70,73,38,46,60,17,50,32,37,40,30,35,22,42,33,40,60,95,43,38,71,63,23,47,74,69,18,27,20,15,18,33,57,40,18,45,40,35,46,75,14,50,36,64,30,38,37,33,28,34,31,34,72,85,54,88,59,60,59,66,42,43,57,42,14,41,79,56,26,76,56,57,46,68,58,43,61,65,38,72,47,82,98,127,56,35,38,37,34,33,46,13,24,14,31,79,48,43,65,88,35,38,22,29,17,32,38,40,32,51,66,75,42,27,36,34,45,25,28,1,51,42,36,58,37,45,32,42,71,69,72,46,61,73,81,36,40,45,36,38,39,35,36,36,72,53,53,35,25,41,54,17,45,64,60,41,48,42,42,37,36,76,64,64,38,67,65,59,33,36,39,32,26,52,64,70,55,56,57,51,53,50,50,39,39,74,72,64,54,50,65,75,79,38,53,72,46,80,38,71,60,54,74,40,80,78,48,71,61,94,55,35,36,35,29,32,40,78,46,48,40,89,54,80,31,28,20,40,38,40,41,35,71,88,70,50,32,37,32,37,39,46,66,26,23,88,58,83,65,51,32,68,72,38,47,61,18,50,31,36,40,30,36,22,42,32,39,60,94,42,37,68,61,24,47,75,68,18,27,20,16,19,34,56,41,17,44,40,36,48,76,14,51,34,65,31,38,36,33,27,34,31,34,70,86,52,88,60,60,60,64,42,41,57,45,14,40,80,57,24,76,56,57,46,67,59,41,62,65,38,73,46,82,102

Sequence (502 aa):
MNTKIYMLGTGAAMPISRGLPCIALRIDSNIYLLDVGEGCQQRLFKAGLGLVKINAVMITHLHGDHYLGLFGMFQSMHLSNRKNELYLIAPAKLKDLLKEFIELGLAKIEYPLYFVEAREGELYRDSKISVEAFKVVHGIEAYGYILMLKNGKRIVYTGDTKP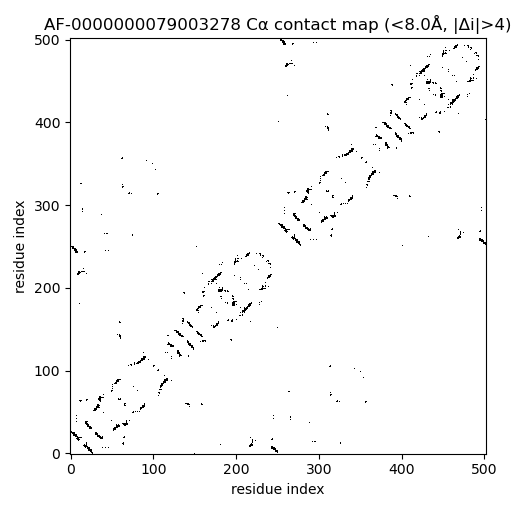FEELESIAKNADILIHEATFTSDLRKEAWEQGHSTAADAAITAYKAGVKELVLTHISSRYKDVEPLFVDAYRYFRNVVVAEDYMVIYLMNTKIYMLGTGAAMPISRGLPCIALRIDSNIYLLDVGEGCQQRLFKAGLGLVKINAVMITHLHGDHYLGLFGMFQSMHLSNRKNELYLIAPAKLKDLLKEFIELGLAKIEYPLYFVEAREGELYRDSKISVEAFKVVHGIEAYGYILMLKNGKRIVYTGDTKPFEELESIAKNADILIHEATFTSDLRKEAWEQGHSTAADAAITAYKAGVKELVLTHISSRYKDVEPLFVDAYRYFRNVVVAEDYMVIYL

pLDDT: mean 97.87, std 1.7, range [83.75, 99.0]

Radius of gyration: 23.49 Å; Cα contacts (8 Å, |Δi|>4): 1316; chains: 2; bounding box: 47×68×50 Å

Nearest PDB structures (foldseek):
  3zwf-assembly1_A  TM=8.301E-01  e=5.186E-26  Homo sapiens
  1y44-assembly1_B  TM=8.868E-01  e=5.654E-24  Bacillus subtilis
  8gyg-assembly1_B  TM=8.756E-01  e=1.883E-23  Paraglaciecola sp. T6c
  9ey2-assembly1_E  TM=8.906E-01  e=9.076E-20  Homo sapiens
  9ey0-assembly1_E  TM=8.903E-01  e=2.107E-19  Homo sapiens

InterPro domains:
  IPR001279 Metallo-beta-lactamase [PF12706] (47-219)
  IPR001279 Metallo-beta-lactamase [SM00849] (19-196)
  IPR013471 Ribonuclease Z/BN [MF_01818] (3-251)
  IPR013471 Ribonuclease Z/BN [cd07717] (5-249)
  IPR036866 Ribonuclease Z/Hydroxyacylglutathione hydrolase-like [G3DSA:3.60.15.10] (4-251)
  IPR036866 Ribonuclease Z/Hydroxyacylglutathione hydrolase-like [SSF56281] (4-250)

Foldseek 3Di:
DWWKKWQAFFAADDPDPTAFGWIWIDDPQAIEIEFAAACNVVSCVVLVRDLLRYAEYEFFAPDRSGHVNPQVSQQVCVVVVRAEEYEYEYAPVVVVVVVVCVVVVNDDHDYHYHYFHDDAAWTDDDPFWTKGWDFAAAPDTGIKIWIQTPVGAIETEGPFAADDDCLLVVCAQHQEYEFEAQAFPVCQVVQVVRGGYHLCSQLQSCLSRVYNAYEYGNYYPVDPDCVRSCVRNCVRHPRYDYDGRRDMDTD/DWWKKWQAFFAADDPDPTAFGWIWIDDPQAIEIEFAAACNVVSCVVLVRDLLRYAEYEFFAPDRSGHVNPQVSQQVCVVVVRAEEYEYEYAPVVVVVVVVCVVVVNDDHDYHYHYFHDDAAWTDDDPFWTKGWDFAAAPDTGIKIWIQTPVGAIETEGPFAADDDCLLVVCAQHQEYEFEAQAFPVCQVVQVVRGGYHLCSQLQSCLSRVYNAYEYGNYYPVDPDCVRSCVRNCVRHPRYDYDGRRDMDTD

Secondary structure (DSSP, 8-state):
--EEEEEEE-B-SS-SSSPPSEEEEEETTEEEEEEE-TTHHHHHHHTT--GGGEEEEE--B-SHHHHTTHHHHHHHHHHTT--S-EEEEE-THHHHHHHHHHHTT-----S-EEEEE--SEEEEE-SSEEEEEEE--SSSSBEEEEEEETTS-EEEE--S----THHHHHTTT-SEEEEE--B-GGGHHHHHHTT--BHHHHHHHHHHHT-SEEEEE-B-TT-SSSHHHHHHHHTT-SSEEE--TTEEEE-/--EEEEEEE-B-SS-SSSPPSEEEEEETTEEEEEEE-TTHHHHHHHTT--GGGEEEEE--B-SHHHHTTHHHHHHHHHHTT--S-EEEEE-HHHHHHHHHHHHTT-----S-EEEEE--SEEEEE-SSEEEEEEE--SSSSBEEEEEEETTS-EEEE--S----THHHHHTTT-SEEEEE--B-GGGHHHHHHTT--BHHHHHHHHHHHT-SEEEEE-B-TT-SSSHHHHHHHHTT-SSEEE--TTEEEE-